Protein AF-A0A9D1L326-F1 (afdb_monomer)

Sequence (430 aa):
MIEMMYLLCLGILPLIYMLSCWIPKGKNWILFLGSILCWFILSPVVSLVMIGMFLTSWGGSRWLYQIRVDRRKKELIFLSEMLLYFVLWNILWGSGAFQEFFLGSISLLLVFLHAMKYSIDVFQGRITPVKEIDLYGFYLIGFPRIWISRYMEYSKFKRLYHKDVTWEQFKNGGKRFFFGICRAILLGMVGIKIVRYLISHMMEQSVFTLWVFLPLLVLSCYHIWIGLRQLSDGLWMMAGLELKKEKSPVGFLQPLHKFVIAFYPSLLSHIPIQYENGWSRKYALSIACLTALFAFCLYPSFAFLWGGMILGILVSCDAIPWVQKRPGWVRYTIYFIIVSIVTLFLLGADGMTYLKAMIGLEHLPFIGNMTLYQILQYGLFYLVTILCAIPWKKKKIENKWVARLMTILMILISILLFALLCVYFWQVSV

Foldseek 3Di:
DVVLVCCCLVPQLVVLLVVLQVCLVCNLVSQLVSLLVSQCSLPVLLSVLLVVLLCLLQVLLQVLLVDDPDLVVSVVSLVVSVVSLVVSLVSCVVVCVLVVPLQSLQQSLLLSLLSNVSSVCSSVVVDHRDPPSSNSSCVRRGPPPDDQAQQDRPVRQVVQADSNADPVLLVQLVVLLLQLCLQQVQLAVVLVVLLVVCLVVVQVDALVLLVLSLVSNVLNVVSNRSSVNSNVSSSSSSRRGDDDDDPDDPFPPDQLLVVLVSRCCSNCVPPPLVPVVFQDPVNLQSQLQSQLVSQCSSPVDPLSNNLRNVLSNLSSVSRHPVNVPDDVVSSVVSVVVSSLSVQCVVVPPCSVVSVCNNVCVSVGHNDDPVNVVCCVVCVVSVVVSVVVRGPPDPPPPVPPVVVVVVVVVVVVVSVVSVVVVVVVVVVVVD

Structure (mmCIF, N/CA/C/O backbone):
data_AF-A0A9D1L326-F1
#
_entry.id   AF-A0A9D1L326-F1
#
loop_
_atom_site.group_PDB
_atom_site.id
_atom_site.type_symbol
_atom_site.label_atom_id
_atom_site.label_alt_id
_atom_site.label_comp_id
_atom_site.label_asym_id
_atom_site.label_entity_id
_atom_site.label_seq_id
_atom_site.pdbx_PDB_ins_code
_atom_site.Cartn_x
_atom_site.Cartn_y
_atom_site.Cartn_z
_atom_site.occupancy
_atom_site.B_iso_or_equiv
_atom_site.auth_seq_id
_atom_site.auth_comp_id
_atom_site.auth_asym_id
_atom_site.auth_atom_id
_atom_site.pdbx_PDB_model_num
ATOM 1 N N . MET A 1 1 ? 12.679 -13.126 3.498 1.00 51.75 1 MET A N 1
ATOM 2 C CA . MET A 1 1 ? 11.550 -12.167 3.654 1.00 51.75 1 MET A CA 1
ATOM 3 C C . MET A 1 1 ? 10.428 -12.374 2.638 1.00 51.75 1 MET A C 1
ATOM 5 O O . MET A 1 1 ? 9.281 -12.504 3.044 1.00 51.75 1 MET A O 1
ATOM 9 N N . ILE A 1 2 ? 10.729 -12.423 1.335 1.00 54.16 2 ILE A N 1
ATOM 10 C CA . ILE A 1 2 ? 9.727 -12.713 0.296 1.00 54.16 2 ILE A CA 1
ATOM 11 C C . ILE A 1 2 ? 9.045 -14.081 0.560 1.00 54.16 2 ILE A C 1
ATOM 13 O O . ILE A 1 2 ? 7.821 -14.149 0.568 1.00 54.16 2 ILE A O 1
ATOM 17 N N . GLU A 1 3 ? 9.817 -15.102 0.957 1.00 56.97 3 GLU A N 1
ATOM 18 C CA . GLU A 1 3 ? 9.334 -16.399 1.482 1.00 56.97 3 GLU A CA 1
ATOM 19 C C . GLU A 1 3 ? 8.356 -16.304 2.660 1.00 56.97 3 GLU A C 1
ATOM 21 O O . GLU A 1 3 ? 7.299 -16.930 2.644 1.00 56.97 3 GLU A O 1
ATOM 26 N N . MET A 1 4 ? 8.655 -15.464 3.653 1.00 64.25 4 MET A N 1
ATOM 27 C CA . MET A 1 4 ? 7.788 -15.266 4.822 1.00 64.25 4 MET A CA 1
ATOM 28 C C . MET A 1 4 ? 6.462 -14.610 4.431 1.00 64.25 4 MET A C 1
ATOM 30 O O . MET A 1 4 ? 5.403 -14.997 4.921 1.00 64.25 4 MET A O 1
ATOM 34 N N . MET A 1 5 ? 6.494 -13.659 3.491 1.00 64.31 5 MET A N 1
ATOM 35 C CA . MET A 1 5 ? 5.277 -13.058 2.945 1.00 64.31 5 MET A CA 1
ATOM 36 C C . MET A 1 5 ? 4.411 -14.099 2.215 1.00 64.31 5 MET A C 1
ATOM 38 O O . MET A 1 5 ? 3.186 -14.013 2.264 1.00 64.31 5 MET A O 1
ATOM 42 N N . TYR A 1 6 ? 5.018 -15.114 1.591 1.00 62.59 6 TYR A N 1
ATOM 43 C CA . TYR A 1 6 ? 4.287 -16.214 0.957 1.00 62.59 6 TYR A CA 1
ATOM 44 C C . TYR A 1 6 ? 3.662 -17.175 1.957 1.00 62.59 6 TYR A C 1
ATOM 46 O O . TYR A 1 6 ? 2.482 -17.490 1.808 1.00 62.59 6 TYR A O 1
ATOM 54 N N . LEU A 1 7 ? 4.407 -17.593 2.985 1.00 67.06 7 LEU A N 1
ATOM 55 C CA . LEU A 1 7 ? 3.877 -18.430 4.065 1.00 67.06 7 LEU A CA 1
ATOM 56 C C . LEU A 1 7 ? 2.647 -17.774 4.706 1.00 67.06 7 LEU A C 1
ATOM 58 O O . LEU A 1 7 ? 1.621 -18.416 4.943 1.00 67.06 7 LEU A O 1
ATOM 62 N N . LEU A 1 8 ? 2.735 -16.461 4.917 1.00 74.06 8 LEU A N 1
ATOM 63 C CA . LEU A 1 8 ? 1.630 -15.662 5.414 1.00 74.06 8 LEU A CA 1
ATOM 64 C C . LEU A 1 8 ? 0.465 -15.654 4.422 1.00 74.06 8 LEU A C 1
ATOM 66 O O . LEU A 1 8 ? -0.632 -16.072 4.783 1.00 74.06 8 LEU A O 1
ATOM 70 N N . CYS A 1 9 ? 0.675 -15.206 3.180 1.00 68.50 9 CYS A N 1
ATOM 71 C CA . CYS A 1 9 ? -0.406 -14.998 2.213 1.00 68.50 9 CYS A CA 1
ATOM 72 C C . CYS A 1 9 ? -1.067 -16.289 1.700 1.00 68.50 9 CYS A C 1
ATOM 74 O O . CYS A 1 9 ? -2.260 -16.268 1.415 1.00 68.50 9 CYS A O 1
ATOM 76 N N . LEU A 1 10 ? -0.339 -17.397 1.561 1.00 67.31 10 LEU A N 1
ATOM 77 C CA . LEU A 1 10 ? -0.879 -18.648 1.010 1.00 67.31 10 LEU A CA 1
ATOM 78 C C . LEU A 1 10 ? -1.235 -19.683 2.083 1.00 67.31 10 LEU A C 1
ATOM 80 O O . LEU A 1 10 ? -2.052 -20.558 1.812 1.00 67.31 10 LEU A O 1
ATOM 84 N N . GLY A 1 11 ? -0.673 -19.570 3.289 1.00 72.88 11 GLY A N 1
ATOM 85 C CA . GLY A 1 11 ? -0.959 -20.474 4.404 1.00 72.88 11 GLY A CA 1
ATOM 86 C C . GLY A 1 11 ? -1.786 -19.812 5.503 1.00 72.88 11 GLY A C 1
ATOM 87 O O . GLY A 1 11 ? -2.979 -20.073 5.653 1.00 72.88 11 GLY A O 1
ATOM 88 N N . ILE A 1 12 ? -1.144 -18.942 6.282 1.00 80.00 12 ILE A N 1
ATOM 89 C CA . ILE A 1 12 ? -1.669 -18.463 7.572 1.00 80.00 12 ILE A CA 1
ATOM 90 C C . ILE A 1 12 ? -2.900 -17.552 7.406 1.00 80.00 12 ILE A C 1
ATOM 92 O O . ILE A 1 12 ? -3.884 -17.701 8.131 1.00 80.00 12 ILE A O 1
ATOM 96 N N . LEU A 1 13 ? -2.894 -16.636 6.434 1.00 82.56 13 LEU A N 1
ATOM 97 C CA . LEU A 1 13 ? -3.996 -15.695 6.195 1.00 82.56 13 LEU A CA 1
ATOM 98 C C . LEU A 1 13 ? -5.305 -16.373 5.784 1.00 82.56 13 LEU A C 1
ATOM 100 O O . LEU A 1 13 ? -6.322 -16.100 6.425 1.00 82.56 13 LEU A O 1
ATOM 104 N N . PRO A 1 14 ? -5.329 -17.257 4.769 1.00 81.44 14 PRO A N 1
ATOM 105 C CA . PRO A 1 14 ? -6.535 -18.005 4.436 1.00 81.44 14 PRO A CA 1
ATOM 106 C C . PRO A 1 14 ? -7.125 -18.728 5.650 1.00 81.44 14 PRO A C 1
ATOM 108 O O . PRO A 1 14 ? -8.333 -18.656 5.868 1.00 81.44 14 PRO A O 1
ATOM 111 N N . LEU A 1 15 ? -6.281 -19.351 6.482 1.00 84.38 15 LEU A N 1
ATOM 112 C CA . LEU A 1 15 ? -6.712 -20.038 7.701 1.00 84.38 15 LEU A CA 1
ATOM 113 C C . LEU A 1 15 ? -7.348 -19.076 8.711 1.00 84.38 15 LEU A C 1
ATOM 115 O O . LEU A 1 15 ? -8.458 -19.339 9.168 1.00 84.38 15 LEU A O 1
ATOM 119 N N . ILE A 1 16 ? -6.711 -17.938 9.013 1.00 88.81 16 ILE A N 1
ATOM 120 C CA . ILE A 1 16 ? -7.261 -16.914 9.923 1.00 88.81 16 ILE A CA 1
ATOM 121 C C . ILE A 1 16 ? -8.639 -16.447 9.444 1.00 88.81 16 ILE A C 1
ATOM 123 O O . ILE A 1 16 ? -9.586 -16.369 10.230 1.00 88.81 16 ILE A O 1
ATOM 127 N N . TYR A 1 17 ? -8.773 -16.153 8.151 1.00 87.56 17 TYR A N 1
ATOM 128 C CA . TYR A 1 17 ? -10.019 -15.637 7.592 1.00 87.56 17 TYR A CA 1
ATOM 129 C C . TYR A 1 17 ? -11.117 -16.710 7.542 1.00 87.56 17 TYR A C 1
ATOM 131 O O . TYR A 1 17 ? -12.272 -16.394 7.833 1.00 87.56 17 TYR A O 1
ATOM 139 N N . MET A 1 18 ? -10.782 -17.977 7.274 1.00 84.81 18 MET A N 1
ATOM 140 C CA . MET A 1 18 ? -11.726 -19.098 7.389 1.00 84.81 18 MET A CA 1
ATOM 141 C C . MET A 1 18 ? -12.182 -19.315 8.838 1.00 84.81 18 MET A C 1
ATOM 143 O O . MET A 1 18 ? -13.384 -19.367 9.095 1.00 84.81 18 MET A O 1
ATOM 147 N N . LEU A 1 19 ? -11.251 -19.343 9.797 1.00 87.94 19 LEU A N 1
ATOM 148 C CA . LEU A 1 19 ? -11.559 -19.467 11.228 1.00 87.94 19 LEU A CA 1
ATOM 149 C C . LEU A 1 19 ? -12.462 -18.329 11.715 1.00 87.94 19 LEU A C 1
ATOM 151 O O . LEU A 1 19 ? -13.398 -18.556 12.481 1.00 87.94 19 LEU A O 1
ATOM 155 N N . SER A 1 20 ? -12.230 -17.108 11.225 1.00 87.81 20 SER A N 1
ATOM 156 C CA . SER A 1 20 ? -13.062 -15.948 11.553 1.00 87.81 20 SER A CA 1
ATOM 157 C C . SER A 1 20 ? -14.518 -16.098 11.086 1.00 87.81 20 SER A C 1
ATOM 159 O O . SER A 1 20 ? -15.420 -15.549 11.718 1.00 87.81 20 SER A O 1
ATOM 161 N N . CYS A 1 21 ? -14.760 -16.869 10.017 1.00 83.50 21 CYS A N 1
ATOM 162 C CA . CYS A 1 21 ? -16.105 -17.185 9.536 1.00 83.50 21 CYS A CA 1
ATOM 163 C C . CYS A 1 21 ? -16.764 -18.292 10.371 1.00 83.50 21 CYS A C 1
ATOM 165 O O . CYS A 1 21 ? -17.975 -18.263 10.571 1.00 83.50 21 CYS A O 1
ATOM 167 N N . TRP A 1 22 ? -15.983 -19.253 10.873 1.00 84.94 22 TRP A N 1
ATOM 168 C CA . TRP A 1 22 ? -16.491 -20.356 11.696 1.00 84.94 22 TRP A CA 1
ATOM 169 C C . TRP A 1 22 ? -16.830 -19.941 13.128 1.00 84.94 22 TRP A C 1
ATOM 171 O O . TRP A 1 22 ? -17.718 -20.527 13.741 1.00 84.94 22 TRP A O 1
ATOM 181 N N . ILE A 1 23 ? -16.161 -18.915 13.662 1.00 87.81 23 ILE A N 1
ATOM 182 C CA . ILE A 1 23 ? -16.363 -18.432 15.034 1.00 87.81 23 ILE A CA 1
ATOM 183 C C . ILE A 1 23 ? -16.897 -16.984 14.998 1.00 87.81 23 ILE A C 1
ATOM 185 O O . ILE A 1 23 ? -16.176 -16.038 15.331 1.00 87.81 23 ILE A O 1
ATOM 189 N N . PRO A 1 24 ? -18.177 -16.762 14.634 1.00 81.56 24 PRO A N 1
ATOM 190 C CA . PRO A 1 24 ? -18.719 -15.419 14.394 1.00 81.56 24 PRO A CA 1
ATOM 191 C C . PRO A 1 24 ? -18.698 -14.516 15.637 1.00 81.56 24 PRO A C 1
ATOM 193 O O . PRO A 1 24 ? -18.465 -13.311 15.530 1.00 81.56 24 PRO A O 1
ATOM 196 N N . LYS A 1 25 ? -18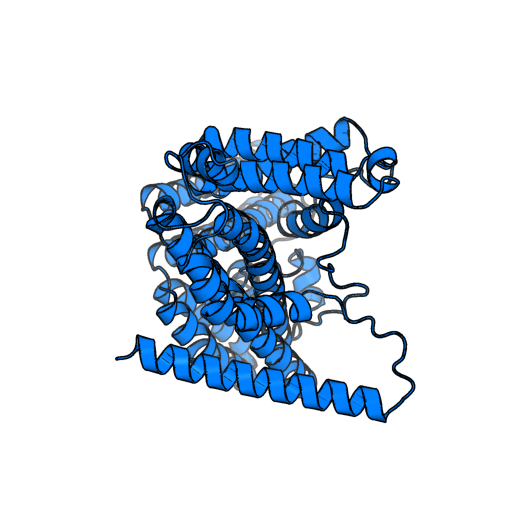.864 -15.086 16.842 1.00 84.25 25 LYS A N 1
ATOM 197 C CA . LYS A 1 25 ? -18.783 -14.333 18.109 1.00 84.25 25 LYS A CA 1
ATOM 198 C C . LYS A 1 25 ? -17.370 -13.800 18.394 1.00 84.25 25 LYS A C 1
ATOM 200 O O . LYS A 1 25 ? -17.241 -12.722 18.965 1.00 84.25 25 LYS A O 1
ATOM 205 N N . GLY A 1 26 ? -16.333 -14.528 17.970 1.00 87.12 26 GLY A N 1
ATOM 206 C CA . GLY A 1 26 ? -14.916 -14.194 18.165 1.00 87.12 26 GLY A CA 1
ATOM 207 C C . GLY A 1 26 ? -14.229 -13.599 16.932 1.00 87.12 26 GLY A C 1
ATOM 208 O O . GLY A 1 26 ? -13.039 -13.304 16.987 1.00 87.12 26 GLY A O 1
ATOM 209 N N . LYS A 1 27 ? -14.959 -13.403 15.829 1.00 90.62 27 LYS A N 1
ATOM 210 C CA . LYS A 1 27 ? -14.434 -13.003 14.514 1.00 90.62 27 LYS A CA 1
ATOM 211 C C . LYS A 1 27 ? -13.432 -11.851 14.573 1.00 90.62 27 LYS A C 1
ATOM 213 O O . LYS A 1 27 ? -12.327 -11.970 14.057 1.00 90.62 27 LYS A O 1
ATOM 218 N N . ASN A 1 28 ? -13.806 -10.745 15.213 1.00 92.00 28 ASN A N 1
ATOM 219 C CA . ASN A 1 28 ? -12.959 -9.555 15.299 1.00 92.00 28 ASN A CA 1
ATOM 220 C C . ASN A 1 28 ? -11.649 -9.836 16.047 1.00 92.00 28 ASN A C 1
ATOM 222 O O . ASN A 1 28 ? -10.599 -9.377 15.614 1.00 92.00 28 ASN A O 1
ATOM 226 N N . TRP A 1 29 ? -11.705 -10.612 17.133 1.00 93.38 29 TRP A N 1
ATOM 227 C CA . TRP A 1 29 ? -10.521 -11.017 17.890 1.00 93.38 29 TRP A CA 1
ATOM 228 C C . TRP A 1 29 ? -9.615 -11.932 17.076 1.00 93.38 29 TRP A C 1
ATOM 230 O O . TRP A 1 29 ? -8.408 -11.727 17.071 1.00 93.38 29 TRP A O 1
ATOM 240 N N . ILE A 1 30 ? -10.186 -12.889 16.342 1.00 93.31 30 ILE A N 1
ATOM 241 C CA . ILE A 1 30 ? -9.430 -13.785 15.457 1.00 93.31 30 ILE A CA 1
ATOM 242 C C . ILE A 1 30 ? -8.719 -12.980 14.373 1.00 93.31 30 ILE A C 1
ATOM 244 O O . ILE A 1 30 ? -7.525 -13.159 14.152 1.00 93.31 30 ILE A O 1
ATOM 248 N N . LEU A 1 31 ? -9.432 -12.055 13.730 1.00 91.25 31 LEU A N 1
ATOM 249 C CA . LEU A 1 31 ? -8.859 -11.195 12.702 1.00 91.25 31 LEU A CA 1
ATOM 250 C C . LEU A 1 31 ? -7.798 -10.254 13.284 1.00 91.25 31 LEU A C 1
ATOM 252 O O . LEU A 1 31 ? -6.734 -10.103 12.694 1.00 91.25 31 LEU A O 1
ATOM 256 N N . PHE A 1 32 ? -8.041 -9.653 14.449 1.00 92.75 32 PHE A N 1
ATOM 257 C CA . PHE A 1 32 ? -7.103 -8.749 15.113 1.00 92.75 32 PHE A CA 1
ATOM 258 C C . PHE A 1 32 ? -5.825 -9.463 15.577 1.00 92.75 32 PHE A C 1
ATOM 260 O O . PHE A 1 32 ? -4.729 -9.077 15.175 1.00 92.75 32 PHE A O 1
ATOM 267 N N . LEU A 1 33 ? -5.952 -10.532 16.367 1.00 92.69 33 LEU A N 1
ATOM 268 C CA . LEU A 1 33 ? -4.815 -11.301 16.880 1.00 92.69 33 LEU A CA 1
ATOM 269 C C . LEU A 1 33 ? -4.084 -12.039 15.759 1.00 92.69 33 LEU A C 1
ATOM 271 O O . LEU A 1 33 ? -2.857 -12.045 15.729 1.00 92.69 33 LEU A O 1
ATOM 275 N N . GLY A 1 34 ? -4.822 -12.592 14.794 1.00 91.00 34 GLY A N 1
ATOM 276 C CA . GLY A 1 34 ? -4.239 -13.195 13.600 1.00 91.00 34 GLY A CA 1
ATOM 277 C C . GLY A 1 34 ? -3.428 -12.185 12.787 1.00 91.00 34 GLY A C 1
ATOM 278 O O . GLY A 1 34 ? -2.354 -12.515 12.291 1.00 91.00 34 GLY A O 1
ATOM 279 N N . SER A 1 35 ? -3.885 -10.931 12.714 1.00 89.38 35 SER A N 1
ATOM 280 C CA . SER A 1 35 ? -3.133 -9.853 12.065 1.00 89.38 35 SER A CA 1
ATOM 281 C C . SER A 1 35 ? -1.847 -9.519 12.813 1.00 89.38 35 SER A C 1
ATOM 283 O O . SER A 1 35 ? -0.804 -9.408 12.178 1.00 89.38 35 SER A O 1
ATOM 285 N N . ILE A 1 36 ? -1.898 -9.408 14.146 1.00 89.81 36 ILE A N 1
ATOM 286 C CA . ILE A 1 36 ? -0.703 -9.212 14.984 1.00 89.81 36 ILE A CA 1
ATOM 287 C C . ILE A 1 36 ? 0.295 -10.350 14.768 1.00 89.81 36 ILE A C 1
ATOM 289 O O . ILE A 1 36 ? 1.473 -10.093 14.554 1.00 89.81 36 ILE A O 1
ATOM 293 N N . LEU A 1 37 ? -0.171 -11.599 14.761 1.00 90.00 37 LEU A N 1
ATOM 294 C CA . LEU A 1 37 ? 0.679 -12.761 14.514 1.00 90.00 37 LEU A CA 1
ATOM 295 C C . LEU A 1 37 ? 1.334 -12.696 13.128 1.00 90.00 37 LEU A C 1
ATOM 297 O O . LEU A 1 37 ? 2.533 -12.932 13.009 1.00 90.00 37 LEU A O 1
ATOM 301 N N . CYS A 1 38 ? 0.587 -12.299 12.093 1.00 86.62 38 CYS A N 1
ATOM 302 C CA . CYS A 1 38 ? 1.147 -12.103 10.755 1.00 86.62 38 CYS A CA 1
ATOM 303 C C . CYS A 1 38 ? 2.236 -11.021 10.736 1.00 86.62 38 CYS A C 1
ATOM 305 O O . CYS A 1 38 ? 3.290 -11.213 10.132 1.00 86.62 38 CYS A O 1
ATOM 307 N N . TRP A 1 39 ? 1.998 -9.899 11.418 1.00 84.44 39 TRP A N 1
ATOM 308 C CA . TRP A 1 39 ? 2.984 -8.830 11.563 1.00 84.44 39 TRP A CA 1
ATOM 309 C C . TRP A 1 39 ? 4.225 -9.279 12.318 1.00 84.44 39 TRP A C 1
ATOM 311 O O . TRP A 1 39 ? 5.333 -8.959 11.902 1.00 84.44 39 TRP A O 1
ATOM 321 N N . PHE A 1 40 ? 4.046 -10.042 13.390 1.00 86.44 40 PHE A N 1
ATOM 322 C CA . PHE A 1 40 ? 5.129 -10.530 14.229 1.00 86.44 40 PHE A CA 1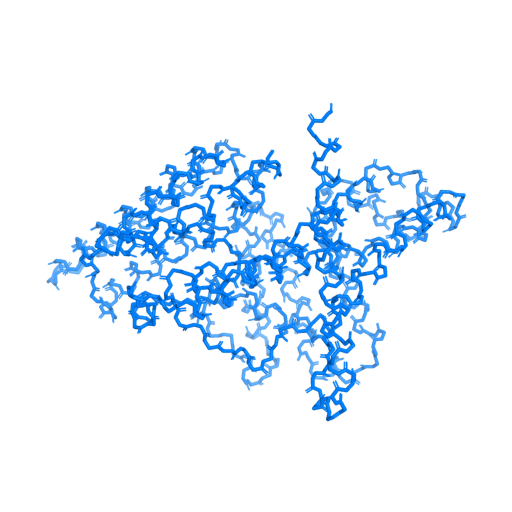
ATOM 323 C C . PHE A 1 40 ? 6.037 -11.513 13.485 1.00 86.44 40 PHE A C 1
ATOM 325 O O . PHE A 1 40 ? 7.255 -11.391 13.560 1.00 86.44 40 PHE A O 1
ATOM 332 N N . ILE A 1 41 ? 5.450 -12.433 12.709 1.00 83.94 41 ILE A N 1
ATOM 333 C CA . ILE A 1 41 ? 6.183 -13.360 11.830 1.00 83.94 41 ILE A CA 1
ATOM 334 C C . ILE A 1 41 ? 7.027 -12.592 10.806 1.00 83.94 41 ILE A C 1
ATOM 336 O O . ILE A 1 41 ? 8.125 -13.016 10.456 1.00 83.94 41 ILE A O 1
ATOM 340 N N . LEU A 1 42 ? 6.514 -11.466 10.313 1.00 78.38 42 LEU A N 1
ATOM 341 C CA . LEU A 1 42 ? 7.179 -10.662 9.296 1.00 78.38 42 LEU A CA 1
ATOM 342 C C . LEU A 1 42 ? 8.301 -9.793 9.879 1.00 78.38 42 LEU A C 1
ATOM 344 O O . LEU A 1 42 ? 9.388 -9.733 9.314 1.00 78.38 42 LEU A O 1
ATOM 348 N N . SER A 1 43 ? 8.024 -9.108 10.989 1.00 80.69 43 SER A N 1
ATOM 349 C CA . SER A 1 43 ? 9.007 -8.372 11.777 1.00 80.69 43 SER A CA 1
ATOM 350 C C . SER A 1 43 ? 8.464 -8.108 13.193 1.00 80.69 43 SER A C 1
ATOM 352 O O . SER A 1 43 ? 7.506 -7.341 13.363 1.00 80.69 43 SER A O 1
ATOM 354 N N . PRO A 1 44 ? 9.094 -8.680 14.236 1.00 85.69 44 PRO A N 1
ATOM 355 C CA . PRO A 1 44 ? 8.679 -8.476 15.624 1.00 85.69 44 PRO A CA 1
ATOM 356 C C . PRO A 1 44 ? 8.673 -7.003 16.044 1.00 85.69 44 PRO A C 1
ATOM 358 O O . PRO A 1 44 ? 7.721 -6.540 16.672 1.00 85.69 44 PRO A O 1
ATOM 361 N N . VAL A 1 45 ? 9.700 -6.244 15.648 1.00 84.44 45 VAL A N 1
ATOM 362 C CA . VAL A 1 45 ? 9.840 -4.818 15.988 1.00 84.44 45 VAL A CA 1
ATOM 363 C C . VAL A 1 45 ? 8.702 -4.000 15.376 1.00 84.44 45 VAL A C 1
ATOM 365 O O . VAL A 1 45 ? 8.063 -3.205 16.065 1.00 84.44 45 VAL A O 1
ATOM 368 N N . VAL A 1 46 ? 8.388 -4.250 14.101 1.00 82.19 46 VAL A N 1
ATOM 369 C CA . VAL A 1 46 ? 7.270 -3.613 13.389 1.00 82.19 46 VAL A CA 1
ATOM 370 C C . VAL A 1 46 ? 5.946 -3.897 14.096 1.00 82.19 46 VAL A C 1
ATOM 372 O O . VAL A 1 46 ? 5.172 -2.973 14.349 1.00 82.19 46 VAL A O 1
ATOM 375 N N . SER A 1 47 ? 5.707 -5.155 14.475 1.00 86.69 47 SER A N 1
ATOM 376 C CA . SER A 1 47 ? 4.497 -5.554 15.195 1.00 86.69 47 SER A CA 1
ATOM 377 C C . SER A 1 47 ? 4.359 -4.841 16.542 1.00 86.69 47 SER A C 1
ATOM 379 O O . SER A 1 47 ? 3.289 -4.315 16.850 1.00 86.69 47 SER A O 1
ATOM 381 N N . LEU A 1 48 ? 5.430 -4.785 17.341 1.00 88.81 48 LEU A N 1
ATOM 382 C CA . LEU A 1 48 ? 5.420 -4.119 18.648 1.00 88.81 48 LEU A CA 1
ATOM 383 C C . LEU A 1 48 ? 5.118 -2.627 18.524 1.00 88.81 48 LEU A C 1
ATOM 385 O O . LEU A 1 48 ? 4.312 -2.092 19.286 1.00 88.81 48 LEU A O 1
ATOM 389 N N . VAL A 1 49 ? 5.701 -1.958 17.531 1.00 88.12 49 VAL A N 1
ATOM 390 C CA . VAL A 1 49 ? 5.432 -0.537 17.307 1.00 88.12 49 VAL A CA 1
ATOM 391 C C . VAL A 1 49 ? 4.007 -0.305 16.808 1.00 88.12 49 VAL A C 1
ATOM 393 O O . VAL A 1 49 ? 3.359 0.633 17.267 1.00 88.12 49 VAL A O 1
ATOM 396 N N . MET A 1 50 ? 3.470 -1.163 15.935 1.00 87.69 50 MET A N 1
ATOM 397 C CA . MET A 1 50 ? 2.066 -1.077 15.511 1.00 87.69 50 MET A CA 1
ATOM 398 C C . MET A 1 50 ? 1.099 -1.259 16.682 1.00 87.69 50 MET A C 1
ATOM 400 O O . MET A 1 50 ? 0.109 -0.531 16.767 1.00 87.69 50 MET A O 1
ATOM 404 N N . ILE A 1 51 ? 1.396 -2.179 17.604 1.00 91.38 51 ILE A N 1
ATOM 405 C CA . ILE A 1 51 ? 0.640 -2.342 18.853 1.00 91.38 51 ILE A CA 1
ATOM 406 C C . ILE A 1 51 ? 0.755 -1.077 19.708 1.00 91.38 51 ILE A C 1
ATOM 408 O O . ILE A 1 51 ? -0.260 -0.591 20.200 1.00 91.38 51 ILE A O 1
ATOM 412 N N . GLY A 1 52 ? 1.957 -0.506 19.833 1.00 91.69 52 GLY A N 1
ATOM 413 C CA . GLY A 1 52 ? 2.181 0.771 20.506 1.00 91.69 52 GLY A CA 1
ATOM 414 C C . GLY A 1 52 ? 1.298 1.877 19.930 1.00 91.69 52 GLY A C 1
ATOM 415 O O . GLY A 1 52 ? 0.487 2.442 20.655 1.00 91.69 52 GLY A O 1
ATOM 416 N N . MET A 1 53 ? 1.365 2.113 18.616 1.00 90.62 53 MET A N 1
ATOM 417 C CA . MET A 1 53 ? 0.544 3.114 17.918 1.00 90.62 53 MET A CA 1
ATOM 418 C C . MET A 1 53 ? -0.957 2.861 18.082 1.00 90.62 53 MET A C 1
ATOM 420 O O . MET A 1 53 ? -1.751 3.794 18.179 1.00 90.62 53 MET A O 1
ATOM 424 N N . PHE A 1 54 ? -1.366 1.596 18.111 1.00 92.75 54 PHE A N 1
ATOM 425 C CA . PHE A 1 54 ? -2.748 1.218 18.357 1.00 92.75 54 PHE A CA 1
ATOM 426 C C . PHE A 1 54 ? -3.209 1.569 19.771 1.00 92.75 54 PHE A C 1
ATOM 428 O O . PHE A 1 54 ? -4.265 2.186 19.930 1.00 92.75 54 PHE A O 1
ATOM 435 N N . LEU A 1 55 ? -2.429 1.203 20.788 1.00 93.44 55 LEU A N 1
ATOM 436 C CA . LEU A 1 55 ? -2.760 1.463 22.185 1.00 93.44 55 LEU A CA 1
ATOM 437 C C . LEU A 1 55 ? -2.763 2.960 22.487 1.00 93.44 55 LEU A C 1
ATOM 439 O O . LEU A 1 55 ? -3.667 3.433 23.178 1.00 93.44 55 LEU A O 1
ATOM 443 N N . THR A 1 56 ? -1.808 3.711 21.936 1.00 92.00 56 THR A N 1
ATOM 444 C CA . THR A 1 56 ? -1.755 5.170 22.086 1.00 92.00 56 THR A CA 1
ATOM 445 C C . THR A 1 56 ? -2.950 5.825 21.420 1.00 92.00 56 THR A C 1
ATOM 447 O O . THR A 1 56 ? -3.624 6.630 22.052 1.00 92.00 56 THR A O 1
ATOM 450 N N . SER A 1 57 ? -3.292 5.402 20.204 1.00 91.94 57 SER A N 1
ATOM 451 C CA . SER A 1 57 ? -4.453 5.919 19.485 1.00 91.94 57 SER A CA 1
ATOM 452 C C . SER A 1 57 ? -5.759 5.623 20.198 1.00 91.94 57 SER A C 1
ATOM 454 O O . SER A 1 57 ? -6.574 6.519 20.413 1.00 91.94 57 SER A O 1
ATOM 456 N N . TRP A 1 58 ? -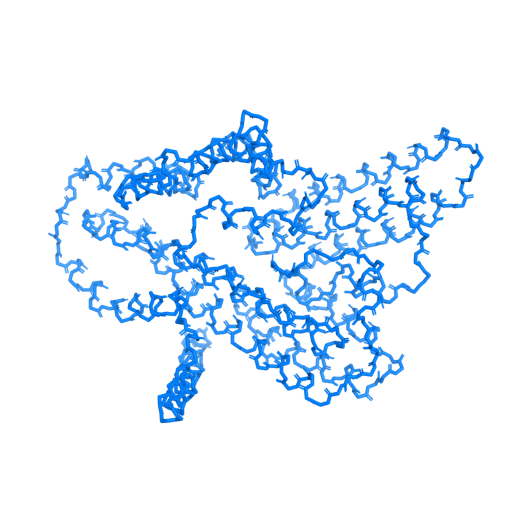5.969 4.371 20.603 1.00 93.00 58 TRP A N 1
ATOM 457 C CA . TRP A 1 58 ? -7.200 3.961 21.259 1.00 93.00 58 TRP A CA 1
ATOM 458 C C . TRP A 1 58 ? -7.322 4.570 22.660 1.00 93.00 58 TRP A C 1
ATOM 460 O O . TRP A 1 58 ? -8.327 5.210 22.968 1.00 93.00 58 TRP A O 1
ATOM 470 N N . GLY A 1 59 ? -6.300 4.408 23.504 1.00 91.75 59 GLY A N 1
ATOM 471 C CA . GLY A 1 59 ? -6.291 4.885 24.886 1.00 91.75 59 GLY A CA 1
ATOM 472 C C . GLY A 1 59 ? -6.204 6.406 24.992 1.00 91.75 59 GLY A C 1
ATOM 473 O O . GLY A 1 59 ? -7.029 7.017 25.675 1.00 91.75 59 GLY A O 1
ATOM 474 N N . GLY A 1 60 ? -5.264 7.018 24.267 1.00 89.94 60 GLY A N 1
ATOM 475 C CA . GLY A 1 60 ? -5.037 8.465 24.237 1.00 89.94 60 GLY A CA 1
ATOM 476 C C . GLY A 1 60 ? -6.269 9.226 23.765 1.00 89.94 60 GLY A C 1
ATOM 477 O O . GLY A 1 60 ? -6.736 10.124 24.460 1.00 89.94 60 GLY A O 1
ATOM 478 N N . SER A 1 61 ? -6.910 8.775 22.683 1.00 90.38 61 SER A N 1
ATOM 479 C CA . SER A 1 61 ? -8.167 9.373 22.216 1.00 90.38 61 SER A CA 1
ATOM 480 C C . SER A 1 61 ? -9.303 9.274 23.241 1.00 90.38 61 SER A C 1
ATOM 482 O O . SER A 1 61 ? -10.088 10.210 23.399 1.00 90.38 61 SER A O 1
ATOM 484 N N . ARG A 1 62 ? -9.426 8.156 23.972 1.00 90.31 62 ARG A N 1
ATOM 485 C CA . ARG A 1 62 ? -10.446 8.044 25.031 1.00 90.31 62 ARG A CA 1
ATOM 486 C C . ARG A 1 62 ? -10.168 8.999 26.181 1.00 90.31 62 ARG A C 1
ATOM 488 O O . ARG A 1 62 ? -11.104 9.624 26.676 1.00 90.31 62 ARG A O 1
ATOM 495 N N . TRP A 1 63 ? -8.906 9.134 26.567 1.00 89.69 63 TRP A N 1
ATOM 496 C CA . TRP A 1 63 ? -8.503 10.058 27.615 1.00 89.69 63 TRP A CA 1
ATOM 497 C C . TRP A 1 63 ? -8.728 11.518 27.199 1.00 89.69 63 TRP A C 1
ATOM 499 O O . TRP A 1 63 ? -9.353 12.280 27.936 1.00 89.69 63 TRP A O 1
ATOM 509 N N . LEU A 1 64 ? -8.353 11.874 25.966 1.00 88.31 64 LEU A N 1
ATOM 510 C CA . LEU A 1 64 ? -8.625 13.177 25.352 1.00 88.31 64 LEU A CA 1
ATOM 511 C C . LEU A 1 64 ? -10.110 13.539 25.373 1.00 88.31 64 LEU A C 1
ATOM 513 O O . LEU A 1 64 ? -10.468 14.684 25.638 1.00 88.31 64 LEU A O 1
ATOM 517 N N . TYR A 1 65 ? -10.983 12.572 25.097 1.00 87.69 65 TYR A N 1
ATOM 518 C CA . TYR A 1 65 ? -12.425 12.800 25.060 1.00 87.69 65 TYR A CA 1
ATOM 519 C C . TYR A 1 65 ? -13.055 13.013 26.443 1.00 87.69 65 TYR A C 1
ATOM 521 O O . TYR A 1 65 ? -14.077 13.695 26.555 1.00 87.69 65 TYR A O 1
ATOM 529 N N . GLN A 1 66 ? -12.469 12.445 27.502 1.00 87.00 66 GLN A N 1
ATOM 530 C CA . GLN A 1 66 ? -12.942 12.651 28.876 1.00 87.00 66 GLN A CA 1
ATOM 531 C C . GLN A 1 66 ? -12.707 14.094 29.351 1.00 87.00 66 GLN A C 1
ATOM 533 O O . GLN A 1 66 ? -13.469 14.609 30.168 1.00 87.00 66 GLN A O 1
ATOM 538 N N . ILE A 1 67 ? -11.701 14.781 28.802 1.00 84.56 67 ILE A N 1
ATOM 539 C CA . ILE A 1 67 ? -11.370 16.163 29.155 1.00 84.56 67 ILE A CA 1
ATOM 540 C C . ILE A 1 67 ? -12.185 17.129 28.291 1.00 84.56 67 ILE A C 1
ATOM 542 O O . ILE A 1 67 ? -11.818 17.462 27.165 1.00 84.56 67 ILE A O 1
ATOM 546 N N . ARG A 1 68 ? -13.318 17.592 28.832 1.00 70.69 68 ARG A N 1
ATOM 547 C CA . ARG A 1 68 ? -14.226 18.520 28.131 1.00 70.69 68 ARG A CA 1
ATOM 548 C C . ARG A 1 68 ? -13.983 19.998 28.436 1.00 70.69 68 ARG A C 1
ATOM 550 O O . ARG A 1 68 ? -14.214 20.826 27.565 1.00 70.69 68 ARG A O 1
ATOM 557 N N . VAL A 1 69 ? -13.545 20.317 29.654 1.00 72.00 69 VAL A N 1
ATOM 558 C CA . VAL A 1 69 ? -13.547 21.698 30.176 1.00 72.00 69 VAL A CA 1
ATOM 559 C C . VAL A 1 69 ? -12.169 22.360 30.081 1.00 72.00 69 VAL A C 1
ATOM 561 O O . VAL A 1 69 ? -12.066 23.536 29.748 1.00 72.00 69 VAL A O 1
ATOM 564 N N . ASP A 1 70 ? -11.094 21.609 30.328 1.00 85.50 70 ASP A N 1
ATOM 565 C CA . ASP A 1 70 ? -9.739 22.161 30.411 1.00 85.50 70 ASP A CA 1
ATOM 566 C C . ASP A 1 70 ? -9.005 22.059 29.066 1.00 85.50 70 ASP A C 1
ATOM 568 O O . ASP A 1 70 ? -8.406 21.034 28.720 1.00 85.50 70 ASP A O 1
ATOM 572 N N . ARG A 1 71 ? -9.066 23.148 28.291 1.00 85.44 71 ARG A N 1
ATOM 573 C CA . ARG A 1 71 ? -8.449 23.232 26.961 1.00 85.44 71 ARG A CA 1
ATOM 574 C C . ARG A 1 71 ? -6.935 23.011 26.998 1.00 85.44 71 ARG A C 1
ATOM 576 O O . ARG A 1 71 ? -6.422 22.310 26.132 1.00 85.44 71 ARG A O 1
ATOM 583 N N . ARG A 1 72 ? -6.235 23.544 28.008 1.00 87.19 72 ARG A N 1
ATOM 584 C CA . ARG A 1 72 ? -4.773 23.406 28.124 1.00 87.19 72 ARG A CA 1
ATOM 585 C C . ARG A 1 72 ? -4.379 21.956 28.370 1.00 87.19 72 ARG A C 1
ATOM 587 O O . ARG A 1 72 ? -3.488 21.446 27.700 1.00 87.19 72 ARG A O 1
ATOM 594 N N . LYS A 1 73 ? -5.077 21.259 29.272 1.00 87.12 73 LYS A N 1
ATOM 595 C CA . LYS A 1 73 ? -4.838 19.822 29.497 1.00 87.12 73 LYS A CA 1
ATOM 596 C C . LYS A 1 73 ? -5.122 18.994 28.249 1.00 87.12 73 LYS A C 1
ATOM 598 O O . LYS A 1 73 ? -4.349 18.098 27.927 1.00 87.12 73 LYS A O 1
ATOM 603 N N . LYS A 1 74 ? -6.196 19.309 27.522 1.00 87.06 74 LYS A N 1
ATOM 604 C CA . LYS A 1 74 ? -6.533 18.622 26.270 1.00 87.06 74 LYS A CA 1
ATOM 605 C C . LYS A 1 74 ? -5.452 18.815 25.198 1.00 87.06 74 LYS A C 1
ATOM 607 O O . LYS A 1 74 ? -5.077 17.852 24.538 1.00 87.06 74 LYS A O 1
ATOM 612 N N . GLU A 1 75 ? -4.933 20.033 25.043 1.00 88.62 75 GLU A N 1
ATOM 613 C CA . GLU A 1 75 ? -3.826 20.344 24.126 1.00 88.62 75 GLU A CA 1
ATOM 614 C C . GLU A 1 75 ? -2.527 19.631 24.534 1.00 88.62 75 GLU A C 1
ATOM 616 O O . GLU A 1 75 ? -1.862 19.055 23.677 1.00 88.62 75 GLU A O 1
ATOM 621 N N . LEU A 1 76 ? -2.204 19.584 25.831 1.00 89.00 76 LEU A N 1
ATOM 622 C CA . LEU A 1 76 ? -1.022 18.883 26.348 1.00 89.00 76 LEU A CA 1
ATOM 623 C C . LEU A 1 76 ? -1.070 17.372 26.104 1.00 89.00 76 LEU A C 1
ATOM 625 O O . LEU A 1 76 ? -0.067 16.802 25.687 1.00 89.00 76 LEU A O 1
ATOM 629 N N . ILE A 1 77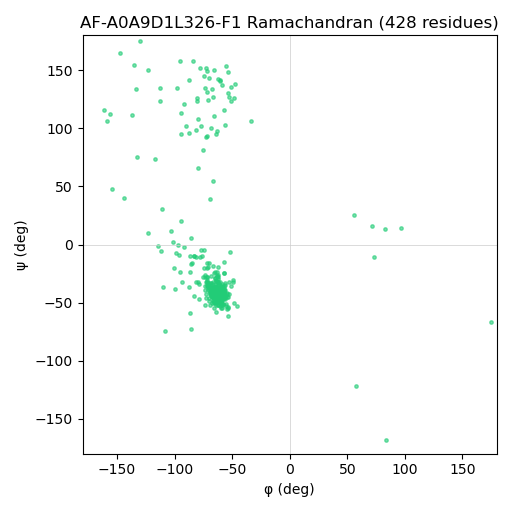 ? -2.216 16.722 26.332 1.00 88.06 77 ILE A N 1
ATOM 630 C CA . ILE A 1 77 ? -2.363 15.281 26.060 1.00 88.06 77 ILE A CA 1
ATOM 631 C C . ILE A 1 77 ? -2.293 15.003 24.562 1.00 88.06 77 ILE A C 1
ATOM 633 O O . ILE A 1 77 ? -1.692 14.024 24.137 1.00 88.06 77 ILE A O 1
ATOM 637 N N . PHE A 1 78 ? -2.884 15.869 23.741 1.00 89.88 78 PHE A N 1
ATOM 638 C CA . PHE A 1 78 ? -2.800 15.704 22.297 1.00 89.88 78 PHE A CA 1
ATOM 639 C C . PHE A 1 78 ? -1.347 15.837 21.829 1.00 89.88 78 PHE A C 1
ATOM 641 O O . PHE A 1 78 ? -0.868 15.012 21.055 1.00 89.88 78 PHE A O 1
ATOM 648 N N . LEU A 1 79 ? -0.618 16.828 22.349 1.00 90.25 79 LEU A N 1
ATOM 649 C CA . LEU A 1 79 ? 0.795 17.017 22.043 1.00 90.25 79 LEU A CA 1
ATOM 650 C C . LEU A 1 79 ? 1.649 15.844 22.541 1.00 90.25 79 LEU A C 1
ATOM 652 O O . LEU A 1 79 ? 2.529 15.395 21.811 1.00 90.25 79 LEU A O 1
ATOM 656 N N . SER A 1 80 ? 1.379 15.310 23.737 1.00 88.44 80 SER A N 1
ATOM 657 C CA . SER A 1 80 ? 2.093 14.138 24.253 1.00 88.44 80 SER A CA 1
ATOM 658 C C . SER A 1 80 ? 1.817 12.886 23.420 1.00 88.44 80 SER A C 1
ATOM 660 O O . SER A 1 80 ? 2.740 12.117 23.156 1.00 88.44 80 SER A O 1
ATOM 662 N N . GLU A 1 81 ? 0.592 12.713 22.919 1.00 89.44 81 GLU A N 1
ATOM 663 C CA . GLU A 1 81 ? 0.253 11.637 21.989 1.00 89.44 81 GLU A CA 1
ATOM 664 C C . GLU A 1 81 ? 1.002 11.788 20.653 1.00 89.44 81 GLU A C 1
ATOM 666 O O . GLU A 1 81 ? 1.582 10.821 20.160 1.00 89.44 81 GLU A O 1
ATOM 671 N N . MET A 1 82 ? 1.063 13.005 20.094 1.00 89.25 82 MET A N 1
ATOM 672 C CA . MET A 1 82 ? 1.834 13.294 18.875 1.00 89.25 82 MET A CA 1
ATOM 673 C C . MET A 1 82 ? 3.334 13.039 19.062 1.00 89.25 82 MET A C 1
ATOM 675 O O . MET A 1 82 ? 3.973 12.446 18.191 1.00 89.25 82 MET A O 1
ATOM 679 N N . LEU A 1 83 ? 3.892 13.439 20.206 1.00 89.50 83 LEU A N 1
ATOM 680 C CA . LEU A 1 83 ? 5.283 13.159 20.562 1.00 89.50 83 LEU A CA 1
ATOM 681 C C . LEU A 1 83 ? 5.536 11.654 20.660 1.00 89.50 83 LEU A C 1
ATOM 683 O O . LEU A 1 83 ? 6.545 11.171 20.153 1.00 89.50 83 LEU A O 1
ATOM 687 N N . LEU A 1 84 ? 4.613 10.894 21.245 1.00 90.44 84 LEU A N 1
ATOM 688 C CA . LEU A 1 84 ? 4.756 9.448 21.361 1.00 90.44 84 LEU A CA 1
ATOM 689 C C . LEU A 1 84 ? 4.691 8.750 19.998 1.00 90.44 84 LEU A C 1
ATOM 691 O O . LEU A 1 84 ? 5.494 7.856 19.739 1.00 90.44 84 LEU A O 1
ATOM 695 N N . TYR A 1 85 ? 3.813 9.190 19.090 1.00 87.75 85 TYR A N 1
ATOM 696 C CA . TYR A 1 85 ? 3.831 8.716 17.704 1.00 87.75 85 TYR A CA 1
ATOM 697 C C . TYR A 1 85 ? 5.174 8.989 17.026 1.00 87.75 85 TYR A C 1
ATOM 699 O O . TYR A 1 85 ? 5.710 8.107 16.355 1.00 87.75 85 TYR A O 1
ATOM 707 N N . PHE A 1 86 ? 5.734 10.185 17.221 1.00 85.00 86 PHE A N 1
ATOM 708 C CA . PHE A 1 86 ? 7.045 10.540 16.688 1.00 85.00 86 PHE A CA 1
ATOM 709 C C . PHE A 1 86 ? 8.160 9.663 17.278 1.00 85.00 86 PHE A C 1
ATOM 711 O O . PHE A 1 86 ? 9.002 9.166 16.534 1.00 85.00 86 PHE A O 1
ATOM 718 N N . VAL A 1 87 ? 8.155 9.399 18.587 1.00 88.56 87 VAL A N 1
ATOM 719 C CA . VAL A 1 87 ? 9.125 8.497 19.234 1.00 88.56 87 VAL A CA 1
ATOM 720 C C . VAL A 1 87 ? 9.012 7.076 18.679 1.00 88.56 87 VAL A C 1
ATOM 722 O O . VAL A 1 87 ? 10.015 6.506 18.259 1.00 88.56 87 VAL A O 1
ATOM 725 N N . LEU A 1 88 ? 7.798 6.523 18.600 1.00 87.25 88 LEU A N 1
ATOM 726 C CA . LEU A 1 88 ? 7.544 5.191 18.037 1.00 87.25 88 LEU A CA 1
ATOM 727 C C . LEU A 1 88 ? 8.016 5.080 16.581 1.00 87.25 88 LEU A C 1
ATOM 729 O O . LEU A 1 88 ? 8.604 4.073 16.189 1.00 87.25 88 LEU A O 1
ATOM 733 N N . TRP A 1 89 ? 7.803 6.132 15.792 1.00 81.50 89 TRP A N 1
ATOM 734 C CA . TRP A 1 89 ? 8.303 6.221 14.425 1.00 81.50 89 TRP A CA 1
ATOM 735 C C . TRP A 1 89 ? 9.836 6.206 14.363 1.00 81.50 89 TRP A C 1
ATOM 737 O O . TRP A 1 89 ? 10.411 5.476 13.560 1.00 81.50 89 TRP A O 1
ATOM 747 N N . ASN A 1 90 ? 10.513 6.956 15.236 1.00 81.81 90 ASN A N 1
ATOM 748 C CA . ASN A 1 90 ? 11.977 6.983 15.286 1.00 81.81 90 ASN A CA 1
ATOM 749 C C . ASN A 1 90 ? 12.584 5.665 15.781 1.00 81.81 90 ASN A C 1
ATOM 751 O O . ASN A 1 90 ? 13.629 5.268 15.278 1.00 81.81 90 ASN A O 1
ATOM 755 N N . ILE A 1 91 ? 11.931 4.958 16.709 1.00 82.88 91 ILE A N 1
ATOM 756 C CA . ILE A 1 91 ? 12.370 3.622 17.150 1.00 82.88 91 ILE A CA 1
ATOM 757 C C . ILE A 1 91 ? 12.406 2.651 15.962 1.00 82.88 91 ILE A C 1
ATOM 759 O O . ILE A 1 91 ? 13.381 1.921 15.798 1.00 82.88 91 ILE A O 1
ATOM 763 N N . LEU A 1 92 ? 11.389 2.677 15.090 1.00 78.12 92 LEU A N 1
ATOM 764 C CA . LEU A 1 92 ? 11.389 1.863 13.867 1.00 78.12 92 LEU A CA 1
ATOM 765 C C . LEU A 1 92 ? 12.569 2.194 12.961 1.00 78.12 92 LEU A C 1
ATOM 767 O O . LEU A 1 92 ? 13.242 1.288 12.472 1.00 78.12 92 LEU A O 1
ATOM 771 N N . TRP A 1 93 ? 12.830 3.483 12.762 1.00 75.56 93 TRP A N 1
ATOM 772 C CA . TRP A 1 93 ? 13.952 3.947 11.955 1.00 75.56 93 TRP A CA 1
ATOM 773 C C . TRP A 1 93 ? 15.303 3.527 12.534 1.00 75.56 93 TRP A C 1
ATOM 775 O O . TRP A 1 93 ? 16.112 2.940 11.819 1.00 75.56 93 TRP A O 1
ATOM 785 N N . GLY A 1 94 ? 15.521 3.756 13.830 1.00 78.12 94 GLY A N 1
ATOM 786 C CA . GLY A 1 94 ? 16.757 3.395 14.526 1.00 78.12 94 GLY A CA 1
ATOM 787 C C . GLY A 1 94 ? 17.001 1.887 14.613 1.00 78.12 94 GLY A C 1
ATOM 788 O O . GLY A 1 94 ? 18.146 1.462 14.691 1.00 78.12 94 GLY A O 1
ATOM 789 N N . SER A 1 95 ? 15.944 1.071 14.547 1.00 76.81 95 SER A N 1
ATOM 790 C CA . SER A 1 95 ? 16.061 -0.392 14.557 1.00 76.81 95 SER A CA 1
ATOM 791 C C . SER A 1 95 ? 16.533 -1.007 13.233 1.00 76.81 95 SER A C 1
ATOM 793 O O . SER A 1 95 ? 16.755 -2.211 13.180 1.00 76.81 95 SER A O 1
ATOM 795 N N . GLY A 1 96 ? 16.610 -0.234 12.142 1.00 71.19 96 GLY A N 1
ATOM 796 C CA . GLY A 1 96 ? 16.921 -0.759 10.803 1.00 71.19 96 GLY A CA 1
ATOM 797 C C . GLY A 1 96 ? 15.786 -1.562 10.146 1.00 71.19 96 GLY A C 1
ATOM 798 O O . GLY A 1 96 ? 15.811 -1.770 8.934 1.00 71.19 96 GLY A O 1
ATOM 799 N N . ALA A 1 97 ? 14.724 -1.916 10.884 1.00 67.69 97 ALA A N 1
ATOM 800 C CA . ALA A 1 97 ? 13.586 -2.696 10.380 1.00 67.69 97 ALA A CA 1
ATOM 801 C C . ALA A 1 97 ? 12.888 -2.055 9.161 1.00 67.69 97 ALA A C 1
ATOM 803 O O . ALA A 1 97 ? 12.262 -2.742 8.353 1.00 67.69 97 ALA A O 1
ATOM 804 N N . PHE A 1 98 ? 13.009 -0.733 9.011 1.00 63.88 98 PHE A N 1
ATOM 805 C CA . PHE A 1 98 ? 12.466 0.014 7.878 1.00 63.88 98 PHE A CA 1
ATOM 806 C C . PHE A 1 98 ? 13.229 -0.235 6.563 1.00 63.88 98 PHE A C 1
ATOM 808 O O . PHE A 1 98 ? 12.635 -0.173 5.488 1.00 63.88 98 PHE A O 1
ATOM 815 N N . GLN A 1 99 ? 14.532 -0.521 6.632 1.00 61.22 99 GLN A N 1
ATOM 816 C CA . GLN A 1 99 ? 15.397 -0.713 5.461 1.00 61.22 99 GLN A CA 1
ATOM 817 C C . GLN A 1 99 ? 15.260 -2.122 4.879 1.00 61.22 99 GLN A C 1
ATOM 819 O O . GLN A 1 99 ? 15.327 -2.307 3.664 1.00 61.22 99 GLN A O 1
ATOM 824 N N . GLU A 1 100 ? 14.998 -3.112 5.732 1.00 59.16 100 GLU A N 1
ATOM 825 C CA . GLU A 1 100 ? 14.851 -4.502 5.306 1.00 59.16 100 GLU A CA 1
ATOM 826 C C . GLU A 1 100 ? 13.520 -4.752 4.580 1.00 59.16 100 GLU A C 1
ATOM 828 O O . GLU A 1 100 ? 13.443 -5.613 3.703 1.00 59.16 100 GLU A O 1
ATOM 833 N N . PHE A 1 101 ? 12.473 -3.979 4.897 1.00 63.62 101 PHE A N 1
ATOM 834 C CA . PHE A 1 101 ? 11.119 -4.218 4.404 1.00 63.62 101 PHE A CA 1
ATOM 835 C C . PHE A 1 101 ? 10.455 -2.941 3.860 1.00 63.62 101 PHE A C 1
ATOM 837 O O . PHE A 1 101 ? 9.522 -2.421 4.466 1.00 63.62 101 PHE A O 1
ATOM 844 N N . PHE A 1 102 ? 10.852 -2.498 2.652 1.00 58.56 102 PHE A N 1
ATOM 845 C CA . PHE A 1 102 ? 10.207 -1.379 1.919 1.00 58.56 102 PHE A CA 1
ATOM 846 C C . PHE A 1 102 ? 8.686 -1.527 1.846 1.00 58.56 102 PHE A C 1
ATOM 848 O O . PHE A 1 102 ? 7.926 -0.556 1.829 1.00 58.56 102 PHE A O 1
ATOM 855 N N . LEU A 1 103 ? 8.236 -2.781 1.789 1.00 58.81 103 LEU A N 1
ATOM 856 C CA . LEU A 1 103 ? 6.828 -3.056 1.792 1.00 58.81 103 LEU A CA 1
ATOM 857 C C . LEU A 1 103 ? 6.216 -2.729 3.209 1.00 58.81 103 LEU A C 1
ATOM 859 O O . LEU A 1 103 ? 5.246 -1.988 3.381 1.00 58.81 103 LEU A O 1
ATOM 863 N N . GLY A 1 104 ? 6.841 -3.158 4.295 1.00 64.81 104 GLY A N 1
ATOM 864 C CA . GLY A 1 104 ? 6.401 -2.816 5.658 1.00 64.81 104 GLY A CA 1
ATOM 865 C C . GLY A 1 104 ? 6.325 -1.329 5.918 1.00 64.81 104 GLY A C 1
ATOM 866 O O . GLY A 1 104 ? 5.344 -0.863 6.497 1.00 64.81 104 GLY A O 1
ATOM 867 N N . SER A 1 105 ? 7.306 -0.592 5.412 1.00 67.88 105 SER A N 1
ATOM 868 C CA . SER A 1 105 ? 7.420 0.858 5.497 1.00 67.88 105 SER A CA 1
ATOM 869 C C . SER A 1 105 ? 6.148 1.609 5.108 1.00 67.88 105 SER A C 1
ATOM 871 O O . SER A 1 105 ? 5.664 2.453 5.861 1.00 67.88 105 SER A O 1
ATOM 873 N N . ILE A 1 106 ? 5.562 1.284 3.949 1.00 71.44 106 ILE A N 1
ATOM 874 C CA . ILE A 1 106 ? 4.357 1.971 3.453 1.00 71.44 106 ILE A CA 1
ATOM 875 C C . ILE A 1 106 ? 3.148 1.646 4.337 1.00 71.44 106 ILE A C 1
ATOM 877 O O . ILE A 1 106 ? 2.341 2.523 4.631 1.00 71.44 106 ILE A O 1
ATOM 881 N N . SER A 1 107 ? 3.029 0.413 4.824 1.00 72.69 107 SER A N 1
ATOM 882 C CA . SER A 1 107 ? 1.988 0.047 5.799 1.00 72.69 107 SER A CA 1
ATOM 883 C C . SER A 1 107 ? 2.109 0.761 7.116 1.00 72.69 107 SER A C 1
ATOM 885 O O . SER A 1 107 ? 1.099 1.190 7.659 1.00 72.69 107 SER A O 1
ATOM 887 N N . LEU A 1 108 ? 3.322 0.831 7.651 1.00 74.81 108 LEU A N 1
ATOM 888 C CA . LEU A 1 108 ? 3.583 1.491 8.916 1.00 74.81 108 LEU A CA 1
ATOM 889 C C . LEU A 1 108 ? 3.222 2.959 8.813 1.00 74.81 108 LEU A C 1
ATOM 891 O O . LEU A 1 108 ? 2.529 3.480 9.680 1.00 74.81 108 LEU A O 1
ATOM 895 N N . LEU A 1 109 ? 3.610 3.591 7.704 1.00 76.38 109 LEU A N 1
ATOM 896 C CA . LEU A 1 109 ? 3.199 4.948 7.391 1.00 76.38 109 LEU A CA 1
ATOM 897 C C . LEU A 1 109 ? 1.673 5.079 7.364 1.00 76.38 109 LEU A C 1
ATOM 899 O O . LEU A 1 109 ? 1.120 6.002 7.955 1.00 76.38 109 LEU A O 1
ATOM 903 N N . LEU A 1 110 ? 0.965 4.142 6.731 1.00 76.62 110 LEU A N 1
ATOM 904 C CA . LEU A 1 110 ? -0.497 4.150 6.722 1.00 76.62 110 LEU A CA 1
ATOM 905 C C . LEU A 1 110 ? -1.079 3.984 8.131 1.00 76.62 110 LEU A C 1
ATOM 907 O O . LEU A 1 110 ? -1.987 4.729 8.490 1.00 76.62 110 LEU A O 1
ATOM 911 N N . VAL A 1 111 ? -0.574 3.052 8.939 1.00 80.94 111 VAL A N 1
ATOM 912 C CA . VAL A 1 111 ? -1.022 2.832 10.325 1.00 80.94 111 VAL A CA 1
ATOM 913 C C . VAL A 1 111 ? -0.820 4.096 11.153 1.00 80.94 111 VAL A C 1
ATOM 915 O O . VAL A 1 111 ? -1.768 4.556 11.786 1.00 80.94 111 VAL A O 1
ATOM 918 N N . PHE A 1 112 ? 0.368 4.695 11.068 1.00 82.56 112 PHE A N 1
ATOM 919 C CA . PHE A 1 112 ? 0.716 5.960 11.708 1.00 82.56 112 PHE A CA 1
ATOM 920 C C . PHE A 1 112 ? -0.261 7.074 11.317 1.00 82.56 112 PHE A C 1
ATOM 922 O O . PHE A 1 112 ? -0.856 7.713 12.183 1.00 82.56 112 PHE A O 1
ATOM 929 N N . LEU A 1 113 ? -0.503 7.264 10.015 1.00 79.31 113 LEU A N 1
ATOM 930 C CA . LEU A 1 113 ? -1.405 8.305 9.519 1.00 79.31 113 LEU A CA 1
ATOM 931 C C . LEU A 1 113 ? -2.852 8.081 9.970 1.00 79.31 113 LEU A C 1
ATOM 933 O O . LEU A 1 113 ? -3.523 9.038 10.350 1.00 79.31 113 LEU A O 1
ATOM 937 N N . HIS A 1 114 ? -3.340 6.836 9.974 1.00 81.50 114 HIS A N 1
ATOM 938 C CA . HIS A 1 114 ? -4.695 6.525 10.442 1.00 81.50 114 HIS A CA 1
ATOM 939 C C . HIS A 1 114 ? -4.836 6.721 11.956 1.00 81.50 114 HIS A C 1
ATOM 941 O O . HIS A 1 114 ? -5.859 7.249 12.392 1.00 81.50 114 HIS A O 1
ATOM 947 N N . ALA A 1 115 ? -3.828 6.322 12.735 1.00 86.62 115 ALA A N 1
ATOM 948 C CA . ALA A 1 115 ? -3.795 6.497 14.183 1.00 86.62 115 ALA A CA 1
ATOM 949 C C . ALA A 1 115 ? -3.811 7.986 14.551 1.00 86.62 115 ALA A C 1
ATOM 951 O O . ALA A 1 115 ? -4.700 8.438 15.270 1.00 86.62 115 ALA A O 1
ATOM 952 N N . MET A 1 116 ? -2.901 8.764 13.955 1.00 84.56 116 MET A N 1
ATOM 953 C CA . MET A 1 116 ? -2.800 10.211 14.142 1.00 84.56 116 MET A CA 1
ATOM 954 C C . MET A 1 116 ? -4.100 10.921 13.760 1.00 84.56 116 MET A C 1
ATOM 956 O O . MET A 1 116 ? -4.611 11.760 14.500 1.00 84.56 116 MET A O 1
ATOM 960 N N . LYS A 1 117 ? -4.666 10.579 12.601 1.00 82.44 117 LYS A N 1
ATOM 961 C CA . LYS A 1 117 ? -5.896 11.190 12.101 1.00 82.44 117 LYS A CA 1
ATOM 962 C C . LYS A 1 117 ? -7.103 10.877 12.982 1.00 82.44 117 LYS A C 1
ATOM 964 O O . LYS A 1 117 ? -7.894 11.778 13.249 1.00 82.44 117 LYS A O 1
ATOM 969 N N . TYR A 1 118 ? -7.226 9.648 13.474 1.00 85.88 118 TYR A N 1
ATOM 970 C CA . TYR A 1 118 ? -8.262 9.300 14.443 1.00 85.88 118 TYR A CA 1
ATOM 971 C C . TYR A 1 118 ? -8.162 10.170 15.708 1.00 85.88 118 TYR A C 1
ATOM 973 O O . TYR A 1 118 ? -9.162 10.757 16.126 1.00 85.88 118 TYR A O 1
ATOM 981 N N . SER A 1 119 ? -6.954 10.362 16.241 1.00 88.50 119 SER A N 1
ATOM 982 C CA . SER A 1 119 ? -6.723 11.218 17.410 1.00 88.50 119 SER A CA 1
ATOM 983 C C . SER A 1 119 ? -7.003 12.696 17.133 1.00 88.50 119 SER A C 1
ATOM 985 O O . SER A 1 119 ? -7.610 13.373 17.962 1.00 88.50 119 SER A O 1
ATOM 987 N N . ILE A 1 120 ? -6.662 13.199 15.939 1.00 86.81 120 ILE A N 1
ATOM 988 C CA . ILE A 1 120 ? -7.034 14.552 15.487 1.00 86.81 120 ILE A CA 1
ATOM 989 C C . ILE A 1 120 ? -8.556 14.708 15.426 1.00 86.81 120 ILE A C 1
ATOM 991 O O . ILE A 1 120 ? -9.089 15.731 15.855 1.00 86.81 120 ILE A O 1
ATOM 995 N N . ASP A 1 121 ? -9.275 13.721 14.890 1.00 84.94 121 ASP A N 1
ATOM 996 C CA . ASP A 1 121 ? -10.733 13.781 14.769 1.00 84.94 121 ASP A CA 1
ATOM 997 C C . ASP A 1 121 ? -11.425 13.794 16.127 1.00 84.94 121 ASP A C 1
ATOM 999 O O . ASP A 1 121 ? -12.390 14.536 16.317 1.00 84.94 121 ASP A O 1
ATOM 1003 N N . VAL A 1 122 ? -10.907 13.028 17.084 1.00 87.69 122 VAL A N 1
ATOM 1004 C CA . VAL A 1 122 ? -11.381 13.042 18.470 1.00 87.69 122 VAL A CA 1
ATOM 1005 C C . VAL A 1 122 ? -11.036 14.364 19.153 1.00 87.69 122 VAL A C 1
ATOM 1007 O O . VAL A 1 122 ? -11.895 14.967 19.799 1.00 87.69 122 VAL A O 1
ATOM 1010 N N . PHE A 1 123 ? -9.809 14.861 18.978 1.00 87.44 123 PHE A N 1
ATOM 1011 C CA . PHE A 1 123 ? -9.378 16.142 19.533 1.00 87.44 123 PHE A CA 1
ATOM 1012 C C . PHE A 1 123 ? -10.269 17.294 19.045 1.00 87.44 123 PHE A C 1
ATOM 1014 O O . PHE A 1 123 ? -10.752 18.087 19.856 1.00 87.44 123 PHE A O 1
ATOM 1021 N N . GLN A 1 124 ? -10.573 17.332 17.746 1.00 85.56 124 GLN A N 1
ATOM 1022 C CA . GLN A 1 124 ? -11.465 18.325 17.138 1.00 85.56 124 GLN A CA 1
ATOM 1023 C C . GLN A 1 124 ? -12.953 18.093 17.451 1.00 85.56 124 GLN A C 1
ATOM 1025 O O . GLN A 1 124 ? -13.787 18.906 17.064 1.00 85.56 124 GLN A O 1
ATOM 1030 N N . GLY A 1 125 ? -13.307 17.003 18.140 1.00 84.69 125 GLY A N 1
ATOM 1031 C CA . GLY A 1 125 ? -14.694 16.669 18.469 1.00 84.69 125 GLY A CA 1
ATOM 1032 C C . GLY A 1 125 ? -15.530 16.216 17.267 1.00 84.69 125 GLY A C 1
ATOM 1033 O O . GLY A 1 125 ? -16.753 16.191 17.361 1.00 84.69 125 GLY A O 1
ATOM 1034 N N . ARG A 1 126 ? -14.894 15.846 16.145 1.00 84.38 126 ARG A N 1
ATOM 1035 C CA . ARG A 1 126 ? -15.574 15.358 14.932 1.00 84.38 126 ARG A CA 1
ATOM 1036 C C . ARG A 1 126 ? -16.154 13.959 15.116 1.00 84.38 126 ARG A C 1
ATOM 1038 O O . ARG A 1 126 ? -17.169 13.636 14.508 1.00 84.38 126 ARG A O 1
ATOM 1045 N N . ILE A 1 127 ? -15.503 13.129 15.932 1.00 85.62 127 ILE A N 1
ATOM 1046 C CA . ILE A 1 127 ? -15.931 11.756 16.219 1.00 85.62 127 ILE A CA 1
ATOM 1047 C C . ILE A 1 127 ? -15.847 11.454 17.716 1.00 85.62 127 ILE A C 1
ATOM 1049 O O . ILE A 1 127 ? -15.040 12.027 18.447 1.00 85.62 127 ILE A O 1
ATOM 1053 N N . THR A 1 128 ? -16.663 10.505 18.168 1.00 87.19 128 THR A N 1
ATOM 1054 C CA . THR A 1 128 ? -16.557 9.932 19.513 1.00 87.19 128 THR A CA 1
ATOM 1055 C C . THR A 1 128 ? -15.585 8.752 19.515 1.00 87.19 128 THR A C 1
ATOM 1057 O O . THR A 1 128 ? -15.647 7.936 18.589 1.00 87.19 128 THR A O 1
ATOM 1060 N N . PRO A 1 129 ? -14.759 8.584 20.560 1.00 87.62 129 PRO A N 1
ATOM 1061 C CA . PRO A 1 129 ? -13.871 7.439 20.649 1.00 87.62 129 PRO A CA 1
ATOM 1062 C C . PRO A 1 129 ? -14.606 6.100 20.666 1.00 87.62 129 PRO A C 1
ATOM 1064 O O . PRO A 1 129 ? -15.645 5.923 21.308 1.00 87.62 129 PRO A O 1
ATOM 1067 N N . VAL A 1 130 ? -14.010 5.130 19.990 1.00 87.75 130 VAL A N 1
ATOM 1068 C CA . VAL A 1 130 ? -14.494 3.765 19.839 1.00 87.75 130 VAL A CA 1
ATOM 1069 C C . VAL A 1 130 ? -14.317 2.975 21.133 1.00 87.75 130 VAL A C 1
ATOM 1071 O O . VAL A 1 130 ? -13.251 2.988 21.746 1.00 87.75 130 VAL A O 1
ATOM 1074 N N . LYS A 1 131 ? -15.359 2.237 21.532 1.00 86.94 131 LYS A N 1
ATOM 1075 C CA . LYS A 1 131 ? -15.321 1.329 22.693 1.00 86.94 131 LYS A CA 1
ATOM 1076 C C . LYS A 1 131 ? -14.813 -0.075 22.342 1.00 86.94 131 LYS A C 1
ATOM 1078 O O . LYS A 1 131 ? -14.110 -0.679 23.140 1.00 86.94 131 LYS A O 1
ATOM 1083 N N . GLU A 1 132 ? -15.167 -0.569 21.158 1.00 89.56 132 GLU A N 1
ATOM 1084 C CA . GLU A 1 132 ? -14.816 -1.902 20.642 1.00 89.56 132 GLU A CA 1
ATOM 1085 C C . GLU A 1 132 ? -13.328 -1.963 20.261 1.00 89.56 132 GLU A C 1
ATOM 1087 O O . GLU A 1 132 ? -12.937 -1.580 19.155 1.00 89.56 132 GLU A O 1
ATOM 1092 N N . ILE A 1 133 ? -12.494 -2.391 21.212 1.00 92.62 133 ILE A N 1
ATOM 1093 C CA . ILE A 1 133 ? -11.032 -2.456 21.069 1.00 92.62 133 ILE A CA 1
ATOM 1094 C C . ILE A 1 133 ? -10.593 -3.448 19.985 1.00 92.62 133 ILE A C 1
ATOM 1096 O O . ILE A 1 133 ? -9.666 -3.173 19.232 1.00 92.62 133 ILE A O 1
ATOM 1100 N N . ASP A 1 134 ? -11.304 -4.563 19.863 1.00 91.56 134 ASP A N 1
ATOM 1101 C CA . ASP A 1 134 ? -11.103 -5.630 18.886 1.00 91.56 134 ASP A CA 1
ATOM 1102 C C . ASP A 1 134 ? -11.362 -5.142 17.457 1.00 91.56 134 ASP A C 1
ATOM 1104 O O . ASP A 1 134 ? -10.515 -5.288 16.577 1.00 91.56 134 ASP A O 1
ATOM 1108 N N . LEU A 1 135 ? -12.510 -4.497 17.226 1.00 90.06 135 LEU A N 1
ATOM 1109 C CA . LEU A 1 135 ? -12.864 -3.968 15.913 1.00 90.06 135 LEU A CA 1
ATOM 1110 C C . LEU A 1 135 ? -11.982 -2.778 15.539 1.00 90.06 135 LEU A C 1
ATOM 1112 O O . LEU A 1 135 ? -11.619 -2.639 14.374 1.00 90.06 135 LEU A O 1
ATOM 1116 N N . TYR A 1 136 ? -11.636 -1.917 16.503 1.00 90.88 136 TYR A N 1
ATOM 1117 C CA . TYR A 1 136 ? -10.692 -0.829 16.260 1.00 90.88 136 TYR A CA 1
ATOM 1118 C C . TYR A 1 136 ? -9.284 -1.351 15.975 1.00 90.88 136 TYR A C 1
ATOM 1120 O O . TYR A 1 136 ? -8.609 -0.819 15.103 1.00 90.88 136 TYR A O 1
ATOM 1128 N N . GLY A 1 137 ? -8.859 -2.412 16.658 1.00 91.06 137 GLY A N 1
ATOM 1129 C CA . GLY A 1 137 ? -7.577 -3.062 16.435 1.00 91.06 137 GLY A CA 1
ATOM 1130 C C . GLY A 1 137 ? -7.504 -3.716 15.063 1.00 91.06 137 GLY A C 1
ATOM 1131 O O . GLY A 1 137 ? -6.588 -3.431 14.295 1.00 91.06 137 GLY A O 1
ATOM 1132 N N . PHE A 1 138 ? -8.503 -4.523 14.698 1.00 89.62 138 PHE A N 1
ATOM 1133 C CA . PHE A 1 138 ? -8.581 -5.090 13.353 1.00 89.62 138 PHE A CA 1
ATOM 1134 C C . PHE A 1 138 ? -8.706 -4.002 12.288 1.00 89.62 138 PHE A C 1
ATOM 1136 O O . PHE A 1 138 ? -8.047 -4.091 11.253 1.00 89.62 138 PHE A O 1
ATOM 1143 N N . TYR A 1 139 ? -9.485 -2.947 12.559 1.00 87.69 139 TYR A N 1
ATOM 1144 C CA . TYR A 1 139 ? -9.473 -1.763 11.720 1.00 87.69 139 TYR A CA 1
ATOM 1145 C C . TYR A 1 139 ? -8.049 -1.272 11.597 1.00 87.69 139 TYR A C 1
ATOM 1147 O O . TYR A 1 139 ? -7.602 -1.299 10.480 1.00 87.69 139 TYR A O 1
ATOM 1155 N N . LEU A 1 140 ? -7.341 -0.884 12.663 1.00 86.94 140 LEU A N 1
ATOM 1156 C CA . LEU A 1 140 ? -6.103 -0.107 12.600 1.00 86.94 140 LEU A CA 1
ATOM 1157 C C . LEU A 1 140 ? -4.872 -0.898 12.127 1.00 86.94 140 LEU A C 1
ATOM 1159 O O . LEU A 1 140 ? -4.059 -0.367 11.369 1.00 86.94 140 LEU A O 1
ATOM 1163 N N . ILE A 1 141 ? -4.737 -2.153 12.549 1.00 87.62 141 ILE A N 1
ATOM 1164 C CA . ILE A 1 141 ? -3.547 -2.977 12.294 1.00 87.62 141 ILE A CA 1
ATOM 1165 C C . ILE A 1 141 ? -3.855 -4.295 11.575 1.00 87.62 141 ILE A C 1
ATOM 1167 O O . ILE A 1 141 ? -2.964 -5.134 11.441 1.00 87.62 141 ILE A O 1
ATOM 1171 N N . GLY A 1 142 ? -5.088 -4.476 11.083 1.00 84.69 142 GLY A N 1
ATOM 1172 C CA . GLY A 1 142 ? -5.493 -5.654 10.315 1.00 84.69 142 GLY A CA 1
ATOM 1173 C C . GLY A 1 142 ? -4.492 -5.996 9.210 1.00 84.69 142 GLY A C 1
ATOM 1174 O O . GLY A 1 142 ? -3.970 -5.098 8.556 1.00 84.69 142 GLY A O 1
ATOM 1175 N N . PHE A 1 143 ? -4.176 -7.270 9.003 1.00 76.12 143 PHE A N 1
ATOM 1176 C CA . PHE A 1 143 ? -3.200 -7.709 8.015 1.00 76.12 143 PHE A CA 1
ATOM 1177 C C . PHE A 1 143 ? -3.905 -8.159 6.734 1.00 76.12 143 PHE A C 1
ATOM 1179 O O . PHE A 1 143 ? -4.848 -8.944 6.805 1.00 76.12 143 PHE A O 1
ATOM 1186 N N . PRO A 1 144 ? -3.427 -7.747 5.550 1.00 58.84 144 PRO A N 1
ATOM 1187 C CA . PRO A 1 144 ? -2.557 -6.641 5.237 1.00 58.84 144 PRO A CA 1
ATOM 1188 C C . PRO A 1 144 ? -3.443 -5.425 4.966 1.00 58.84 144 PRO A C 1
ATOM 1190 O O . PRO A 1 144 ? -3.978 -5.211 3.875 1.00 58.84 144 PRO A O 1
ATOM 1193 N N . ARG A 1 145 ? -3.535 -4.546 5.958 1.00 59.28 145 ARG A N 1
ATOM 1194 C CA . ARG A 1 145 ? -3.845 -3.133 5.732 1.00 59.28 145 ARG A CA 1
ATOM 1195 C C . ARG A 1 145 ? -2.865 -2.471 4.787 1.00 59.28 145 ARG A C 1
ATOM 1197 O O . ARG A 1 145 ? -3.115 -1.384 4.273 1.00 59.28 145 ARG A O 1
ATOM 1204 N N . ILE A 1 146 ? -1.742 -3.130 4.567 1.00 51.62 146 ILE A N 1
ATOM 1205 C CA . ILE A 1 146 ? -0.781 -2.742 3.584 1.00 51.62 146 ILE A CA 1
ATOM 1206 C C . ILE A 1 146 ? -1.404 -2.890 2.205 1.00 51.62 146 ILE A C 1
ATOM 1208 O O . ILE A 1 146 ? -1.727 -3.985 1.762 1.00 51.62 146 ILE A O 1
ATOM 1212 N N . TRP A 1 147 ? -1.661 -1.767 1.557 1.00 49.44 147 TRP A N 1
ATOM 1213 C CA . TRP A 1 147 ? -0.840 -1.334 0.438 1.00 49.44 147 TRP A CA 1
ATOM 1214 C C . TRP A 1 147 ? -1.499 -0.103 -0.126 1.00 49.44 147 TRP A C 1
ATOM 1216 O O . TRP A 1 147 ? -0.976 0.980 0.076 1.00 49.44 147 TRP A O 1
ATOM 1226 N N . ILE A 1 148 ? -2.695 -0.243 -0.697 1.00 51.12 148 ILE A N 1
ATOM 1227 C CA . ILE A 1 148 ? -3.507 0.871 -1.183 1.00 51.12 148 ILE A CA 1
ATOM 1228 C C . ILE A 1 148 ? -5.001 0.500 -1.179 1.00 51.12 148 ILE A C 1
ATOM 1230 O O . ILE A 1 148 ? -5.698 0.693 -2.176 1.00 51.12 148 ILE A O 1
ATOM 1234 N N . SER A 1 149 ? -5.533 -0.076 -0.092 1.00 50.12 149 SER A N 1
ATOM 1235 C CA . SER A 1 149 ? -6.997 -0.086 0.053 1.00 50.12 149 SER A CA 1
ATOM 1236 C C . SER A 1 149 ? -7.475 1.356 0.221 1.00 50.12 149 SER A C 1
ATOM 1238 O O . SER A 1 149 ? -6.740 2.204 0.731 1.00 50.12 149 SER A O 1
ATOM 1240 N N . ARG A 1 150 ? -8.697 1.662 -0.229 1.00 58.22 150 ARG A N 1
ATOM 1241 C CA . ARG A 1 150 ? -9.268 3.015 -0.107 1.00 58.22 150 ARG A CA 1
ATOM 1242 C C . ARG A 1 150 ? -9.086 3.507 1.326 1.00 58.22 150 ARG A C 1
ATOM 1244 O O . ARG A 1 150 ? -9.543 2.822 2.239 1.00 58.22 150 ARG A O 1
ATOM 1251 N N . TYR A 1 151 ? -8.475 4.680 1.508 1.00 63.41 151 TYR A N 1
ATOM 1252 C CA . TYR A 1 151 ? -8.546 5.353 2.801 1.00 63.41 151 TYR A CA 1
ATOM 1253 C C . TYR A 1 151 ? -10.010 5.426 3.206 1.00 63.41 151 TYR A C 1
ATOM 1255 O O . TYR A 1 151 ? -10.878 5.879 2.446 1.00 63.41 151 TYR A O 1
ATOM 1263 N N . MET A 1 152 ? -10.288 4.883 4.378 1.00 71.56 152 MET A N 1
ATOM 1264 C CA . MET A 1 152 ? -11.630 4.770 4.893 1.00 71.56 152 MET A CA 1
ATOM 1265 C C . MET A 1 152 ? -11.571 5.155 6.353 1.00 71.56 152 MET A C 1
ATOM 1267 O O . MET A 1 152 ? -10.991 4.436 7.156 1.00 71.56 152 MET A O 1
ATOM 1271 N N . GLU A 1 153 ? -12.178 6.293 6.676 1.00 75.75 153 GLU A N 1
ATOM 1272 C CA . GLU A 1 153 ? -12.372 6.709 8.059 1.00 75.75 153 GLU A CA 1
ATOM 1273 C C . GLU A 1 153 ? -13.079 5.606 8.853 1.00 75.75 153 GLU A C 1
ATOM 1275 O O . GLU A 1 153 ? -13.935 4.889 8.322 1.00 75.75 153 GLU A O 1
ATOM 1280 N N . TYR A 1 154 ? -12.766 5.506 10.145 1.00 79.94 154 TYR A N 1
ATOM 1281 C CA . TYR A 1 154 ? -13.319 4.459 11.001 1.00 79.94 154 TYR A CA 1
ATOM 1282 C C . TYR A 1 154 ? -14.856 4.463 11.021 1.00 79.94 154 TYR A C 1
ATOM 1284 O O . TYR A 1 154 ? -15.484 3.408 10.980 1.00 79.94 154 TYR A O 1
ATOM 1292 N N . SER A 1 155 ? -15.478 5.645 11.025 1.00 80.19 155 SER A N 1
ATOM 1293 C CA . SER A 1 155 ? -16.937 5.814 10.969 1.00 80.19 155 SER A CA 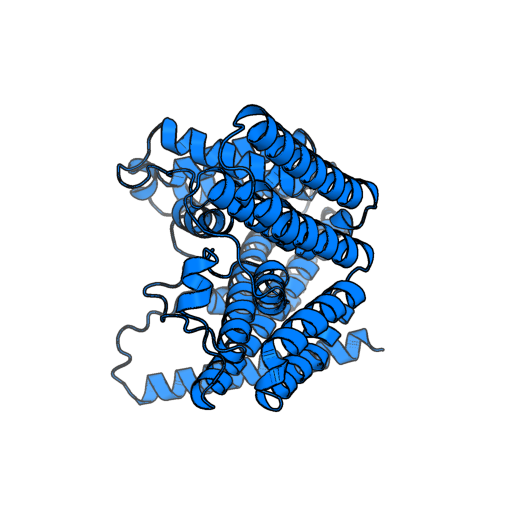1
ATOM 1294 C C . SER A 1 155 ? -17.547 5.132 9.737 1.00 80.19 155 SER A C 1
ATOM 1296 O O . SER A 1 155 ? -18.533 4.398 9.830 1.00 80.19 155 SER A O 1
ATOM 1298 N N . LYS A 1 156 ? -16.917 5.324 8.575 1.00 82.31 156 LYS A N 1
ATOM 1299 C CA . LYS A 1 156 ? -17.312 4.718 7.305 1.00 82.31 156 LYS A CA 1
ATOM 1300 C C . LYS A 1 156 ? -17.016 3.223 7.274 1.00 82.31 156 LYS A C 1
ATOM 1302 O O . LYS A 1 156 ? -17.843 2.470 6.768 1.00 82.31 156 LYS A O 1
ATOM 1307 N N . PHE A 1 157 ? -15.885 2.800 7.835 1.00 85.31 157 PHE A N 1
ATOM 1308 C CA . PHE A 1 157 ? -15.550 1.388 7.995 1.00 85.31 157 PHE A CA 1
ATOM 1309 C C . PHE A 1 157 ? -16.610 0.662 8.821 1.00 85.31 157 PHE A C 1
ATOM 1311 O O . PHE A 1 157 ? -17.194 -0.304 8.340 1.00 85.31 157 PHE A O 1
ATOM 1318 N N . LYS A 1 158 ? -16.943 1.181 10.007 1.00 85.75 158 LYS A N 1
ATOM 1319 C CA . LYS A 1 158 ? -17.948 0.587 10.895 1.00 85.75 158 LYS A CA 1
ATOM 1320 C C . LYS A 1 158 ? -19.319 0.476 10.226 1.00 85.75 158 LYS A C 1
ATOM 1322 O O . LYS A 1 158 ? -20.017 -0.506 10.437 1.00 85.75 158 LYS A O 1
ATOM 1327 N N . ARG A 1 159 ? -19.692 1.454 9.395 1.00 86.06 159 ARG A N 1
ATOM 1328 C CA . ARG A 1 159 ? -20.952 1.434 8.638 1.00 86.06 159 ARG A CA 1
ATOM 1329 C C . ARG A 1 159 ? -20.992 0.356 7.546 1.00 86.06 159 ARG A C 1
ATOM 1331 O O . ARG A 1 159 ? -22.075 -0.123 7.240 1.00 86.06 159 ARG A O 1
ATOM 1338 N N . LEU A 1 160 ? -19.859 0.044 6.917 1.00 86.56 160 LEU A N 1
ATOM 1339 C CA . LEU A 1 160 ? -19.770 -0.913 5.804 1.00 86.56 160 LEU A CA 1
ATOM 1340 C C . LEU A 1 160 ? -19.365 -2.325 6.249 1.00 86.56 160 LEU A C 1
ATOM 1342 O O . LEU A 1 160 ? -19.321 -3.234 5.422 1.00 86.56 160 LEU A O 1
ATOM 1346 N N . TYR A 1 161 ? -18.973 -2.491 7.512 1.00 89.19 161 TYR A N 1
ATOM 1347 C CA . TYR A 1 161 ? -18.489 -3.749 8.058 1.00 89.19 161 TYR A CA 1
ATOM 1348 C C . TYR A 1 161 ? -19.640 -4.545 8.667 1.00 89.19 161 TYR A C 1
ATOM 1350 O O . TYR A 1 161 ? -20.273 -4.107 9.629 1.00 89.19 161 TYR A O 1
ATOM 1358 N N . HIS A 1 162 ? -19.852 -5.750 8.148 1.00 87.06 162 HIS A N 1
ATOM 1359 C CA . HIS A 1 162 ? -20.839 -6.692 8.651 1.00 87.06 162 HIS A CA 1
ATOM 1360 C C . HIS A 1 162 ? -20.141 -7.913 9.261 1.00 87.06 162 HIS A C 1
ATOM 1362 O O . HIS A 1 162 ? -19.180 -8.466 8.714 1.00 87.06 162 HIS A O 1
ATOM 1368 N N . LYS A 1 163 ? -20.603 -8.337 10.445 1.00 81.75 163 LYS A N 1
ATOM 1369 C CA . LYS A 1 163 ? -20.085 -9.553 11.090 1.00 81.75 163 LYS A CA 1
ATOM 1370 C C . LYS A 1 163 ? -20.469 -10.798 10.293 1.00 81.75 163 LYS A C 1
ATOM 1372 O O . LYS A 1 163 ? -19.619 -11.669 10.113 1.00 81.75 163 LYS A O 1
ATOM 1377 N N . ASP A 1 164 ? -21.675 -10.818 9.745 1.00 84.31 164 ASP A N 1
ATOM 1378 C CA . ASP A 1 164 ? -22.150 -11.900 8.893 1.00 84.31 164 ASP A CA 1
ATOM 1379 C C . ASP A 1 164 ? -21.615 -11.720 7.471 1.00 84.31 164 ASP A C 1
ATOM 1381 O O . ASP A 1 164 ? -21.793 -10.672 6.850 1.00 84.31 164 ASP A O 1
ATOM 1385 N N . VAL A 1 165 ? -20.918 -12.740 6.969 1.00 85.25 165 VAL A N 1
ATOM 1386 C CA . VAL A 1 165 ? -20.335 -12.744 5.623 1.00 85.25 165 VAL A CA 1
ATOM 1387 C C . VAL A 1 165 ? -21.061 -13.787 4.798 1.00 85.25 165 VAL A C 1
ATOM 1389 O O . VAL A 1 165 ? -21.091 -14.964 5.152 1.00 85.25 165 VAL A O 1
ATOM 1392 N N . THR A 1 166 ? -21.635 -13.369 3.674 1.00 87.69 166 THR A N 1
ATOM 1393 C CA . THR A 1 166 ? -22.254 -14.318 2.745 1.00 87.69 166 THR A CA 1
ATOM 1394 C C . THR A 1 166 ? -21.180 -15.133 2.025 1.00 87.69 166 THR A C 1
ATOM 1396 O O . THR A 1 166 ? -20.089 -14.637 1.728 1.00 87.69 166 THR A O 1
ATOM 1399 N N . TRP A 1 167 ? -21.497 -16.380 1.666 1.00 87.69 167 TRP A N 1
ATOM 1400 C CA . TRP A 1 167 ? -20.577 -17.221 0.893 1.00 87.69 167 TRP A CA 1
ATOM 1401 C C . TRP A 1 167 ? -20.164 -16.572 -0.435 1.00 87.69 167 TRP A C 1
ATOM 1403 O O . TRP A 1 167 ? -19.014 -16.673 -0.861 1.00 87.69 167 TRP A O 1
ATOM 1413 N N . GLU A 1 168 ? -21.079 -15.848 -1.082 1.00 87.31 168 GLU A N 1
ATOM 1414 C CA . GLU A 1 168 ? -20.781 -15.133 -2.319 1.00 87.31 168 GLU A CA 1
ATOM 1415 C C . GLU A 1 168 ? -19.784 -13.984 -2.103 1.00 87.31 168 GLU A C 1
ATOM 1417 O O . GLU A 1 168 ? -18.849 -13.823 -2.896 1.00 87.31 168 GLU A O 1
ATOM 1422 N N . GLN A 1 169 ? -19.931 -13.212 -1.022 1.00 86.94 169 GLN A N 1
ATOM 1423 C CA . GLN A 1 169 ? -18.980 -12.161 -0.661 1.00 86.94 169 GLN A CA 1
ATOM 1424 C C . GLN A 1 169 ? -17.602 -12.747 -0.345 1.00 86.94 169 GLN A C 1
ATOM 1426 O O . GLN A 1 169 ? -16.605 -12.254 -0.879 1.00 86.94 169 GLN A O 1
ATOM 1431 N N . PHE A 1 170 ? -17.551 -13.833 0.432 1.00 87.31 170 PHE A N 1
ATOM 1432 C CA . PHE A 1 170 ? -16.309 -14.534 0.754 1.00 87.31 170 PHE A CA 1
ATOM 1433 C C . PHE A 1 170 ? -15.619 -15.059 -0.512 1.00 87.31 170 PHE A C 1
ATOM 1435 O O . PHE A 1 170 ? -14.460 -14.743 -0.770 1.00 87.31 170 PHE A O 1
ATOM 1442 N N . LYS A 1 171 ? -16.352 -15.765 -1.382 1.00 86.25 171 LYS A N 1
ATOM 1443 C CA . LYS A 1 171 ? -15.848 -16.280 -2.667 1.00 86.25 171 LYS A CA 1
ATOM 1444 C C . LYS A 1 171 ? -15.328 -15.167 -3.575 1.00 86.25 171 LYS A C 1
ATOM 1446 O O . LYS A 1 171 ? -14.277 -15.309 -4.203 1.00 86.25 171 LYS A O 1
ATOM 1451 N N . ASN A 1 172 ? -16.056 -14.056 -3.679 1.00 85.75 172 ASN A N 1
ATOM 1452 C CA . ASN A 1 172 ? -15.632 -12.911 -4.482 1.00 85.75 172 ASN A CA 1
ATOM 1453 C C . ASN A 1 172 ? -14.389 -12.230 -3.892 1.00 85.75 172 ASN A C 1
ATOM 1455 O O . ASN A 1 172 ? -13.513 -11.813 -4.655 1.00 85.75 172 ASN A O 1
ATOM 1459 N N . GLY A 1 173 ? -14.295 -12.155 -2.563 1.00 87.00 173 GLY A N 1
ATOM 1460 C CA . GLY A 1 173 ? -13.112 -11.689 -1.849 1.00 87.00 173 GLY A CA 1
ATOM 1461 C C . GLY A 1 173 ? -11.898 -12.584 -2.100 1.00 87.00 173 GLY A C 1
ATOM 1462 O O . GLY A 1 173 ? -10.870 -12.089 -2.552 1.00 87.00 173 GLY A O 1
ATOM 1463 N N . GLY A 1 174 ? -12.049 -13.903 -1.953 1.00 85.50 174 GLY A N 1
ATOM 1464 C CA . GLY A 1 174 ? -10.997 -14.891 -2.211 1.00 85.50 174 GLY A CA 1
ATOM 1465 C C . GLY A 1 174 ? -10.468 -14.849 -3.646 1.00 85.50 174 GLY A C 1
ATOM 1466 O O . GLY A 1 174 ? -9.259 -14.867 -3.866 1.00 85.50 174 GLY A O 1
ATOM 1467 N N . LYS A 1 175 ? -11.350 -14.672 -4.642 1.00 83.19 175 LYS A N 1
ATOM 1468 C CA . LYS A 1 175 ? -10.925 -14.452 -6.036 1.00 83.19 175 LYS A CA 1
ATOM 1469 C C . LYS A 1 175 ? -10.055 -13.203 -6.178 1.00 83.19 175 LYS A C 1
ATOM 1471 O O . LYS A 1 175 ? -8.999 -13.266 -6.800 1.00 83.19 175 LYS A O 1
ATOM 1476 N N . ARG A 1 176 ? -10.488 -12.060 -5.628 1.00 83.62 176 ARG A N 1
ATOM 1477 C CA . ARG A 1 176 ? -9.713 -10.805 -5.694 1.00 83.62 176 ARG A CA 1
ATOM 1478 C C . ARG A 1 176 ? -8.379 -10.924 -4.971 1.00 83.62 176 ARG A C 1
ATOM 1480 O O . ARG A 1 176 ? -7.374 -10.467 -5.506 1.00 83.62 176 ARG A O 1
ATOM 1487 N N . PHE A 1 177 ? -8.389 -11.577 -3.812 1.00 84.38 177 PHE A N 1
ATOM 1488 C CA . PHE A 1 177 ? -7.205 -11.868 -3.021 1.00 84.38 177 PHE A CA 1
ATOM 1489 C C . PHE A 1 177 ? -6.160 -12.625 -3.844 1.00 84.38 177 PHE A C 1
ATOM 1491 O O . PHE A 1 177 ? -5.035 -12.157 -4.011 1.00 84.38 177 PHE A O 1
ATOM 1498 N N . PHE A 1 178 ? -6.577 -13.733 -4.456 1.00 81.06 178 PHE A N 1
ATOM 1499 C CA . PHE A 1 178 ? -5.715 -14.573 -5.277 1.00 81.06 178 PHE A CA 1
ATOM 1500 C C . PHE A 1 178 ? -5.165 -13.846 -6.516 1.00 81.06 178 PHE A C 1
ATOM 1502 O O . PHE A 1 178 ? -3.964 -13.892 -6.788 1.00 81.06 178 PHE A O 1
ATOM 1509 N N . PHE A 1 179 ? -6.014 -13.115 -7.248 1.00 80.00 179 PHE A N 1
ATOM 1510 C CA . PHE A 1 179 ? -5.562 -12.295 -8.380 1.00 80.00 179 PHE A CA 1
ATOM 1511 C C . PHE A 1 179 ? -4.556 -11.222 -7.956 1.00 80.00 179 PHE A C 1
ATOM 1513 O O . PHE A 1 179 ? -3.592 -10.955 -8.678 1.00 80.00 179 PHE A O 1
ATOM 1520 N N . GLY A 1 180 ? -4.776 -10.622 -6.785 1.00 80.56 180 GLY A N 1
ATOM 1521 C CA . GLY A 1 180 ? -3.883 -9.632 -6.206 1.00 80.56 180 GLY A CA 1
ATOM 1522 C C . GLY A 1 180 ? -2.495 -10.193 -5.907 1.00 80.56 180 GLY A C 1
ATOM 1523 O O . GLY A 1 180 ? -1.503 -9.604 -6.335 1.00 80.56 180 GLY A O 1
ATOM 1524 N N . ILE A 1 181 ? -2.433 -11.367 -5.266 1.00 77.94 181 ILE A N 1
ATOM 1525 C CA . ILE A 1 181 ? -1.192 -12.126 -5.026 1.00 77.94 181 ILE A CA 1
ATOM 1526 C C . ILE A 1 181 ? -0.452 -12.359 -6.341 1.00 77.94 181 ILE A C 1
ATOM 1528 O O . ILE A 1 181 ? 0.704 -11.961 -6.469 1.00 77.94 181 ILE A O 1
ATOM 1532 N N . CYS A 1 182 ? -1.122 -12.945 -7.337 1.00 77.88 182 CYS A N 1
ATOM 1533 C CA . CYS A 1 182 ? -0.487 -13.289 -8.608 1.00 77.88 182 CYS A CA 1
ATOM 1534 C C . CYS A 1 182 ? 0.123 -12.057 -9.289 1.00 77.88 182 CYS A C 1
ATOM 1536 O O . CYS A 1 182 ? 1.258 -12.103 -9.752 1.00 77.88 182 CYS A O 1
ATOM 1538 N N . ARG A 1 183 ? -0.593 -10.927 -9.311 1.00 82.12 183 ARG A N 1
ATOM 1539 C CA . ARG A 1 183 ? -0.076 -9.682 -9.896 1.00 82.12 183 ARG A CA 1
ATOM 1540 C C . ARG A 1 183 ? 1.081 -9.092 -9.104 1.00 82.12 183 ARG A C 1
ATOM 1542 O O . ARG A 1 183 ? 2.110 -8.775 -9.694 1.00 82.12 183 ARG A O 1
ATOM 1549 N N . ALA A 1 184 ? 0.919 -8.948 -7.792 1.00 80.25 184 ALA A N 1
ATOM 1550 C CA . ALA A 1 184 ? 1.926 -8.308 -6.958 1.00 80.25 184 ALA A CA 1
ATOM 1551 C C . ALA A 1 184 ? 3.243 -9.086 -6.972 1.00 80.25 184 ALA A C 1
ATOM 1553 O O . ALA A 1 184 ? 4.314 -8.494 -7.051 1.00 80.25 184 ALA A O 1
ATOM 1554 N N . ILE A 1 185 ? 3.154 -10.412 -6.926 1.00 76.94 185 ILE A N 1
ATOM 1555 C CA . ILE A 1 185 ? 4.314 -11.281 -6.789 1.00 76.94 185 ILE A CA 1
ATOM 1556 C C . ILE A 1 185 ? 4.923 -11.596 -8.148 1.00 76.94 185 ILE A C 1
ATOM 1558 O O . ILE A 1 185 ? 6.087 -11.279 -8.374 1.00 76.94 185 ILE A O 1
ATOM 1562 N N . LEU A 1 186 ? 4.153 -12.188 -9.062 1.00 77.00 186 LEU A N 1
ATOM 1563 C CA . LEU A 1 186 ? 4.720 -12.671 -10.319 1.00 77.00 186 LEU A CA 1
ATOM 1564 C C . LEU A 1 186 ? 5.054 -11.518 -11.243 1.00 77.00 186 LEU A C 1
ATOM 1566 O O . LEU A 1 186 ? 6.172 -11.421 -11.708 1.00 77.00 186 LEU A O 1
ATOM 1570 N N . LEU A 1 187 ? 4.107 -10.620 -11.502 1.00 83.44 187 LEU A N 1
ATOM 1571 C CA . LEU A 1 187 ? 4.346 -9.527 -12.448 1.00 83.44 187 LEU A CA 1
ATOM 1572 C C . LEU A 1 187 ? 5.147 -8.392 -11.807 1.00 83.44 187 LEU A C 1
ATOM 1574 O O . LEU A 1 187 ? 5.924 -7.719 -12.474 1.00 83.44 187 LEU A O 1
ATOM 1578 N N . GLY A 1 188 ? 4.940 -8.184 -10.510 1.00 83.19 188 GLY A N 1
ATOM 1579 C CA . GLY A 1 188 ? 5.570 -7.130 -9.739 1.00 83.19 188 GLY A CA 1
ATOM 1580 C C . GLY A 1 188 ? 6.946 -7.498 -9.188 1.00 83.19 188 GLY A C 1
ATOM 1581 O O . GLY A 1 188 ? 7.965 -6.989 -9.646 1.00 83.19 188 GLY A O 1
ATOM 1582 N N . MET A 1 189 ? 6.990 -8.364 -8.174 1.00 80.06 189 MET A N 1
ATOM 1583 C CA . MET A 1 189 ? 8.231 -8.672 -7.451 1.00 80.06 189 MET A CA 1
ATOM 1584 C C . MET A 1 189 ? 9.283 -9.367 -8.316 1.00 80.06 189 MET A C 1
ATOM 1586 O O . MET A 1 189 ? 10.456 -9.015 -8.211 1.00 80.06 189 MET A O 1
ATOM 1590 N N . VAL A 1 190 ? 8.896 -10.313 -9.180 1.00 81.19 190 VAL A N 1
ATOM 1591 C CA . VAL A 1 190 ? 9.851 -10.937 -10.117 1.00 81.19 190 VAL A CA 1
ATOM 1592 C C . VAL A 1 190 ? 10.393 -9.893 -11.093 1.00 81.19 190 VAL A C 1
ATOM 1594 O O . VAL A 1 190 ? 11.595 -9.856 -11.332 1.00 81.19 190 VAL A O 1
ATOM 1597 N N . GLY A 1 191 ? 9.545 -8.983 -11.579 1.00 83.88 191 GLY A N 1
ATOM 1598 C CA . GLY A 1 191 ? 9.978 -7.878 -12.434 1.00 83.88 191 GLY A CA 1
ATOM 1599 C C . GLY A 1 191 ? 10.988 -6.956 -11.746 1.00 83.88 191 GLY A C 1
ATOM 1600 O O . GLY A 1 191 ? 12.025 -6.645 -12.328 1.00 83.88 191 GLY A O 1
ATOM 1601 N N . ILE A 1 192 ? 10.771 -6.614 -10.468 1.00 80.94 192 ILE A N 1
ATOM 1602 C CA . ILE A 1 192 ? 11.770 -5.887 -9.664 1.00 80.94 192 ILE A CA 1
ATOM 1603 C C . ILE A 1 192 ? 13.069 -6.687 -9.518 1.00 80.94 192 ILE A C 1
ATOM 1605 O O . ILE A 1 192 ? 14.142 -6.095 -9.612 1.00 80.94 192 ILE A O 1
ATOM 1609 N N . LYS A 1 193 ? 13.009 -8.007 -9.289 1.00 81.38 193 LYS A N 1
ATOM 1610 C CA . LYS A 1 193 ? 14.216 -8.848 -9.195 1.00 81.38 193 LYS A CA 1
ATOM 1611 C C . LYS A 1 193 ? 15.023 -8.831 -10.492 1.00 81.38 193 LYS A C 1
ATOM 1613 O O . LYS A 1 193 ? 16.234 -8.651 -10.428 1.00 81.38 193 LYS A O 1
ATOM 1618 N N . ILE A 1 194 ? 14.356 -8.956 -11.640 1.00 82.62 194 ILE A N 1
ATOM 1619 C CA . ILE A 1 194 ? 14.993 -8.877 -12.963 1.00 82.62 194 ILE A CA 1
ATOM 1620 C C . ILE A 1 194 ? 15.673 -7.516 -13.131 1.00 82.62 194 ILE A C 1
ATOM 1622 O O . ILE A 1 194 ? 16.856 -7.454 -13.446 1.00 82.62 194 ILE A O 1
ATOM 1626 N N . VAL A 1 195 ? 14.959 -6.422 -12.849 1.00 81.50 195 VAL A N 1
ATOM 1627 C CA . VAL A 1 195 ? 15.524 -5.067 -12.945 1.00 81.50 195 VAL A CA 1
ATOM 1628 C C . VAL A 1 195 ? 16.732 -4.897 -12.019 1.00 81.50 195 VAL A C 1
ATOM 1630 O O . VAL A 1 195 ? 17.756 -4.382 -12.451 1.00 81.50 195 VAL A O 1
ATOM 1633 N N . ARG A 1 196 ? 16.654 -5.363 -10.766 1.00 79.69 196 ARG A N 1
ATOM 1634 C CA . ARG A 1 196 ? 17.776 -5.291 -9.815 1.00 79.69 196 ARG A CA 1
ATOM 1635 C C . ARG A 1 196 ? 19.001 -6.058 -10.302 1.00 79.69 196 ARG A C 1
ATOM 1637 O O . ARG A 1 196 ? 20.096 -5.520 -10.220 1.00 79.69 196 ARG A O 1
ATOM 1644 N N . TYR A 1 197 ? 18.810 -7.272 -10.815 1.00 82.12 197 TYR A N 1
ATOM 1645 C CA . TYR A 1 197 ? 19.897 -8.085 -11.364 1.00 82.12 197 TYR A CA 1
ATOM 1646 C C . TYR A 1 197 ? 20.602 -7.385 -12.535 1.00 82.12 197 TYR A C 1
ATOM 1648 O O . TYR A 1 197 ? 21.827 -7.387 -12.623 1.00 82.12 197 TYR A O 1
ATOM 1656 N N . LEU A 1 198 ? 19.836 -6.746 -13.417 1.00 79.56 198 LEU A N 1
ATOM 1657 C CA . LEU A 1 198 ? 20.390 -6.039 -14.571 1.00 79.56 198 LEU A CA 1
ATOM 1658 C C . LEU A 1 198 ? 21.122 -4.758 -14.179 1.00 79.56 198 LEU A C 1
ATOM 1660 O O . LEU A 1 198 ? 22.125 -4.415 -14.796 1.00 79.56 198 LEU A O 1
ATOM 1664 N N . ILE A 1 199 ? 20.641 -4.067 -13.146 1.00 77.25 199 ILE A N 1
ATOM 1665 C CA . ILE A 1 199 ? 21.326 -2.893 -12.605 1.00 77.25 199 ILE A CA 1
ATOM 1666 C C . ILE A 1 199 ? 22.632 -3.303 -11.918 1.00 77.25 199 ILE A C 1
ATOM 1668 O O . ILE A 1 199 ? 23.652 -2.660 -12.136 1.00 77.25 199 ILE A O 1
ATOM 1672 N N . SER A 1 200 ? 22.639 -4.388 -11.135 1.00 80.00 200 SER A N 1
ATOM 1673 C CA . SER A 1 200 ? 23.860 -4.839 -10.454 1.00 80.00 200 SER A CA 1
ATOM 1674 C C . SER A 1 200 ? 24.955 -5.295 -11.423 1.00 80.00 200 SER A C 1
ATOM 1676 O O . SER A 1 200 ? 26.126 -5.251 -11.072 1.00 80.00 200 SER A O 1
ATOM 1678 N N . HIS A 1 201 ? 24.585 -5.693 -12.643 1.00 82.12 201 HIS A N 1
ATOM 1679 C CA . HIS A 1 201 ? 25.513 -6.063 -13.714 1.00 82.12 201 HIS A CA 1
ATOM 1680 C C . HIS A 1 201 ? 25.495 -5.034 -14.851 1.00 82.12 201 HIS A C 1
ATOM 1682 O O . HIS A 1 201 ? 25.679 -5.406 -16.008 1.00 82.12 201 HIS A O 1
ATOM 1688 N N . MET A 1 202 ? 25.232 -3.749 -14.558 1.00 79.94 202 MET A N 1
ATOM 1689 C CA . MET A 1 202 ? 25.007 -2.713 -15.582 1.00 79.94 202 MET A CA 1
ATOM 1690 C C . MET A 1 202 ? 26.159 -2.568 -16.587 1.00 79.94 202 MET A C 1
ATOM 1692 O O . MET A 1 202 ? 25.906 -2.298 -17.757 1.00 79.94 202 MET A O 1
ATOM 1696 N N . MET A 1 203 ? 27.403 -2.798 -16.153 1.00 82.81 203 MET A N 1
ATOM 1697 C CA . MET A 1 203 ? 28.592 -2.685 -17.009 1.00 82.81 203 MET A CA 1
ATOM 1698 C C . MET A 1 203 ? 28.709 -3.818 -18.037 1.00 82.81 203 MET A C 1
ATOM 1700 O O . MET A 1 203 ? 29.436 -3.694 -19.015 1.00 82.81 203 MET A O 1
ATOM 1704 N N . GLU A 1 204 ? 27.970 -4.910 -17.844 1.00 83.38 204 GLU A N 1
ATOM 1705 C CA . GLU A 1 204 ? 27.881 -6.030 -18.788 1.00 83.38 204 GLU A CA 1
ATOM 1706 C C . GLU A 1 204 ? 26.707 -5.856 -19.769 1.00 83.38 204 GLU A C 1
ATOM 1708 O O . GLU A 1 204 ? 26.480 -6.697 -20.644 1.00 83.38 204 GLU A O 1
ATOM 1713 N N . GLN A 1 205 ? 25.929 -4.777 -19.617 1.00 83.69 205 GLN A N 1
ATOM 1714 C CA . GLN A 1 205 ? 24.723 -4.523 -20.398 1.00 83.69 205 GLN A CA 1
ATOM 1715 C C . GLN A 1 205 ? 24.986 -3.633 -21.606 1.00 83.69 205 GLN A C 1
ATOM 1717 O O . GLN A 1 205 ? 25.919 -2.838 -21.654 1.00 83.69 205 GLN A O 1
ATOM 1722 N N . SER A 1 206 ? 24.092 -3.731 -22.588 1.00 86.00 206 SER A N 1
ATOM 1723 C CA . SER A 1 206 ? 24.035 -2.769 -23.689 1.00 86.00 206 SER A CA 1
ATOM 1724 C C . SER A 1 206 ? 23.224 -1.531 -23.315 1.00 86.00 206 SER A C 1
ATOM 1726 O O . SER A 1 206 ? 22.319 -1.601 -22.480 1.00 86.00 206 SER A O 1
ATOM 1728 N N . VAL A 1 207 ? 23.456 -0.421 -24.015 1.00 85.94 207 VAL A N 1
ATOM 1729 C CA . VAL A 1 207 ? 22.627 0.788 -23.882 1.00 85.94 207 VAL A CA 1
ATOM 1730 C C . VAL A 1 207 ? 21.147 0.457 -24.109 1.00 85.94 207 VAL A C 1
ATOM 1732 O O . VAL A 1 207 ? 20.292 0.840 -23.308 1.00 85.94 207 VAL A O 1
ATOM 1735 N N . PHE A 1 208 ? 20.831 -0.321 -25.151 1.00 83.56 208 PHE A N 1
ATOM 1736 C CA . PHE A 1 208 ? 19.461 -0.737 -25.458 1.00 83.56 208 PHE A CA 1
ATOM 1737 C C . PHE A 1 208 ? 18.809 -1.518 -24.311 1.00 83.56 208 PHE A C 1
ATOM 1739 O O . PHE A 1 208 ? 17.658 -1.255 -23.959 1.00 83.56 208 PHE A O 1
ATOM 1746 N N . THR A 1 209 ? 19.551 -2.441 -23.693 1.00 80.75 209 THR A N 1
ATOM 1747 C CA . THR A 1 209 ? 19.102 -3.200 -22.519 1.00 80.75 209 THR A CA 1
ATOM 1748 C C . THR A 1 209 ? 18.627 -2.240 -21.427 1.00 80.75 209 THR A C 1
ATOM 1750 O O . THR A 1 209 ? 17.482 -2.322 -20.984 1.00 80.75 209 THR A O 1
ATOM 1753 N N . LEU A 1 210 ? 19.460 -1.276 -21.033 1.00 79.31 210 LEU A N 1
ATOM 1754 C CA . LEU A 1 210 ? 19.134 -0.348 -19.947 1.00 79.31 210 LEU A CA 1
ATOM 1755 C C . LEU A 1 210 ? 17.843 0.443 -20.228 1.00 79.31 210 LEU A C 1
ATOM 1757 O O . LEU A 1 210 ? 17.004 0.604 -19.341 1.00 79.31 210 LEU A O 1
ATOM 1761 N N . TRP A 1 211 ? 17.622 0.846 -21.482 1.00 79.94 211 TRP A N 1
ATOM 1762 C CA . TRP A 1 211 ? 16.387 1.511 -21.909 1.00 79.94 211 TRP A CA 1
ATOM 1763 C C . TRP A 1 211 ? 15.146 0.620 -21.871 1.00 79.94 211 TRP A C 1
ATOM 1765 O O . TRP A 1 211 ? 14.079 1.085 -21.472 1.00 79.94 211 TRP A O 1
ATOM 1775 N N . VAL A 1 212 ? 15.255 -0.649 -22.269 1.00 75.00 212 VAL A N 1
ATOM 1776 C CA . VAL A 1 212 ? 14.116 -1.585 -22.301 1.00 75.00 212 VAL A CA 1
ATOM 1777 C C . VAL A 1 212 ? 13.660 -1.982 -20.896 1.00 75.00 212 VAL A C 1
ATOM 1779 O O . VAL A 1 212 ? 12.459 -2.167 -20.655 1.00 75.00 212 VAL A O 1
ATOM 1782 N N . PHE A 1 213 ? 14.591 -2.070 -19.947 1.00 73.38 213 PHE A N 1
ATOM 1783 C CA . PHE A 1 213 ? 14.294 -2.503 -18.582 1.00 73.38 213 PHE A CA 1
ATOM 1784 C C . PHE A 1 213 ? 13.801 -1.378 -17.663 1.00 73.38 213 PHE A C 1
ATOM 1786 O O . PHE A 1 213 ? 13.141 -1.654 -16.659 1.00 73.38 213 PHE A O 1
ATOM 1793 N N . LEU A 1 214 ? 13.980 -0.110 -18.042 1.00 75.00 214 LEU A N 1
ATOM 1794 C CA . LEU A 1 214 ? 13.426 1.019 -17.296 1.00 75.00 214 LEU A CA 1
ATOM 1795 C C . LEU A 1 214 ? 11.876 1.028 -17.276 1.00 75.00 214 LEU A C 1
ATOM 1797 O O . LEU A 1 214 ? 11.292 1.113 -16.191 1.00 75.00 214 LEU A O 1
ATOM 1801 N N . PRO A 1 215 ? 11.152 0.846 -18.402 1.00 77.25 215 PRO A N 1
ATOM 1802 C CA . PRO A 1 215 ? 9.708 0.632 -18.353 1.00 77.25 215 PRO A CA 1
ATOM 1803 C C . PRO A 1 215 ? 9.301 -0.646 -17.608 1.00 77.25 215 PRO A C 1
ATOM 1805 O O . PRO A 1 215 ? 8.202 -0.669 -17.048 1.00 77.25 215 PRO A O 1
ATOM 1808 N N . LEU A 1 216 ? 10.158 -1.683 -17.542 1.00 80.12 216 LEU A N 1
ATOM 1809 C CA . LEU A 1 216 ? 9.866 -2.872 -16.726 1.00 80.12 216 LEU A CA 1
ATOM 1810 C C . LEU A 1 216 ? 9.747 -2.495 -15.255 1.00 80.12 216 LEU A C 1
ATOM 1812 O O . LEU A 1 216 ? 8.841 -2.982 -14.586 1.00 80.12 216 LEU A O 1
ATOM 1816 N N . LEU A 1 217 ? 10.617 -1.614 -14.753 1.00 78.75 217 LEU A N 1
ATOM 1817 C CA . LEU A 1 217 ? 10.545 -1.126 -13.376 1.00 78.75 217 LEU A CA 1
ATOM 1818 C C . LEU A 1 217 ? 9.198 -0.447 -13.104 1.00 78.75 217 LEU A C 1
ATOM 1820 O O . LEU A 1 217 ? 8.525 -0.770 -12.127 1.00 78.75 217 LEU A O 1
ATOM 1824 N N . VAL A 1 218 ? 8.767 0.446 -13.999 1.00 78.62 218 VAL A N 1
ATOM 1825 C CA . VAL A 1 218 ? 7.491 1.169 -13.868 1.00 78.62 218 VAL A CA 1
ATOM 1826 C C . VAL A 1 218 ? 6.299 0.208 -13.920 1.00 78.62 218 VAL A C 1
ATOM 1828 O O . VAL A 1 218 ? 5.397 0.294 -13.083 1.00 78.62 218 VAL A O 1
ATOM 1831 N N . LEU A 1 219 ? 6.303 -0.740 -14.862 1.00 80.00 219 LEU A N 1
ATOM 1832 C CA . LEU A 1 219 ? 5.278 -1.782 -14.977 1.00 80.00 219 LEU A CA 1
ATOM 1833 C C . LEU A 1 219 ? 5.242 -2.684 -13.740 1.00 80.00 219 LEU A C 1
ATOM 1835 O O . LEU A 1 219 ? 4.164 -3.002 -13.240 1.00 80.00 219 LEU A O 1
ATOM 1839 N N . SER A 1 220 ? 6.407 -3.055 -13.217 1.00 83.94 220 SER A N 1
ATOM 1840 C CA . SER A 1 220 ? 6.536 -3.880 -12.015 1.00 83.94 220 SER A CA 1
ATOM 1841 C C . SER A 1 220 ? 5.953 -3.154 -10.806 1.00 83.94 220 SER A C 1
ATOM 1843 O O . SER A 1 220 ? 5.082 -3.693 -10.126 1.00 83.94 220 SER A O 1
ATOM 1845 N N . CYS A 1 221 ? 6.333 -1.892 -10.585 1.00 79.00 221 CYS A N 1
ATOM 1846 C CA . CYS A 1 221 ? 5.769 -1.047 -9.530 1.00 79.00 221 CYS A CA 1
ATOM 1847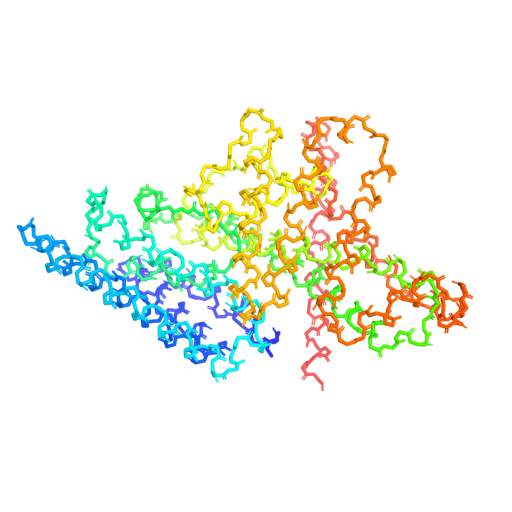 C C . CYS A 1 221 ? 4.245 -0.894 -9.664 1.00 79.00 221 CYS A C 1
ATOM 1849 O O . CYS A 1 221 ? 3.525 -0.974 -8.667 1.00 79.00 221 CYS A O 1
ATOM 1851 N N . TYR A 1 222 ? 3.731 -0.736 -10.887 1.00 80.44 222 TYR A N 1
ATOM 1852 C CA . TYR A 1 222 ? 2.291 -0.695 -11.152 1.00 80.44 222 TYR A CA 1
ATOM 1853 C C . TYR A 1 222 ? 1.583 -2.005 -10.772 1.00 80.44 222 TYR A C 1
ATOM 1855 O O . TYR A 1 222 ? 0.530 -1.975 -10.128 1.00 80.44 222 TYR A O 1
ATOM 1863 N N . HIS A 1 223 ? 2.153 -3.158 -11.132 1.00 82.94 223 HIS A N 1
ATOM 1864 C CA . HIS A 1 223 ? 1.583 -4.469 -10.799 1.00 82.94 223 HIS A CA 1
ATOM 1865 C C . HIS A 1 223 ? 1.637 -4.777 -9.305 1.00 82.94 223 HIS A C 1
ATOM 1867 O O . HIS A 1 223 ? 0.672 -5.326 -8.778 1.00 82.94 223 HIS A O 1
ATOM 1873 N N . ILE A 1 224 ? 2.701 -4.366 -8.611 1.00 79.81 224 ILE A N 1
ATOM 1874 C CA . ILE A 1 224 ? 2.786 -4.389 -7.142 1.00 79.81 224 ILE A CA 1
ATOM 1875 C C . ILE A 1 224 ? 1.646 -3.561 -6.553 1.00 79.81 224 ILE A C 1
ATOM 1877 O O . ILE A 1 224 ? 0.869 -4.061 -5.745 1.00 79.81 224 ILE A O 1
ATOM 1881 N N . TRP A 1 225 ? 1.481 -2.323 -7.014 1.00 78.06 225 TRP A N 1
ATOM 1882 C CA . TRP A 1 225 ? 0.450 -1.413 -6.521 1.00 78.06 225 TRP A CA 1
ATOM 1883 C C . TRP A 1 225 ? -0.970 -1.969 -6.705 1.00 78.06 225 TRP A C 1
ATOM 1885 O O . TRP A 1 225 ? -1.731 -2.098 -5.742 1.00 78.06 225 TRP A O 1
ATOM 1895 N N . ILE A 1 226 ? -1.335 -2.352 -7.933 1.00 79.38 226 ILE A N 1
ATOM 1896 C CA . ILE A 1 226 ? -2.659 -2.922 -8.214 1.00 79.38 226 ILE A CA 1
ATOM 1897 C C . ILE A 1 226 ? -2.849 -4.256 -7.513 1.00 79.38 226 ILE A C 1
ATOM 1899 O O . ILE A 1 226 ? -3.917 -4.497 -6.947 1.00 79.38 226 ILE A O 1
ATOM 1903 N N . GLY A 1 227 ? -1.847 -5.130 -7.584 1.00 81.19 227 GLY A N 1
ATOM 1904 C CA . GLY A 1 227 ? -1.922 -6.464 -7.015 1.00 81.19 227 GLY A CA 1
ATOM 1905 C C . GLY A 1 227 ? -2.188 -6.393 -5.520 1.00 81.19 227 GLY A C 1
ATOM 1906 O O . GLY A 1 227 ? -3.128 -7.009 -5.027 1.00 81.19 227 GLY A O 1
ATOM 1907 N N . LEU A 1 228 ? -1.459 -5.542 -4.806 1.00 78.06 228 LEU A N 1
ATOM 1908 C CA . LEU A 1 228 ? -1.623 -5.428 -3.368 1.00 78.06 228 LEU A CA 1
ATOM 1909 C C . LEU A 1 228 ? -2.924 -4.724 -2.957 1.00 78.06 228 LEU A C 1
ATOM 1911 O O . LEU A 1 228 ? -3.540 -5.104 -1.963 1.00 78.06 228 LEU A O 1
ATOM 1915 N N . ARG A 1 229 ? -3.421 -3.769 -3.755 1.00 79.62 229 ARG A N 1
ATOM 1916 C CA . ARG A 1 229 ? -4.779 -3.222 -3.583 1.00 79.62 229 ARG A CA 1
ATOM 1917 C C . ARG A 1 229 ? -5.848 -4.308 -3.742 1.00 79.62 229 ARG A C 1
ATOM 1919 O O . ARG A 1 229 ? -6.735 -4.412 -2.903 1.00 79.62 229 ARG A O 1
ATOM 1926 N N . GLN A 1 230 ? -5.774 -5.117 -4.802 1.00 82.00 230 GLN A N 1
ATOM 1927 C CA . GLN A 1 230 ? -6.723 -6.213 -5.051 1.00 82.00 230 GLN A CA 1
ATOM 1928 C C . GLN A 1 230 ? -6.667 -7.278 -3.953 1.00 82.00 230 GLN A C 1
ATOM 1930 O O . GLN A 1 230 ? -7.709 -7.788 -3.539 1.00 82.00 230 GLN A O 1
ATOM 1935 N N . LEU A 1 231 ? -5.457 -7.562 -3.470 1.00 82.38 231 LEU A N 1
ATOM 1936 C CA . LEU A 1 231 ? -5.193 -8.451 -2.351 1.00 82.38 231 LEU A CA 1
ATOM 1937 C C . LEU A 1 231 ? -5.908 -7.954 -1.087 1.00 82.38 231 LEU A C 1
ATOM 1939 O O . LEU A 1 231 ? -6.711 -8.685 -0.507 1.00 82.38 231 LEU A O 1
ATOM 1943 N N . SER A 1 232 ? -5.670 -6.695 -0.710 1.00 80.94 232 SER A N 1
ATOM 1944 C CA . SER A 1 232 ? -6.264 -6.073 0.478 1.00 80.94 232 SER A CA 1
ATOM 1945 C C . SER A 1 232 ? -7.792 -5.976 0.375 1.00 80.94 232 SER A C 1
ATOM 1947 O O . SER A 1 232 ? -8.500 -6.408 1.282 1.00 80.94 232 SER A O 1
ATOM 1949 N N . ASP A 1 233 ? -8.329 -5.512 -0.762 1.00 82.69 233 ASP A N 1
ATOM 1950 C CA . ASP A 1 233 ? -9.777 -5.466 -1.013 1.00 82.69 233 ASP A CA 1
ATOM 1951 C C . ASP A 1 233 ? -10.423 -6.857 -0.887 1.00 82.69 233 ASP A C 1
ATOM 1953 O O . ASP A 1 233 ? -11.533 -6.988 -0.369 1.00 82.69 233 ASP A O 1
ATOM 1957 N N . GLY A 1 234 ? -9.742 -7.902 -1.370 1.00 86.31 234 GLY A N 1
ATOM 1958 C CA . GLY A 1 234 ? -10.210 -9.281 -1.275 1.00 86.31 234 GLY A CA 1
ATOM 1959 C C . GLY A 1 234 ? -10.351 -9.757 0.168 1.00 86.31 234 GLY A C 1
ATOM 1960 O O . GLY A 1 234 ? -11.384 -10.321 0.532 1.00 86.31 234 GLY A O 1
ATOM 1961 N N . LEU A 1 235 ? -9.356 -9.469 1.005 1.00 86.56 235 LEU A N 1
ATOM 1962 C CA . LEU A 1 235 ? -9.394 -9.800 2.428 1.00 86.56 235 LEU A CA 1
ATOM 1963 C C . LEU A 1 235 ? -10.451 -8.996 3.169 1.00 86.56 235 LEU A C 1
ATOM 1965 O O . LEU A 1 235 ? -11.233 -9.573 3.915 1.00 86.56 235 LEU A O 1
ATOM 1969 N N . TRP A 1 236 ? -10.563 -7.694 2.913 1.00 86.31 236 TRP A N 1
ATOM 1970 C CA . TRP A 1 236 ? -11.628 -6.885 3.500 1.00 86.31 236 TRP A CA 1
ATOM 1971 C C . TRP A 1 236 ? -13.019 -7.428 3.172 1.00 86.31 236 TRP A C 1
ATOM 1973 O O . TRP A 1 236 ? -13.868 -7.507 4.057 1.00 86.31 236 TRP A O 1
ATOM 1983 N N . MET A 1 237 ? -13.243 -7.871 1.932 1.00 87.31 237 MET A N 1
ATOM 1984 C CA . MET A 1 237 ? -14.493 -8.530 1.555 1.00 87.31 237 MET A CA 1
ATOM 1985 C C . MET A 1 237 ? -14.704 -9.847 2.309 1.00 87.31 237 MET A C 1
ATOM 1987 O O . MET A 1 237 ? -15.801 -10.068 2.813 1.00 87.31 237 MET A O 1
ATOM 1991 N N . MET A 1 238 ? -13.675 -10.693 2.434 1.00 88.06 238 MET A N 1
ATOM 1992 C CA . MET A 1 238 ? -13.759 -11.935 3.221 1.00 88.06 238 MET A CA 1
ATOM 1993 C C . MET A 1 238 ? -13.999 -11.670 4.714 1.00 88.06 238 MET A C 1
ATOM 1995 O O . MET A 1 238 ? -14.680 -12.453 5.366 1.00 88.06 238 MET A O 1
ATOM 1999 N N . ALA A 1 239 ? -13.517 -10.545 5.246 1.00 88.19 239 ALA A N 1
ATOM 2000 C CA . ALA A 1 239 ? -13.822 -10.086 6.597 1.00 88.19 239 ALA A CA 1
ATOM 2001 C C . ALA A 1 239 ? -15.217 -9.455 6.733 1.00 88.19 239 ALA A C 1
ATOM 2003 O O . ALA A 1 239 ? -15.610 -9.147 7.849 1.00 88.19 239 ALA A O 1
ATOM 2004 N N . GLY A 1 240 ? -15.996 -9.279 5.662 1.00 88.38 240 GLY A N 1
ATOM 2005 C CA . GLY A 1 240 ? -17.357 -8.728 5.728 1.00 88.38 240 GLY A CA 1
ATOM 2006 C C . GLY A 1 240 ? -17.479 -7.231 5.447 1.00 88.38 240 GLY A C 1
ATOM 2007 O O . GLY A 1 240 ? -18.524 -6.646 5.714 1.00 88.38 240 GLY A O 1
ATOM 2008 N N . LEU A 1 241 ? -16.445 -6.589 4.894 1.00 88.19 241 LEU A N 1
ATOM 2009 C CA . LEU A 1 241 ? -16.533 -5.205 4.431 1.00 88.19 241 LEU A CA 1
ATOM 2010 C C . LEU A 1 241 ? -17.200 -5.131 3.050 1.00 88.19 241 LEU A C 1
ATOM 2012 O O . LEU A 1 241 ? -16.746 -5.747 2.078 1.00 88.19 241 LEU A O 1
ATOM 2016 N N . GLU A 1 242 ? -18.248 -4.321 2.934 1.00 85.62 242 GLU A N 1
ATOM 2017 C CA . GLU A 1 242 ? -18.924 -4.073 1.663 1.00 85.62 242 GLU A CA 1
ATOM 2018 C C . GLU A 1 242 ? -18.188 -3.031 0.809 1.00 85.62 242 GLU A C 1
ATOM 2020 O O . GLU A 1 242 ? -18.341 -1.812 0.944 1.00 85.62 242 GLU A O 1
ATOM 2025 N N . LEU A 1 243 ? -17.390 -3.517 -0.144 1.00 77.69 243 LEU A N 1
ATOM 2026 C CA . LEU A 1 243 ? -16.672 -2.673 -1.095 1.00 77.69 243 LEU A CA 1
ATOM 2027 C C . LEU A 1 243 ? -17.450 -2.509 -2.408 1.00 77.69 243 LEU A C 1
ATOM 2029 O O . LEU A 1 243 ? -17.569 -3.438 -3.212 1.00 77.69 243 LEU A O 1
ATOM 2033 N N . LYS A 1 244 ? -17.910 -1.282 -2.693 1.00 69.00 244 LYS A N 1
ATOM 2034 C CA . LYS A 1 244 ? -18.526 -0.943 -3.991 1.00 69.00 244 LYS A CA 1
ATOM 2035 C C . LYS A 1 244 ? -17.561 -1.208 -5.153 1.00 69.00 244 LYS A C 1
ATOM 2037 O O . LYS A 1 244 ? -16.391 -0.815 -5.091 1.00 69.00 244 LYS A O 1
ATOM 2042 N N . LYS A 1 245 ? -18.074 -1.789 -6.246 1.00 59.19 245 LYS A N 1
ATOM 2043 C CA . LYS A 1 245 ? -17.354 -1.940 -7.526 1.00 59.19 245 LYS A CA 1
ATOM 2044 C C . LYS A 1 245 ? -16.839 -0.576 -7.996 1.00 59.19 245 LYS A C 1
ATOM 2046 O O . LYS A 1 245 ? -17.580 0.405 -8.003 1.00 59.19 245 LYS A O 1
ATOM 2051 N N . GLU A 1 246 ? -15.564 -0.509 -8.348 1.00 54.34 246 GLU A N 1
ATOM 2052 C CA . GLU A 1 246 ? -14.923 0.732 -8.778 1.00 54.34 246 GLU A CA 1
ATOM 2053 C C . GLU A 1 246 ? -15.428 1.132 -10.173 1.00 54.34 246 GLU A C 1
ATOM 2055 O O . GLU A 1 246 ? -15.487 0.293 -11.074 1.00 54.34 246 GLU A O 1
ATOM 2060 N N . LYS A 1 247 ? -15.826 2.400 -10.355 1.00 38.88 247 LYS A N 1
ATOM 2061 C CA . LYS A 1 247 ? -16.340 2.899 -11.646 1.00 38.88 247 LYS A CA 1
ATOM 2062 C C . LYS A 1 247 ? -15.238 3.050 -12.706 1.00 38.88 247 LYS A C 1
ATOM 2064 O O . LYS A 1 247 ? -15.544 3.033 -13.893 1.00 38.88 247 LYS A O 1
ATOM 2069 N N . SER A 1 248 ? -13.969 3.129 -12.303 1.00 43.09 248 SER A N 1
ATOM 2070 C CA . SER A 1 248 ? -12.821 3.126 -13.214 1.00 43.09 248 SER A CA 1
ATOM 2071 C C . SER A 1 248 ? -11.563 2.646 -12.479 1.00 43.09 248 SER A C 1
ATOM 2073 O O . SER A 1 248 ? -11.093 3.376 -11.604 1.00 43.09 248 SER A O 1
ATOM 2075 N N . PRO A 1 249 ? -10.997 1.466 -12.795 1.00 54.53 249 PRO A N 1
ATOM 2076 C CA . PRO A 1 249 ? -9.673 1.112 -12.293 1.00 54.53 249 PRO A CA 1
ATOM 2077 C C . PRO A 1 249 ? -8.671 2.154 -12.801 1.00 54.53 249 PRO A C 1
ATOM 2079 O O . PRO A 1 249 ? -8.783 2.605 -13.946 1.00 54.53 249 PRO A O 1
ATOM 2082 N N . VAL A 1 250 ? -7.714 2.553 -11.963 1.00 60.34 250 VAL A N 1
ATOM 2083 C CA . VAL A 1 250 ? -6.610 3.426 -12.385 1.00 60.34 250 VAL A CA 1
ATOM 2084 C C . VAL A 1 250 ? -5.806 2.669 -13.443 1.00 60.34 250 VAL A C 1
ATOM 2086 O O . VAL A 1 250 ? -5.034 1.754 -13.151 1.00 60.34 250 VAL A O 1
ATOM 2089 N N . GLY A 1 251 ? -6.088 2.966 -14.707 1.00 64.81 251 GLY A N 1
ATOM 2090 C CA . GLY A 1 251 ? -5.419 2.334 -15.834 1.00 64.81 251 GLY A CA 1
ATOM 2091 C C . GLY A 1 251 ? -3.978 2.815 -15.914 1.00 64.81 251 GLY A C 1
ATOM 2092 O O . GLY A 1 251 ? -3.724 3.995 -15.692 1.00 64.81 251 GLY A O 1
ATOM 2093 N N . PHE A 1 252 ? -3.059 1.928 -16.291 1.00 65.62 252 PHE A N 1
ATOM 2094 C CA . PHE A 1 252 ? -1.652 2.275 -16.514 1.00 65.62 252 PHE A CA 1
ATOM 2095 C C . PHE A 1 252 ? -1.476 3.461 -17.481 1.00 65.62 252 PHE A C 1
ATOM 2097 O O . PHE A 1 252 ? -0.580 4.276 -17.326 1.00 65.62 252 PHE A O 1
ATOM 2104 N N . LEU A 1 253 ? -2.384 3.585 -18.455 1.00 65.50 253 LEU A N 1
ATOM 2105 C CA . LEU A 1 253 ? -2.378 4.631 -19.483 1.00 65.50 253 LEU A CA 1
ATOM 2106 C C . LEU A 1 253 ? -3.072 5.940 -19.058 1.00 65.50 253 LEU A C 1
ATOM 2108 O O . LEU A 1 253 ? -3.292 6.819 -19.894 1.00 65.50 253 LEU A O 1
ATOM 2112 N N . GLN A 1 254 ? -3.498 6.066 -17.799 1.00 71.94 254 GLN A N 1
ATOM 2113 C CA . GLN A 1 254 ? -4.039 7.330 -17.304 1.00 71.94 254 GLN A CA 1
ATOM 2114 C C . GLN A 1 254 ? -2.911 8.354 -17.116 1.00 71.94 254 GLN A C 1
ATOM 2116 O O . GLN A 1 254 ? -1.780 7.964 -16.839 1.00 71.94 254 GLN A O 1
ATOM 2121 N N . PRO A 1 255 ? -3.204 9.662 -17.240 1.00 72.44 255 PRO A N 1
ATOM 2122 C CA . PRO A 1 255 ? -2.230 10.703 -16.927 1.00 72.44 255 PRO A CA 1
ATOM 2123 C C . PRO A 1 255 ? -1.609 10.497 -15.538 1.00 72.44 255 PRO A C 1
ATOM 2125 O O . PRO A 1 255 ? -2.332 10.228 -14.572 1.00 72.44 255 PRO A O 1
ATOM 2128 N N . LEU A 1 256 ? -0.289 10.640 -15.435 1.00 73.25 256 LEU A N 1
ATOM 2129 C CA . LEU A 1 256 ? 0.484 10.367 -14.224 1.00 73.25 256 LEU A CA 1
ATOM 2130 C C . LEU A 1 256 ? -0.012 11.159 -13.015 1.00 73.25 256 LEU A C 1
ATOM 2132 O O . LEU A 1 256 ? -0.105 10.605 -11.924 1.00 73.25 256 LEU A O 1
ATOM 2136 N N . HIS A 1 257 ? -0.406 12.421 -13.192 1.00 72.38 257 HIS A N 1
ATOM 2137 C CA . HIS A 1 257 ? -0.964 13.194 -12.081 1.00 72.38 257 HIS A CA 1
ATOM 2138 C C . HIS A 1 257 ? -2.248 12.561 -11.522 1.00 72.38 257 HIS A C 1
ATOM 2140 O O . HIS A 1 257 ? -2.446 12.573 -10.314 1.00 72.38 257 HIS A O 1
ATOM 2146 N N . LYS A 1 258 ? -3.092 11.931 -12.353 1.00 73.56 258 LYS A N 1
ATOM 2147 C CA . LYS A 1 258 ? -4.283 11.199 -11.881 1.00 73.56 258 LYS A CA 1
ATOM 2148 C C . LYS A 1 258 ? -3.907 9.905 -11.171 1.00 73.56 258 LYS A C 1
ATOM 2150 O O . LYS A 1 258 ? -4.557 9.552 -10.194 1.00 73.56 258 LYS A O 1
ATOM 2155 N N . PHE A 1 259 ? -2.858 9.223 -11.631 1.00 71.56 259 PHE A N 1
ATOM 2156 C CA . PHE A 1 259 ? -2.312 8.048 -10.949 1.00 71.56 259 PHE A CA 1
ATOM 2157 C C . PHE A 1 259 ? -1.792 8.414 -9.552 1.00 71.56 259 PHE A C 1
ATOM 2159 O O . PHE A 1 259 ? -2.170 7.799 -8.558 1.00 71.56 259 PHE A O 1
ATOM 2166 N N . VAL A 1 260 ? -0.996 9.477 -9.460 1.00 70.00 260 VAL A N 1
ATOM 2167 C CA . VAL A 1 260 ? -0.402 9.963 -8.212 1.00 70.00 260 VAL A CA 1
ATOM 2168 C C . VAL A 1 260 ? -1.468 10.540 -7.265 1.00 70.00 260 VAL A C 1
ATOM 2170 O O . VAL A 1 260 ? -1.484 10.225 -6.076 1.00 70.00 260 VAL A O 1
ATOM 2173 N N . ILE A 1 261 ? -2.454 11.279 -7.785 1.00 67.25 261 ILE A N 1
ATOM 2174 C CA . ILE A 1 261 ? -3.644 11.692 -7.021 1.00 67.25 261 ILE A CA 1
ATOM 2175 C C . ILE A 1 261 ? -4.525 10.500 -6.648 1.00 67.25 261 ILE A C 1
ATOM 2177 O O . ILE A 1 261 ? -5.324 10.641 -5.748 1.00 67.25 261 ILE A O 1
ATOM 2181 N N . ALA A 1 262 ? -4.438 9.329 -7.277 1.00 65.62 262 ALA A N 1
ATOM 2182 C CA . ALA A 1 262 ? -5.124 8.130 -6.783 1.00 65.62 262 ALA A CA 1
ATOM 2183 C C . ALA A 1 262 ? -4.299 7.375 -5.723 1.00 65.62 262 ALA A C 1
ATOM 2185 O O . ALA A 1 262 ? -4.842 6.550 -4.983 1.00 65.62 262 ALA A O 1
ATOM 2186 N N . PHE A 1 263 ? -3.000 7.669 -5.643 1.00 63.66 263 PHE A N 1
ATOM 2187 C CA . PHE A 1 263 ? -2.053 7.119 -4.680 1.00 63.66 263 PHE A CA 1
ATOM 2188 C C . PHE A 1 263 ? -2.107 7.865 -3.330 1.00 63.66 263 PHE A C 1
ATOM 2190 O O . PHE A 1 263 ? -2.192 7.230 -2.278 1.00 63.66 263 PHE A O 1
ATOM 2197 N N . TYR A 1 264 ? -2.149 9.204 -3.343 1.00 61.12 264 TYR A N 1
ATOM 2198 C CA . TYR A 1 264 ? -2.184 10.045 -2.132 1.00 61.12 264 TYR A CA 1
ATOM 2199 C C . TYR A 1 264 ? -3.475 10.078 -1.291 1.00 61.12 264 TYR A C 1
ATOM 2201 O O . TYR A 1 264 ? -3.345 10.282 -0.087 1.00 61.12 264 TYR A O 1
ATOM 2209 N N . PRO A 1 265 ? -4.703 9.862 -1.804 1.00 52.50 265 PRO A N 1
ATOM 2210 C CA . PRO A 1 265 ? -5.930 9.901 -1.009 1.00 52.50 265 PRO A CA 1
ATOM 2211 C C . PRO A 1 265 ? -5.936 8.821 0.062 1.00 52.50 265 PRO A C 1
ATOM 2213 O O . PRO A 1 265 ? -6.606 8.982 1.070 1.00 52.50 265 PRO A O 1
ATOM 2216 N N . SER A 1 266 ? -5.169 7.745 -0.144 1.00 51.00 266 SER A N 1
ATOM 2217 C CA . SER A 1 266 ? -4.902 6.702 0.850 1.00 51.00 266 SER A CA 1
ATOM 2218 C C . SER A 1 266 ? -4.157 7.229 2.088 1.00 51.00 266 SER A C 1
ATOM 2220 O O . SER A 1 266 ? -4.295 6.673 3.172 1.00 51.00 266 SER A O 1
ATOM 2222 N N . LEU A 1 267 ? -3.342 8.274 1.909 1.00 51.41 267 LEU A N 1
ATOM 2223 C CA . LEU A 1 267 ? -2.414 8.805 2.905 1.00 51.41 267 LEU A CA 1
ATOM 2224 C C . LEU A 1 267 ? -2.831 10.178 3.456 1.00 51.41 267 LEU A C 1
ATOM 2226 O O . LEU A 1 267 ? -2.607 10.446 4.631 1.00 51.41 267 LEU A O 1
ATOM 2230 N N . LEU A 1 268 ? -3.401 11.067 2.633 1.00 53.19 268 LEU A N 1
ATOM 2231 C CA . LEU A 1 268 ? -3.535 12.501 2.941 1.00 53.19 268 LEU A CA 1
ATOM 2232 C C . LEU A 1 268 ? -4.852 13.105 2.407 1.00 53.19 268 LEU A C 1
ATOM 2234 O O . LEU A 1 268 ? -4.885 14.239 1.935 1.00 53.19 268 LEU A O 1
ATOM 2238 N N . SER A 1 269 ? -5.959 12.361 2.516 1.00 47.25 269 SER A N 1
ATOM 2239 C CA . SER A 1 269 ? -7.328 12.701 2.060 1.00 47.25 269 SER A CA 1
ATOM 2240 C C . SER A 1 269 ? -7.910 14.050 2.521 1.00 47.25 269 SER A C 1
ATOM 2242 O O . SER A 1 269 ? -8.996 14.418 2.079 1.00 47.25 269 SER A O 1
ATOM 2244 N N . HIS A 1 270 ? -7.230 14.783 3.405 1.00 49.22 270 HIS A N 1
ATOM 2245 C CA . HIS A 1 270 ? -7.684 16.065 3.955 1.00 49.22 270 HIS A CA 1
ATOM 2246 C C . HIS A 1 270 ? -6.824 17.257 3.554 1.00 49.22 270 HIS A C 1
ATOM 2248 O O . HIS A 1 270 ? -7.152 18.375 3.941 1.00 49.22 270 HIS A O 1
ATOM 2254 N N . ILE A 1 271 ? -5.752 17.051 2.786 1.00 54.97 271 ILE A N 1
ATOM 2255 C CA . ILE A 1 271 ? -5.137 18.159 2.064 1.00 54.97 271 ILE A CA 1
ATOM 2256 C C . ILE A 1 271 ? -6.033 18.354 0.842 1.00 54.97 271 ILE A C 1
ATOM 2258 O O . ILE A 1 271 ? -6.051 17.465 -0.013 1.00 54.97 271 ILE A O 1
ATOM 2262 N N . PRO A 1 272 ? -6.839 19.431 0.764 1.00 51.72 272 PRO A N 1
ATOM 2263 C CA . PRO A 1 272 ? -7.678 19.674 -0.395 1.00 51.72 272 PRO A CA 1
ATOM 2264 C C . PRO A 1 272 ? -6.752 19.891 -1.588 1.00 51.72 272 PRO A C 1
ATOM 2266 O O . PRO A 1 272 ? -6.243 20.987 -1.815 1.00 51.72 272 PRO A O 1
ATOM 2269 N N . ILE A 1 273 ? -6.488 18.828 -2.345 1.00 58.47 273 ILE A N 1
ATOM 2270 C CA . ILE A 1 273 ? -5.823 18.949 -3.631 1.00 58.47 273 ILE A CA 1
ATOM 2271 C C . ILE A 1 273 ? -6.855 19.648 -4.513 1.00 58.47 273 ILE A C 1
ATOM 2273 O O . ILE A 1 273 ? -7.809 19.023 -4.968 1.00 58.47 273 ILE A O 1
ATOM 2277 N N . GLN A 1 274 ? -6.692 20.960 -4.703 1.00 55.22 274 GLN A N 1
ATOM 2278 C CA . GLN A 1 274 ? -7.595 21.841 -5.459 1.00 55.22 274 GLN A CA 1
ATOM 2279 C C . GLN A 1 274 ? -7.574 21.556 -6.975 1.00 55.22 274 GLN A C 1
ATOM 2281 O O . GLN A 1 274 ? -7.590 22.473 -7.791 1.00 55.22 274 GLN A O 1
ATOM 2286 N N . TYR A 1 275 ? -7.502 20.287 -7.380 1.00 56.16 275 TYR A N 1
ATOM 2287 C CA . TYR A 1 275 ? -7.464 19.888 -8.784 1.00 56.16 275 TYR A CA 1
ATOM 2288 C C . TYR A 1 275 ? -8.797 20.124 -9.508 1.00 56.16 275 TYR A C 1
ATOM 2290 O O . TYR A 1 275 ? -8.818 20.160 -10.735 1.00 56.16 275 TYR A O 1
ATOM 2298 N N . GLU A 1 276 ? -9.901 20.333 -8.781 1.00 56.56 276 GLU A N 1
ATOM 2299 C CA . GLU A 1 276 ? -11.219 20.608 -9.376 1.00 56.56 276 GLU A CA 1
ATOM 2300 C C . GLU A 1 276 ? -11.211 21.837 -10.304 1.00 56.56 276 GLU A C 1
ATOM 2302 O O . GLU A 1 276 ? -11.973 21.872 -11.265 1.00 56.56 276 GLU A O 1
ATOM 2307 N N . ASN A 1 277 ? -10.273 22.773 -10.104 1.00 56.19 277 ASN A N 1
ATOM 2308 C CA . ASN A 1 277 ? -10.113 23.980 -10.921 1.00 56.19 277 ASN A CA 1
ATOM 2309 C C . ASN A 1 277 ? -8.946 23.903 -11.928 1.00 56.19 277 ASN A C 1
ATOM 2311 O O . ASN A 1 277 ? -8.561 24.915 -12.514 1.00 56.19 277 ASN A O 1
ATOM 2315 N N . GLY A 1 278 ? -8.361 22.719 -12.136 1.00 69.94 278 GLY A N 1
ATOM 2316 C CA . GLY A 1 278 ? -7.214 22.516 -13.025 1.00 69.94 278 GLY A CA 1
ATOM 2317 C C . GLY A 1 278 ? -5.853 22.828 -12.389 1.00 69.94 278 GLY A C 1
ATOM 2318 O O . GLY A 1 278 ? -5.711 22.953 -11.171 1.00 69.94 278 GLY A O 1
ATOM 2319 N N . TRP A 1 279 ? -4.808 22.895 -13.223 1.00 80.88 279 TRP A N 1
ATOM 2320 C CA . TRP A 1 279 ? -3.447 23.166 -12.751 1.00 80.88 279 TRP A CA 1
ATOM 2321 C C . TRP A 1 279 ? -3.318 24.594 -12.205 1.00 80.88 279 TRP A C 1
ATOM 2323 O O . TRP A 1 279 ? -3.730 25.559 -12.844 1.00 80.88 279 TRP A O 1
ATOM 2333 N N . SER A 1 280 ? -2.684 24.732 -11.042 1.00 83.94 280 SER A N 1
ATOM 2334 C CA . SER A 1 280 ? -2.336 26.017 -10.430 1.00 83.94 280 SER A CA 1
ATOM 2335 C C . SER A 1 280 ? -1.026 25.903 -9.646 1.00 83.94 280 SER A C 1
ATOM 2337 O O . SER A 1 280 ? -0.597 24.804 -9.292 1.00 83.94 280 SER A O 1
ATOM 2339 N N . ARG A 1 281 ? -0.407 27.041 -9.297 1.00 84.12 281 ARG A N 1
ATOM 2340 C CA . ARG A 1 281 ? 0.781 27.055 -8.417 1.00 84.12 281 ARG A CA 1
ATOM 2341 C C . ARG A 1 281 ? 0.499 26.408 -7.059 1.00 84.12 281 ARG A C 1
ATOM 2343 O O . ARG A 1 281 ? 1.337 25.674 -6.549 1.00 84.12 281 ARG A O 1
ATOM 2350 N N . LYS A 1 282 ? -0.696 26.636 -6.499 1.00 83.12 282 LYS A N 1
ATOM 2351 C CA . LYS A 1 282 ? -1.130 26.017 -5.237 1.00 83.12 282 LYS A CA 1
ATOM 2352 C C . LYS A 1 282 ? -1.218 24.499 -5.373 1.00 83.12 282 LYS A C 1
ATOM 2354 O O . LYS A 1 282 ? -0.681 23.794 -4.531 1.00 83.12 282 LYS A O 1
ATOM 2359 N N . TYR A 1 283 ? -1.808 24.009 -6.463 1.00 82.88 283 TYR A N 1
ATOM 2360 C CA . TYR A 1 283 ? -1.865 22.580 -6.773 1.00 82.88 283 TYR A CA 1
ATOM 2361 C C . TYR A 1 283 ? -0.467 21.958 -6.910 1.00 82.88 283 TYR A C 1
ATOM 2363 O O . TYR A 1 283 ? -0.199 20.923 -6.302 1.00 82.88 283 TYR A O 1
ATOM 2371 N N . ALA A 1 284 ? 0.434 22.605 -7.656 1.00 85.06 284 ALA A N 1
ATOM 2372 C CA . ALA A 1 284 ? 1.804 22.133 -7.835 1.00 85.06 284 ALA A CA 1
ATOM 2373 C C . ALA A 1 284 ? 2.559 22.046 -6.500 1.00 85.06 284 ALA A C 1
ATOM 2375 O O . ALA A 1 284 ? 3.157 21.015 -6.205 1.00 85.06 284 ALA A O 1
ATOM 2376 N N . LEU A 1 285 ? 2.459 23.083 -5.661 1.00 85.19 285 LEU A N 1
ATOM 2377 C CA . LEU A 1 285 ? 3.040 23.089 -4.316 1.00 85.19 285 LEU A CA 1
ATOM 2378 C C . LEU A 1 285 ? 2.420 22.017 -3.417 1.00 85.19 285 LEU A C 1
ATOM 2380 O O . LEU A 1 285 ? 3.146 21.333 -2.709 1.00 85.19 285 LEU A O 1
ATOM 2384 N N . SER A 1 286 ? 1.099 21.819 -3.469 1.00 83.56 286 SER A N 1
ATOM 2385 C CA . SER A 1 286 ? 0.446 20.756 -2.702 1.00 83.56 286 SER A CA 1
ATOM 2386 C C . SER A 1 286 ? 0.977 19.381 -3.094 1.00 83.56 286 SER A C 1
ATOM 2388 O O . SER A 1 286 ? 1.383 18.631 -2.214 1.00 83.56 286 SER A O 1
ATOM 2390 N N . ILE A 1 287 ? 1.048 19.049 -4.389 1.00 81.69 287 ILE A N 1
ATOM 2391 C CA . ILE A 1 287 ? 1.612 17.761 -4.824 1.00 81.69 287 ILE A CA 1
ATOM 2392 C C . ILE A 1 287 ? 3.092 17.647 -4.456 1.00 81.69 287 ILE A C 1
ATOM 2394 O O . ILE A 1 287 ? 3.508 16.589 -3.989 1.00 81.69 287 ILE A O 1
ATOM 2398 N N . ALA A 1 288 ? 3.877 18.713 -4.606 1.00 85.62 288 ALA A N 1
ATOM 2399 C CA . ALA A 1 288 ? 5.281 18.740 -4.207 1.00 85.62 288 ALA A CA 1
ATOM 2400 C C . ALA A 1 288 ? 5.457 18.423 -2.716 1.00 85.62 288 ALA A C 1
ATOM 2402 O O . ALA A 1 288 ? 6.187 17.497 -2.374 1.00 85.62 288 ALA A O 1
ATOM 2403 N N . CYS A 1 289 ? 4.731 19.113 -1.834 1.00 84.94 289 CYS A N 1
ATOM 2404 C CA . CYS A 1 289 ? 4.772 18.868 -0.394 1.00 84.94 289 CYS A CA 1
ATOM 2405 C C . CYS A 1 289 ? 4.275 17.461 -0.035 1.00 84.94 289 CYS A C 1
ATOM 2407 O O . CYS A 1 289 ? 4.899 16.791 0.778 1.00 84.94 289 CYS A O 1
ATOM 2409 N N . LEU A 1 290 ? 3.187 16.987 -0.653 1.00 80.62 290 LEU A N 1
ATOM 2410 C CA . LEU A 1 290 ? 2.657 15.634 -0.435 1.00 80.62 290 LEU A CA 1
ATOM 2411 C C . LEU A 1 290 ? 3.683 14.560 -0.813 1.00 80.62 290 LEU A C 1
ATOM 2413 O O . LEU A 1 290 ? 3.895 13.607 -0.066 1.00 80.62 290 LEU A O 1
ATOM 2417 N N . THR A 1 291 ? 4.331 14.730 -1.965 1.00 81.88 291 THR A N 1
ATOM 2418 C CA . THR A 1 291 ? 5.338 13.794 -2.475 1.00 81.88 291 THR A CA 1
ATOM 2419 C C . THR A 1 291 ? 6.603 13.838 -1.623 1.00 81.88 291 THR A C 1
ATOM 2421 O O . THR A 1 291 ? 7.142 12.786 -1.296 1.00 81.88 291 THR A O 1
ATOM 2424 N N . ALA A 1 292 ? 7.036 15.032 -1.208 1.00 84.12 292 ALA A N 1
ATOM 2425 C CA . ALA A 1 292 ? 8.166 15.237 -0.306 1.00 84.12 292 ALA A CA 1
ATOM 2426 C C . ALA A 1 292 ? 7.932 14.582 1.058 1.00 84.12 292 ALA A C 1
ATOM 2428 O O . ALA A 1 292 ? 8.770 13.813 1.515 1.00 84.12 292 ALA A O 1
ATOM 2429 N N . LEU A 1 293 ? 6.776 14.831 1.682 1.00 80.06 293 LEU A N 1
ATOM 2430 C CA . LEU A 1 293 ? 6.407 14.225 2.962 1.00 80.06 293 LEU A CA 1
ATOM 2431 C C . LEU A 1 293 ? 6.309 12.707 2.844 1.00 80.06 293 LEU A C 1
ATOM 2433 O O . LEU A 1 293 ? 6.826 11.997 3.697 1.00 80.06 293 LEU A O 1
ATOM 2437 N N . PHE A 1 294 ? 5.698 12.199 1.771 1.00 78.56 294 PHE A N 1
ATOM 2438 C CA . PHE A 1 294 ? 5.627 10.762 1.538 1.00 78.56 294 PHE A CA 1
ATOM 2439 C C . PHE A 1 294 ? 7.018 10.137 1.396 1.00 78.56 294 PHE A C 1
ATOM 2441 O O . PHE A 1 294 ? 7.312 9.153 2.068 1.00 78.56 294 PHE A O 1
ATOM 2448 N N . ALA A 1 295 ? 7.885 10.722 0.567 1.00 79.00 295 ALA A N 1
ATOM 2449 C CA . ALA A 1 295 ? 9.251 10.248 0.376 1.00 79.00 295 ALA A CA 1
ATOM 2450 C C . ALA A 1 295 ? 10.069 10.329 1.673 1.00 79.00 295 ALA A C 1
ATOM 2452 O O . ALA A 1 295 ? 10.763 9.375 2.001 1.00 79.00 295 ALA A O 1
ATOM 2453 N N . PHE A 1 296 ? 9.929 11.410 2.442 1.00 78.38 296 PHE A N 1
ATOM 2454 C CA . PHE A 1 296 ? 10.593 11.587 3.734 1.00 78.38 296 PHE A CA 1
ATOM 2455 C C . PHE A 1 296 ? 10.106 10.586 4.786 1.00 78.38 296 PHE A C 1
ATOM 2457 O O . PHE A 1 296 ? 10.894 10.055 5.559 1.00 78.38 296 PHE A O 1
ATOM 2464 N N . CYS A 1 297 ? 8.813 10.270 4.800 1.00 75.50 297 CYS A N 1
ATOM 2465 C CA . CYS A 1 297 ? 8.298 9.199 5.640 1.00 75.50 297 CYS A CA 1
ATOM 2466 C C . CYS A 1 297 ? 8.820 7.824 5.188 1.00 75.50 297 CYS A C 1
ATOM 2468 O O . CYS A 1 297 ? 9.072 6.959 6.016 1.00 75.50 297 CYS A O 1
ATOM 2470 N N . LEU A 1 298 ? 9.020 7.592 3.892 1.00 73.31 298 LEU A N 1
ATOM 2471 C CA . LEU A 1 298 ? 9.654 6.352 3.437 1.00 73.31 298 LEU A CA 1
ATOM 2472 C C . LEU A 1 298 ? 11.156 6.304 3.696 1.00 73.31 298 LEU A C 1
ATOM 2474 O O . LEU A 1 298 ? 11.712 5.217 3.801 1.00 73.31 298 LEU A O 1
ATOM 2478 N N . TYR A 1 299 ? 11.817 7.451 3.768 1.00 74.69 299 TYR A N 1
ATOM 2479 C CA . TYR A 1 299 ? 13.227 7.548 4.094 1.00 74.69 299 TYR A CA 1
ATOM 2480 C C . TYR A 1 299 ? 13.547 8.958 4.612 1.00 74.69 299 TYR A C 1
ATOM 2482 O O . TYR A 1 299 ? 13.562 9.893 3.809 1.00 74.69 299 TYR A O 1
ATOM 2490 N N . PRO A 1 300 ? 13.787 9.157 5.925 1.00 76.12 300 PRO A N 1
ATOM 2491 C CA . PRO A 1 300 ? 13.928 10.454 6.565 1.00 76.12 300 PRO A CA 1
ATOM 2492 C C . PRO A 1 300 ? 15.328 10.994 6.309 1.00 76.12 300 PRO A C 1
ATOM 2494 O O . PRO A 1 300 ? 16.152 11.150 7.205 1.00 76.12 300 PRO A O 1
ATOM 2497 N N . SER A 1 301 ? 15.607 11.274 5.042 1.00 79.25 301 SER A N 1
ATOM 2498 C CA . SER A 1 301 ? 16.789 11.987 4.604 1.00 79.25 301 SER A CA 1
ATOM 2499 C C . SER A 1 301 ? 16.376 13.212 3.806 1.00 79.25 301 SER A C 1
ATOM 2501 O O . SER A 1 301 ? 15.349 13.236 3.119 1.00 79.25 301 SER A O 1
ATOM 2503 N N . PHE A 1 302 ? 17.210 14.247 3.865 1.00 80.06 302 PHE A N 1
ATOM 2504 C CA . PHE A 1 302 ? 16.998 15.448 3.064 1.00 80.06 302 PHE A CA 1
ATOM 2505 C C . PHE A 1 302 ? 17.004 15.143 1.564 1.00 80.06 302 PHE A C 1
ATOM 2507 O O . PHE A 1 302 ? 16.247 15.762 0.823 1.00 80.06 302 PHE A O 1
ATOM 2514 N N . ALA A 1 303 ? 17.785 14.153 1.119 1.00 80.44 303 ALA A N 1
ATOM 2515 C CA . ALA A 1 303 ? 17.789 13.716 -0.273 1.00 80.44 303 ALA A CA 1
ATOM 2516 C C . ALA A 1 303 ? 16.398 13.237 -0.722 1.00 80.44 303 ALA A C 1
ATOM 2518 O O . ALA A 1 303 ? 15.912 13.673 -1.761 1.00 80.44 303 ALA A O 1
ATOM 2519 N N . PHE A 1 304 ? 15.718 12.414 0.083 1.00 78.38 304 PHE A N 1
ATOM 2520 C CA . PHE A 1 304 ? 14.369 11.938 -0.235 1.00 78.38 304 PHE A CA 1
ATOM 2521 C C . PHE A 1 304 ? 13.307 13.031 -0.095 1.00 78.38 304 PHE A C 1
ATOM 2523 O O . PHE A 1 304 ? 12.383 13.080 -0.905 1.00 78.38 304 PHE A O 1
ATOM 2530 N N . LEU A 1 305 ? 13.454 13.946 0.867 1.00 83.81 305 LEU A N 1
ATOM 2531 C CA . LEU A 1 305 ? 12.570 15.107 0.995 1.00 83.81 305 LEU A CA 1
ATOM 2532 C C . LEU A 1 305 ? 12.628 15.994 -0.262 1.00 83.81 305 LEU A C 1
ATOM 2534 O O . LEU A 1 305 ? 11.597 16.265 -0.881 1.00 83.81 305 LEU A O 1
ATOM 2538 N N . TRP A 1 306 ? 13.833 16.405 -0.672 1.00 82.06 306 TRP A N 1
ATOM 2539 C CA . TRP A 1 306 ? 14.045 17.239 -1.858 1.00 82.06 306 TRP A CA 1
ATOM 2540 C C . TRP A 1 306 ? 13.701 16.500 -3.151 1.00 82.06 306 TRP A C 1
ATOM 2542 O O . TRP A 1 306 ? 13.016 17.052 -4.013 1.00 82.06 306 TRP A O 1
ATOM 2552 N N . GLY A 1 307 ? 14.106 15.235 -3.266 1.00 80.69 307 GLY A N 1
ATOM 2553 C CA . GLY A 1 307 ? 13.772 14.376 -4.397 1.00 80.69 307 GLY A CA 1
ATOM 2554 C C . GLY A 1 307 ? 12.270 14.198 -4.574 1.00 80.69 307 GLY A C 1
ATOM 2555 O O . GLY A 1 307 ? 11.750 14.358 -5.678 1.00 80.69 307 GLY A O 1
ATOM 2556 N N . GLY A 1 308 ? 11.553 13.960 -3.473 1.00 83.88 308 GLY A N 1
ATOM 2557 C CA . GLY A 1 308 ? 10.097 13.907 -3.463 1.00 83.88 308 GLY A CA 1
ATOM 2558 C C . GLY A 1 308 ? 9.468 15.239 -3.872 1.00 83.88 308 GLY A C 1
ATOM 2559 O O . GLY A 1 308 ? 8.527 15.252 -4.664 1.00 83.88 308 GLY A O 1
ATOM 2560 N N . MET A 1 309 ? 10.009 16.371 -3.418 1.00 86.62 309 MET A N 1
ATOM 2561 C CA . MET A 1 309 ? 9.515 17.693 -3.813 1.00 86.62 309 MET A CA 1
ATOM 2562 C C . MET A 1 309 ? 9.655 17.932 -5.324 1.00 86.62 309 MET A C 1
ATOM 2564 O O . MET A 1 309 ? 8.680 18.314 -5.974 1.00 86.62 309 MET A O 1
ATOM 2568 N N . ILE A 1 310 ? 10.831 17.648 -5.895 1.00 85.25 310 ILE A N 1
ATOM 2569 C CA . ILE A 1 310 ? 11.101 17.759 -7.339 1.00 85.25 310 ILE A CA 1
ATOM 2570 C C . ILE A 1 310 ? 10.160 16.842 -8.126 1.00 85.25 310 ILE A C 1
ATOM 2572 O O . ILE A 1 310 ? 9.513 17.283 -9.080 1.00 85.25 310 ILE A O 1
ATOM 2576 N N . LEU A 1 311 ? 10.032 15.584 -7.696 1.00 82.44 311 LEU A N 1
ATOM 2577 C CA . LEU A 1 311 ? 9.135 14.610 -8.308 1.00 82.44 311 LEU A CA 1
ATOM 2578 C C . LEU A 1 311 ? 7.687 15.115 -8.318 1.00 82.44 311 LEU A C 1
ATOM 2580 O O . LEU A 1 311 ? 7.020 15.050 -9.349 1.00 82.44 311 LEU A O 1
ATOM 2584 N N . GLY A 1 312 ? 7.205 15.664 -7.203 1.00 84.88 312 GLY A N 1
ATOM 2585 C CA . GLY A 1 312 ? 5.844 16.181 -7.112 1.00 84.88 312 GLY A CA 1
ATOM 2586 C C . GLY A 1 312 ? 5.592 17.390 -8.020 1.00 84.88 312 GLY A C 1
ATOM 2587 O O . GLY A 1 312 ? 4.526 17.482 -8.634 1.00 84.88 312 GLY A O 1
ATOM 2588 N N . ILE A 1 313 ? 6.581 18.275 -8.192 1.00 85.81 313 ILE A N 1
ATOM 2589 C CA . ILE A 1 313 ? 6.503 19.380 -9.163 1.00 85.81 313 ILE A CA 1
ATOM 2590 C C . ILE A 1 313 ? 6.386 18.823 -10.587 1.00 85.81 313 ILE A C 1
ATOM 2592 O O . ILE A 1 313 ? 5.481 19.224 -11.321 1.00 85.81 313 ILE A O 1
ATOM 2596 N N . LEU A 1 314 ? 7.234 17.863 -10.965 1.00 83.56 314 LEU A N 1
ATOM 2597 C CA . LEU A 1 314 ? 7.222 17.255 -12.301 1.00 83.56 314 LEU A CA 1
ATOM 2598 C C . LEU A 1 314 ? 5.917 16.512 -12.597 1.00 83.56 314 LEU A C 1
ATOM 2600 O O . LEU A 1 314 ? 5.347 16.664 -13.677 1.00 83.56 314 LEU A O 1
ATOM 2604 N N . VAL A 1 315 ? 5.397 15.766 -11.621 1.00 82.25 315 VAL A N 1
ATOM 2605 C CA . VAL A 1 315 ? 4.079 15.128 -11.716 1.00 82.25 315 VAL A CA 1
ATOM 2606 C C . VAL A 1 315 ? 2.989 16.179 -11.915 1.00 82.25 315 VAL A C 1
ATOM 2608 O O . VAL A 1 315 ? 2.079 15.975 -12.718 1.00 82.25 315 VAL A O 1
ATOM 2611 N N . SER A 1 316 ? 3.070 17.322 -11.226 1.00 83.44 316 SER A N 1
ATOM 2612 C CA . SER A 1 316 ? 2.092 18.395 -11.404 1.00 83.44 316 SER A CA 1
ATOM 2613 C C . SER A 1 316 ? 2.095 18.951 -12.834 1.00 83.44 316 SER A C 1
ATOM 2615 O O . SER A 1 316 ? 1.030 19.304 -13.336 1.00 83.44 316 SER A O 1
ATOM 2617 N N . CYS A 1 317 ? 3.241 18.966 -13.525 1.00 84.81 317 CYS A N 1
ATOM 2618 C CA . CYS A 1 317 ? 3.346 19.455 -14.902 1.00 84.81 317 CYS A CA 1
ATOM 2619 C C . CYS A 1 317 ? 2.542 18.608 -15.905 1.00 84.81 317 CYS A C 1
ATOM 2621 O O . CYS A 1 317 ? 1.988 19.158 -16.855 1.00 84.81 317 CYS A O 1
ATOM 2623 N N . ASP A 1 318 ? 2.385 17.299 -15.671 1.00 81.44 318 ASP A N 1
ATOM 2624 C CA . ASP A 1 318 ? 1.513 16.417 -16.474 1.00 81.44 318 ASP A CA 1
ATOM 2625 C C . ASP A 1 318 ? 0.026 16.836 -16.396 1.00 81.44 318 ASP A C 1
ATOM 2627 O O . ASP A 1 318 ? -0.786 16.510 -17.266 1.00 81.44 318 ASP A O 1
ATOM 2631 N N . ALA A 1 319 ? -0.345 17.615 -15.375 1.00 80.94 319 ALA A N 1
ATOM 2632 C CA . ALA A 1 319 ? -1.688 18.159 -15.214 1.00 80.94 319 ALA A CA 1
ATOM 2633 C C . ALA A 1 319 ? -1.933 19.456 -16.012 1.00 80.94 319 ALA A C 1
ATOM 2635 O O . ALA A 1 319 ? -3.081 19.896 -16.107 1.00 80.94 319 ALA A O 1
ATOM 2636 N N . ILE A 1 320 ? -0.893 20.070 -16.592 1.00 85.50 320 ILE A N 1
ATOM 2637 C CA . ILE A 1 320 ? -1.018 21.306 -17.374 1.00 85.50 320 ILE A CA 1
ATOM 2638 C C . ILE A 1 320 ? -1.817 21.013 -18.660 1.00 85.50 320 ILE A C 1
ATOM 2640 O O . ILE A 1 320 ? -1.423 20.134 -19.433 1.00 85.50 320 ILE A O 1
ATOM 2644 N N . PRO A 1 321 ? -2.899 21.762 -18.966 1.00 82.88 321 PRO A N 1
ATOM 2645 C CA . PRO A 1 321 ? -3.740 21.501 -20.140 1.00 82.88 321 PRO A CA 1
ATOM 2646 C C . PRO A 1 321 ? -2.973 21.490 -21.466 1.00 82.88 321 PRO A C 1
ATOM 2648 O O . PRO A 1 321 ? -3.279 20.706 -22.360 1.00 82.88 321 PRO A O 1
ATOM 2651 N N . TRP A 1 322 ? -1.953 22.343 -21.589 1.00 83.19 322 TRP A N 1
ATOM 2652 C CA . TRP A 1 322 ? -1.070 22.375 -22.753 1.00 83.19 322 TRP A CA 1
ATOM 2653 C C . TRP A 1 322 ? -0.306 21.057 -22.928 1.00 83.19 322 TRP A C 1
ATOM 2655 O O . TRP A 1 322 ? -0.282 20.529 -24.034 1.00 83.19 322 TRP A O 1
ATOM 2665 N N . VAL A 1 323 ? 0.235 20.479 -21.847 1.00 81.31 323 VAL A N 1
ATOM 2666 C CA . VAL A 1 323 ? 0.949 19.188 -21.868 1.00 81.31 323 VAL A CA 1
ATOM 2667 C C . VAL A 1 323 ? -0.003 18.046 -22.229 1.00 81.31 323 VAL A C 1
ATOM 2669 O O . VAL A 1 323 ? 0.342 17.187 -23.038 1.00 81.31 323 VAL A O 1
ATOM 2672 N N . GLN A 1 324 ? -1.231 18.059 -21.703 1.00 79.81 324 GLN A N 1
ATOM 2673 C CA . GLN A 1 324 ? -2.231 17.025 -22.003 1.00 79.81 324 GLN A CA 1
ATOM 2674 C C . GLN A 1 324 ? -2.670 17.000 -23.470 1.00 79.81 324 GLN A C 1
ATOM 2676 O O . GLN A 1 324 ? -3.043 15.943 -23.975 1.00 79.81 324 GLN A O 1
ATOM 2681 N N . LYS A 1 325 ? -2.622 18.149 -24.155 1.00 82.94 325 LYS A N 1
ATOM 2682 C CA . LYS A 1 325 ? -2.957 18.275 -25.581 1.00 82.94 325 LYS A CA 1
ATOM 2683 C C . LYS A 1 325 ? -1.806 17.876 -26.511 1.00 82.94 325 LYS A C 1
ATOM 2685 O O . LYS A 1 325 ? -2.019 17.776 -27.717 1.00 82.94 325 LYS A O 1
ATOM 2690 N N . ARG A 1 326 ? -0.590 17.675 -25.991 1.00 82.06 326 ARG A N 1
ATOM 2691 C CA . ARG A 1 326 ? 0.572 17.323 -26.813 1.00 82.06 326 ARG A CA 1
ATOM 2692 C C . ARG A 1 326 ? 0.562 15.843 -27.225 1.00 82.06 326 ARG A C 1
ATOM 2694 O O . ARG A 1 326 ? 0.029 14.992 -26.505 1.00 82.06 326 ARG A O 1
ATOM 2701 N N . PRO A 1 327 ? 1.175 15.522 -28.380 1.00 76.19 327 PRO A N 1
ATOM 2702 C CA . PRO A 1 327 ? 1.392 14.144 -28.809 1.00 76.19 327 PRO A CA 1
ATOM 2703 C C . PRO A 1 327 ? 2.152 13.337 -27.746 1.00 76.19 327 PRO A C 1
ATOM 2705 O O . PRO A 1 327 ? 2.899 13.885 -26.935 1.00 76.19 327 PRO A O 1
ATOM 2708 N N . GLY A 1 328 ? 1.947 12.016 -27.749 1.00 70.81 328 GLY A N 1
ATOM 2709 C CA . GLY A 1 328 ? 2.413 11.114 -26.689 1.00 70.81 328 GLY A CA 1
ATOM 2710 C C . GLY A 1 328 ? 3.896 11.249 -26.337 1.00 70.81 328 GLY A C 1
ATOM 2711 O O . GLY A 1 328 ? 4.228 11.189 -25.159 1.00 70.81 328 GLY A O 1
ATOM 2712 N N . TRP A 1 329 ? 4.765 11.512 -27.318 1.00 66.75 329 TRP A N 1
ATOM 2713 C CA . TRP A 1 329 ? 6.214 11.642 -27.120 1.00 66.75 329 TRP A CA 1
ATOM 2714 C C . TRP A 1 329 ? 6.604 12.723 -26.101 1.00 66.75 329 TRP A C 1
ATOM 2716 O O . TRP A 1 329 ? 7.469 12.462 -25.275 1.00 66.75 329 TRP A O 1
ATOM 2726 N N . VAL A 1 330 ? 5.905 13.865 -26.050 1.00 70.62 330 VAL A N 1
ATOM 2727 C CA . VAL A 1 330 ? 6.175 14.924 -25.053 1.00 70.62 330 VAL A CA 1
ATOM 2728 C C . VAL A 1 330 ? 5.894 14.429 -23.631 1.00 70.62 330 VAL A C 1
ATOM 2730 O O . VAL A 1 330 ? 6.639 14.718 -22.697 1.00 70.62 330 VAL A O 1
ATOM 2733 N N . ARG A 1 331 ? 4.827 13.641 -23.457 1.00 70.56 331 ARG A N 1
ATOM 2734 C CA . ARG A 1 331 ? 4.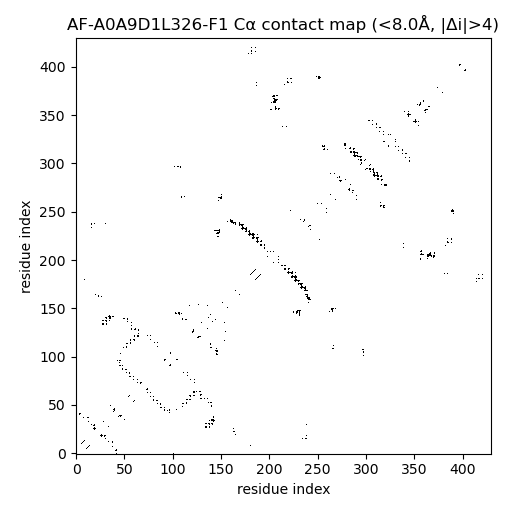494 13.029 -22.162 1.00 70.56 331 ARG A CA 1
ATOM 2735 C C . ARG A 1 331 ? 5.484 11.925 -21.797 1.00 70.56 331 ARG A C 1
ATOM 2737 O O . ARG A 1 331 ? 5.881 11.841 -20.641 1.00 70.56 331 ARG A O 1
ATOM 2744 N N . TYR A 1 332 ? 5.946 11.144 -22.776 1.00 67.81 332 TYR A N 1
ATOM 2745 C CA . TYR A 1 332 ? 7.002 10.151 -22.567 1.00 67.81 332 TYR A CA 1
ATOM 2746 C C . TYR A 1 332 ? 8.326 10.786 -22.130 1.00 67.81 332 TYR A C 1
ATOM 2748 O O . TYR A 1 332 ? 8.994 10.207 -21.285 1.00 67.81 332 TYR A O 1
ATOM 2756 N N . THR A 1 333 ? 8.677 11.986 -22.606 1.00 67.19 333 THR A N 1
ATOM 2757 C CA . THR A 1 333 ? 9.862 12.716 -22.121 1.00 67.19 333 THR A CA 1
ATOM 2758 C C . THR A 1 333 ? 9.724 13.118 -20.652 1.00 67.19 333 THR A C 1
ATOM 2760 O O . THR A 1 333 ? 10.657 12.932 -19.877 1.00 67.19 333 THR A O 1
ATOM 2763 N N . ILE A 1 334 ? 8.552 13.611 -20.235 1.00 68.56 334 ILE A N 1
ATOM 2764 C CA . ILE A 1 334 ? 8.282 13.926 -18.821 1.00 68.56 334 ILE A CA 1
ATOM 2765 C C . ILE A 1 334 ? 8.369 12.656 -17.966 1.00 68.56 334 ILE A C 1
ATOM 2767 O O . ILE A 1 334 ? 8.988 12.671 -16.904 1.00 68.56 334 ILE A O 1
ATOM 2771 N N . TYR A 1 335 ? 7.800 11.543 -18.436 1.00 72.62 335 TYR A N 1
ATOM 2772 C CA . TYR A 1 335 ? 7.893 10.254 -17.746 1.00 72.62 335 TYR A CA 1
ATOM 2773 C C . TYR A 1 335 ? 9.324 9.736 -17.684 1.00 72.62 335 TYR A C 1
ATOM 2775 O O . TYR A 1 335 ? 9.739 9.271 -16.632 1.00 72.62 335 TYR A O 1
ATOM 2783 N N . PHE A 1 336 ? 10.096 9.876 -18.757 1.00 68.38 336 PHE A N 1
ATOM 2784 C CA . PHE A 1 336 ? 11.506 9.524 -18.772 1.00 68.38 336 PHE A CA 1
ATOM 2785 C C . PHE A 1 336 ? 12.290 10.324 -17.728 1.00 68.38 336 PHE A C 1
ATOM 2787 O O . PHE A 1 336 ? 12.962 9.726 -16.901 1.00 68.38 336 PHE A O 1
ATOM 2794 N N . ILE A 1 337 ? 12.131 11.650 -17.683 1.00 69.56 337 ILE A N 1
ATOM 2795 C CA . ILE A 1 337 ? 12.791 12.506 -16.681 1.00 69.56 337 ILE A CA 1
ATOM 2796 C C . ILE A 1 337 ? 12.405 12.081 -15.260 1.00 69.56 337 ILE A C 1
ATOM 2798 O O . ILE A 1 337 ? 13.268 11.939 -14.396 1.00 69.56 337 ILE A O 1
ATOM 2802 N N . ILE A 1 338 ? 11.116 11.839 -15.018 1.00 71.56 338 ILE A N 1
ATOM 2803 C CA . ILE A 1 338 ? 10.613 11.379 -13.721 1.00 71.56 338 ILE A CA 1
ATOM 2804 C C . ILE A 1 338 ? 11.252 10.048 -13.323 1.0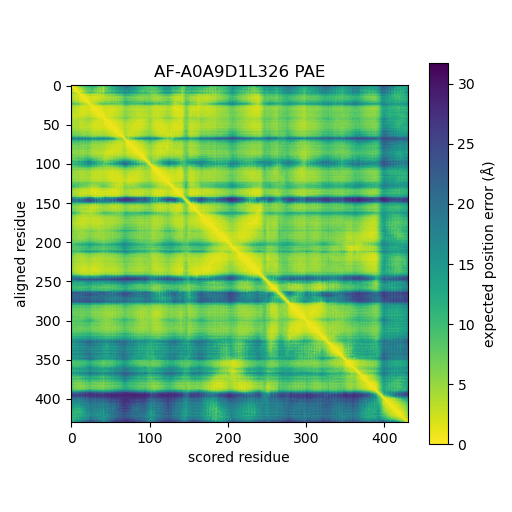0 71.56 338 ILE A C 1
ATOM 2806 O O . ILE A 1 338 ? 11.714 9.898 -12.195 1.00 71.56 338 ILE A O 1
ATOM 2810 N N . VAL A 1 339 ? 11.300 9.088 -14.241 1.00 66.56 339 VAL A N 1
ATOM 2811 C CA . VAL A 1 339 ? 11.845 7.761 -13.968 1.00 66.56 339 VAL A CA 1
ATOM 2812 C C . VAL A 1 339 ? 13.365 7.814 -13.794 1.00 66.56 339 VAL A C 1
ATOM 2814 O O . VAL A 1 339 ? 13.879 7.156 -12.896 1.00 66.56 339 VAL A O 1
ATOM 2817 N N . SER A 1 340 ? 14.079 8.649 -14.549 1.00 65.56 340 SER A N 1
ATOM 2818 C CA . SER A 1 340 ? 15.514 8.906 -14.372 1.00 65.56 340 SER A CA 1
ATOM 2819 C C . SER A 1 340 ? 15.824 9.500 -12.997 1.00 65.56 340 SER A C 1
ATOM 2821 O O . SER A 1 340 ? 16.751 9.054 -12.327 1.00 65.56 340 SER A O 1
ATOM 2823 N N . ILE A 1 341 ? 15.006 10.443 -12.522 1.00 66.62 341 ILE A N 1
ATOM 2824 C CA . ILE A 1 341 ? 15.132 11.016 -11.175 1.00 66.62 341 ILE A CA 1
ATOM 2825 C C . ILE A 1 341 ? 14.859 9.954 -10.107 1.00 66.62 341 ILE A C 1
ATOM 2827 O O . ILE A 1 341 ? 15.648 9.799 -9.181 1.00 66.62 341 ILE A O 1
ATOM 2831 N N . VAL A 1 342 ? 13.782 9.177 -10.244 1.00 68.06 342 VAL A N 1
ATOM 2832 C CA . VAL A 1 342 ? 13.489 8.066 -9.323 1.00 68.06 342 VAL A CA 1
ATOM 2833 C C . VAL A 1 342 ? 14.635 7.050 -9.305 1.00 68.06 342 VAL A C 1
ATOM 2835 O O . VAL A 1 342 ? 15.005 6.573 -8.239 1.00 68.06 342 VAL A O 1
ATOM 2838 N N . THR A 1 343 ? 15.237 6.761 -10.458 1.00 63.84 343 THR A N 1
ATOM 2839 C CA . THR A 1 343 ? 16.364 5.827 -10.588 1.00 63.84 343 THR A CA 1
ATOM 2840 C C . THR A 1 343 ? 17.619 6.349 -9.890 1.00 63.84 343 THR A C 1
ATOM 2842 O O . THR A 1 343 ? 18.240 5.598 -9.144 1.00 63.84 343 THR A O 1
ATOM 2845 N N . LEU A 1 344 ? 17.938 7.643 -10.026 1.00 65.25 344 LEU A N 1
ATOM 2846 C CA . LEU A 1 344 ? 19.013 8.289 -9.262 1.00 65.25 344 LEU A CA 1
ATOM 2847 C C . LEU A 1 344 ? 18.821 8.130 -7.749 1.00 65.25 344 LEU A C 1
ATOM 2849 O O . LEU A 1 344 ? 19.767 7.815 -7.033 1.00 65.25 344 LEU A O 1
ATOM 2853 N N . PHE A 1 345 ? 17.592 8.309 -7.261 1.00 64.50 345 PHE A N 1
ATOM 2854 C CA . PHE A 1 345 ? 17.293 8.185 -5.834 1.00 64.50 345 PHE A CA 1
ATOM 2855 C C . PHE A 1 345 ? 17.283 6.739 -5.335 1.00 64.50 345 PHE A C 1
ATOM 2857 O O . PHE A 1 345 ? 17.706 6.487 -4.210 1.00 64.50 345 PHE A O 1
ATOM 2864 N N . LEU A 1 346 ? 16.814 5.790 -6.149 1.00 63.91 346 LEU A N 1
ATOM 2865 C CA . LEU A 1 346 ? 16.793 4.373 -5.784 1.00 63.91 346 LEU A CA 1
ATOM 2866 C C . LEU A 1 346 ? 18.191 3.744 -5.779 1.00 63.91 346 LEU A C 1
ATOM 2868 O O . LEU A 1 346 ? 18.424 2.833 -4.989 1.00 63.91 346 LEU A O 1
ATOM 2872 N N . LEU A 1 347 ? 19.090 4.202 -6.654 1.00 65.00 347 LEU A N 1
ATOM 2873 C CA . LEU A 1 347 ? 20.430 3.629 -6.828 1.00 65.00 347 LEU A CA 1
ATOM 2874 C C . LEU A 1 347 ? 21.535 4.394 -6.095 1.00 65.00 347 LEU A C 1
ATOM 2876 O O . LEU A 1 347 ? 22.666 3.920 -6.034 1.00 65.00 347 LEU A O 1
ATOM 2880 N N . GLY A 1 348 ? 21.230 5.558 -5.518 1.00 70.12 348 GLY A N 1
ATOM 2881 C CA . GLY A 1 348 ? 22.196 6.331 -4.743 1.00 70.12 348 GLY A CA 1
ATOM 2882 C C . GLY A 1 348 ? 23.443 6.674 -5.562 1.00 70.12 348 GLY A C 1
ATOM 2883 O O . GLY A 1 348 ? 23.341 7.307 -6.613 1.00 70.12 348 GLY A O 1
ATOM 2884 N N . ALA A 1 349 ? 24.618 6.256 -5.078 1.00 63.94 349 ALA A N 1
ATOM 2885 C CA . ALA A 1 349 ? 25.911 6.543 -5.706 1.00 63.94 349 ALA A CA 1
ATOM 2886 C C . ALA A 1 349 ? 26.017 6.015 -7.150 1.00 63.94 349 ALA A C 1
ATOM 2888 O O . ALA A 1 349 ? 26.589 6.689 -8.006 1.00 63.94 349 ALA A O 1
ATOM 2889 N N . ASP A 1 350 ? 25.385 4.876 -7.447 1.00 70.06 350 ASP A N 1
ATOM 2890 C CA . ASP A 1 350 ? 25.444 4.240 -8.769 1.00 70.06 350 ASP A CA 1
ATOM 2891 C C . ASP A 1 350 ? 24.447 4.839 -9.767 1.00 70.06 350 ASP A C 1
ATOM 2893 O O . ASP A 1 350 ? 24.508 4.574 -10.968 1.00 70.06 350 ASP A O 1
ATOM 2897 N N . GLY A 1 351 ? 23.527 5.688 -9.301 1.00 73.81 351 GLY A N 1
ATOM 2898 C CA . GLY A 1 351 ? 22.495 6.271 -10.150 1.00 73.81 351 GLY A CA 1
ATOM 2899 C C . GLY A 1 351 ? 23.064 7.141 -11.273 1.00 73.81 351 GLY A C 1
ATOM 2900 O O . GLY A 1 351 ? 22.544 7.131 -12.388 1.00 73.81 351 GLY A O 1
ATOM 2901 N N . MET A 1 352 ? 24.131 7.900 -10.996 1.00 76.38 352 MET A N 1
ATOM 2902 C CA . MET A 1 352 ? 24.761 8.759 -12.005 1.00 76.38 352 MET A CA 1
ATOM 2903 C C . MET A 1 352 ? 25.449 7.922 -13.084 1.00 76.38 352 MET A C 1
ATOM 2905 O O . MET A 1 352 ? 25.303 8.205 -14.272 1.00 76.38 352 MET A O 1
ATOM 2909 N N . THR A 1 353 ? 26.154 6.870 -12.673 1.00 80.94 353 THR A N 1
ATOM 2910 C CA . THR A 1 353 ? 26.785 5.897 -13.569 1.00 80.94 353 THR A CA 1
ATOM 2911 C C . THR A 1 353 ? 25.735 5.217 -14.445 1.00 80.94 353 THR A C 1
ATOM 2913 O O . THR A 1 353 ? 25.901 5.133 -15.657 1.00 80.94 353 THR A O 1
ATOM 2916 N N . TYR A 1 354 ? 24.586 4.851 -13.872 1.00 79.31 354 TYR A N 1
ATOM 2917 C CA . TYR A 1 354 ? 23.469 4.288 -14.626 1.00 79.31 354 TYR A CA 1
ATOM 2918 C C . TYR A 1 354 ? 22.919 5.259 -15.686 1.00 79.31 354 TYR A C 1
ATOM 2920 O O . TYR A 1 354 ? 22.708 4.869 -16.834 1.00 79.31 354 TYR A O 1
ATOM 2928 N N . LEU A 1 355 ? 22.730 6.544 -15.355 1.00 80.81 355 LEU A N 1
ATOM 2929 C CA . LEU A 1 355 ? 22.288 7.539 -16.343 1.00 80.81 355 LEU A CA 1
ATOM 2930 C C . LEU A 1 355 ? 23.315 7.758 -17.460 1.00 80.81 355 LEU A C 1
ATOM 2932 O O . LEU A 1 355 ? 22.932 7.877 -18.625 1.00 80.81 355 LEU A O 1
ATOM 2936 N N . LYS A 1 356 ? 24.610 7.787 -17.127 1.00 82.81 356 LYS A N 1
ATOM 2937 C CA . LYS A 1 356 ? 25.690 7.860 -18.121 1.00 82.81 356 LYS A CA 1
ATOM 2938 C C . LYS A 1 356 ? 25.672 6.640 -19.041 1.00 82.81 356 LYS A C 1
ATOM 2940 O O . LYS A 1 356 ? 25.730 6.798 -20.260 1.00 82.81 356 LYS A O 1
ATOM 2945 N N . ALA A 1 357 ? 25.498 5.450 -18.474 1.00 83.75 357 ALA A N 1
ATOM 2946 C CA . ALA A 1 357 ? 25.383 4.195 -19.204 1.00 83.75 357 ALA A CA 1
ATOM 2947 C C . ALA A 1 357 ? 24.192 4.198 -20.178 1.00 83.75 357 ALA A C 1
ATOM 2949 O O . ALA A 1 357 ? 24.343 3.819 -21.338 1.00 83.75 357 ALA A O 1
ATOM 2950 N N . MET A 1 358 ? 23.030 4.720 -19.767 1.00 81.75 358 MET A N 1
ATOM 2951 C CA . MET A 1 358 ? 21.851 4.845 -20.636 1.00 81.75 358 MET A CA 1
ATOM 2952 C C . MET A 1 358 ? 22.058 5.774 -21.841 1.00 81.75 358 MET A C 1
ATOM 2954 O O . MET A 1 358 ? 21.388 5.611 -22.856 1.00 81.75 358 MET A O 1
ATOM 2958 N N . ILE A 1 359 ? 22.948 6.762 -21.755 1.00 85.38 359 ILE A N 1
ATOM 2959 C CA . ILE A 1 359 ? 23.222 7.698 -22.862 1.00 85.38 359 ILE A CA 1
ATOM 2960 C C . ILE A 1 359 ? 24.471 7.256 -23.658 1.00 85.38 359 ILE A C 1
ATOM 2962 O O . ILE A 1 359 ? 24.823 7.870 -24.659 1.00 85.38 359 ILE A O 1
ATOM 2966 N N . GLY A 1 360 ? 25.114 6.149 -23.262 1.00 82.56 360 GLY A N 1
ATOM 2967 C CA . GLY A 1 360 ? 26.300 5.599 -23.928 1.00 82.56 360 GLY A CA 1
ATOM 2968 C C . GLY A 1 360 ? 27.623 6.251 -23.514 1.00 82.56 360 GLY A C 1
ATOM 2969 O O . GLY A 1 360 ? 28.638 6.036 -24.169 1.00 82.56 360 GLY A O 1
ATOM 2970 N N . LEU A 1 361 ? 27.637 7.027 -22.426 1.00 85.69 361 LEU A N 1
ATOM 2971 C CA . LEU A 1 361 ? 28.837 7.706 -21.917 1.00 85.69 361 LEU A CA 1
ATOM 2972 C C . LEU A 1 361 ? 29.788 6.776 -21.143 1.00 85.69 361 LEU A C 1
ATOM 2974 O O . LEU A 1 361 ? 30.916 7.166 -20.875 1.00 85.69 361 LEU A O 1
ATOM 2978 N N . GLU A 1 362 ? 29.357 5.554 -20.819 1.00 85.00 362 GLU A N 1
ATOM 2979 C CA . GLU A 1 362 ? 30.174 4.511 -20.164 1.00 85.00 362 GLU A CA 1
ATOM 2980 C C . GLU A 1 362 ? 30.812 3.538 -21.179 1.00 85.00 362 GLU A C 1
ATOM 2982 O O . GLU A 1 362 ? 31.161 2.412 -20.839 1.00 85.00 362 GLU A O 1
ATOM 2987 N N . HIS A 1 363 ? 30.921 3.939 -22.453 1.00 84.75 363 HIS A N 1
ATOM 2988 C CA . HIS A 1 363 ? 31.499 3.129 -23.540 1.00 84.75 363 HIS A CA 1
ATOM 2989 C C . HIS A 1 363 ? 30.841 1.748 -23.744 1.00 84.75 363 HIS A C 1
ATOM 2991 O O . HIS A 1 363 ? 31.453 0.825 -24.282 1.00 84.75 363 HIS A O 1
ATOM 2997 N N . LEU A 1 364 ? 29.573 1.610 -23.349 1.00 84.56 364 LEU A N 1
ATOM 2998 C CA . LEU A 1 364 ? 28.802 0.384 -23.533 1.00 84.56 364 LEU A CA 1
ATOM 2999 C C . LEU A 1 364 ? 28.380 0.206 -25.000 1.00 84.56 364 LEU A C 1
ATOM 3001 O O . LEU A 1 364 ? 28.039 1.189 -25.669 1.00 84.56 364 LEU A O 1
ATOM 3005 N N . PRO A 1 365 ? 28.321 -1.038 -25.511 1.00 85.19 365 PRO A N 1
ATOM 3006 C CA . PRO A 1 365 ? 27.797 -1.296 -26.844 1.00 85.19 365 PRO A CA 1
ATOM 3007 C C . PRO A 1 365 ? 26.321 -0.889 -26.920 1.00 85.19 365 PRO A C 1
ATOM 3009 O O . PRO A 1 365 ? 25.548 -1.102 -25.982 1.00 85.19 365 PRO A O 1
ATOM 3012 N N . PHE A 1 366 ? 25.896 -0.332 -28.058 1.00 84.00 366 PHE A N 1
ATOM 3013 C CA . PHE A 1 366 ? 24.495 0.060 -28.234 1.00 84.00 366 PHE A CA 1
ATOM 3014 C C . PHE A 1 366 ? 23.559 -1.158 -28.181 1.00 84.00 366 PHE A C 1
ATOM 3016 O O . PHE A 1 366 ? 22.554 -1.146 -27.472 1.00 84.00 366 PHE A O 1
ATOM 3023 N N . ILE A 1 367 ? 23.945 -2.233 -28.875 1.00 84.88 367 ILE A N 1
ATOM 3024 C CA . ILE A 1 367 ? 23.351 -3.573 -28.823 1.00 84.88 367 ILE A CA 1
ATOM 3025 C C . ILE A 1 367 ? 24.514 -4.562 -28.707 1.00 84.88 367 ILE A C 1
ATOM 3027 O O . ILE A 1 367 ? 25.498 -4.435 -29.431 1.00 84.88 367 ILE A O 1
ATOM 3031 N N . GLY A 1 368 ? 24.412 -5.531 -27.800 1.00 80.75 368 GLY A N 1
ATOM 3032 C CA . GLY A 1 368 ? 25.414 -6.578 -27.608 1.00 80.75 368 GLY A CA 1
ATOM 3033 C C . GLY A 1 368 ? 24.793 -7.973 -27.597 1.00 80.75 368 GLY A C 1
ATOM 3034 O O . GLY A 1 368 ? 23.573 -8.135 -27.609 1.00 80.75 368 GLY A O 1
ATOM 3035 N N . ASN A 1 369 ? 25.634 -9.003 -27.523 1.00 80.88 369 ASN A N 1
ATOM 3036 C CA . ASN A 1 369 ? 25.173 -10.398 -27.498 1.00 80.88 369 ASN A CA 1
ATOM 3037 C C . ASN A 1 369 ? 24.287 -10.695 -26.270 1.00 80.88 369 ASN A C 1
ATOM 3039 O O . ASN A 1 369 ? 23.300 -11.425 -26.375 1.00 80.88 369 ASN A O 1
ATOM 3043 N N . MET A 1 370 ? 24.575 -10.052 -25.131 1.00 78.81 370 MET A N 1
ATOM 3044 C CA . MET A 1 370 ? 23.764 -10.148 -23.910 1.00 78.81 370 MET A CA 1
ATOM 3045 C C . MET A 1 370 ? 22.355 -9.565 -24.082 1.00 78.81 370 MET A C 1
ATOM 3047 O O . MET A 1 370 ? 21.408 -10.058 -23.472 1.00 78.81 370 MET A O 1
ATOM 3051 N N . THR A 1 371 ? 22.180 -8.574 -24.962 1.00 80.31 371 THR A N 1
ATOM 3052 C CA . THR A 1 371 ? 20.876 -7.966 -25.258 1.00 80.31 371 THR A CA 1
ATOM 3053 C C . THR A 1 371 ? 19.908 -8.993 -25.833 1.00 80.31 371 THR A C 1
ATOM 3055 O O . THR A 1 371 ? 18.774 -9.105 -25.372 1.00 80.31 371 THR A O 1
ATOM 3058 N N . LEU A 1 372 ? 20.358 -9.773 -26.823 1.00 80.06 372 LEU A N 1
ATOM 3059 C CA . LEU A 1 372 ? 19.528 -10.791 -27.466 1.00 80.06 372 LEU A CA 1
ATOM 3060 C C . LEU A 1 372 ? 19.151 -11.890 -26.468 1.00 80.06 372 LEU A C 1
ATOM 3062 O O . LEU A 1 372 ? 17.983 -12.263 -26.375 1.00 80.06 372 LEU A O 1
ATOM 3066 N N . TYR A 1 373 ? 20.126 -12.352 -25.681 1.00 82.12 373 TYR A N 1
ATOM 3067 C CA . TYR A 1 373 ? 19.905 -13.360 -24.647 1.00 82.12 373 TYR A CA 1
ATOM 3068 C C . TYR A 1 373 ? 18.839 -12.912 -23.636 1.00 82.12 373 TYR A C 1
ATOM 3070 O O . TYR A 1 373 ? 17.896 -13.648 -23.360 1.00 82.12 373 TYR A O 1
ATOM 3078 N N . GLN A 1 374 ? 18.913 -11.672 -23.152 1.00 81.12 374 GLN A N 1
ATOM 3079 C CA . GLN A 1 374 ? 17.962 -11.141 -22.172 1.00 81.12 374 GLN A CA 1
ATOM 3080 C C . GLN A 1 374 ? 16.570 -10.892 -22.745 1.00 81.12 374 GLN A C 1
ATOM 3082 O O . GLN A 1 374 ? 15.576 -11.100 -22.049 1.00 81.12 374 GLN A O 1
ATOM 3087 N N . ILE A 1 375 ? 16.474 -10.470 -24.007 1.00 79.44 375 ILE A N 1
ATOM 3088 C CA . ILE A 1 375 ? 15.185 -10.354 -24.695 1.00 79.44 375 ILE A CA 1
ATOM 3089 C C . ILE A 1 375 ? 14.559 -11.738 -24.865 1.00 79.44 375 ILE A C 1
ATOM 3091 O O . ILE A 1 375 ? 13.363 -11.888 -24.643 1.00 79.44 375 ILE A O 1
ATOM 3095 N N . LEU A 1 376 ? 15.338 -12.762 -25.210 1.00 82.50 376 LEU A N 1
ATOM 3096 C CA . LEU A 1 376 ? 14.822 -14.127 -25.325 1.00 82.50 376 LEU A CA 1
ATOM 3097 C C . LEU A 1 376 ? 14.411 -14.694 -23.958 1.00 82.50 376 LEU A C 1
ATOM 3099 O O . LEU A 1 376 ? 13.352 -15.308 -23.844 1.00 82.50 376 LEU A O 1
ATOM 3103 N N . GLN A 1 377 ? 15.198 -14.433 -22.912 1.00 82.44 377 GLN A N 1
ATOM 3104 C CA . GLN A 1 377 ? 14.949 -14.939 -21.563 1.00 82.44 377 GLN A CA 1
ATOM 3105 C C . GLN A 1 377 ? 13.762 -14.247 -20.874 1.00 82.44 377 GLN A C 1
ATOM 3107 O O . GLN A 1 377 ? 12.939 -14.909 -20.241 1.00 82.44 377 GLN A O 1
ATOM 3112 N N . TYR A 1 378 ? 13.649 -12.920 -20.991 1.00 83.31 378 TYR A N 1
ATOM 3113 C CA . TYR A 1 378 ? 12.658 -12.119 -20.261 1.00 83.31 378 TYR A CA 1
ATOM 3114 C C . TYR A 1 378 ? 11.577 -11.497 -21.154 1.00 83.31 378 TYR A C 1
ATOM 3116 O O . TYR A 1 378 ? 10.619 -10.919 -20.640 1.00 83.31 378 TYR A O 1
ATOM 3124 N N . GLY A 1 379 ? 11.669 -11.621 -22.479 1.00 82.38 379 GLY A N 1
ATOM 3125 C CA . GLY A 1 379 ? 10.741 -10.990 -23.422 1.00 82.38 379 GLY A CA 1
ATOM 3126 C C . GLY A 1 379 ? 9.303 -11.469 -23.262 1.00 82.38 379 GLY A C 1
ATOM 3127 O O . GLY A 1 379 ? 8.384 -10.653 -23.271 1.00 82.38 379 GLY A O 1
ATOM 3128 N N . LEU A 1 380 ? 9.088 -12.767 -23.015 1.00 82.81 380 LEU A N 1
ATOM 3129 C CA . LEU A 1 380 ? 7.749 -13.294 -22.724 1.00 82.81 380 LEU A CA 1
ATOM 3130 C C . LEU A 1 380 ? 7.173 -12.681 -21.440 1.00 82.81 380 LEU A C 1
ATOM 3132 O O . LEU A 1 380 ? 6.019 -12.253 -21.421 1.00 82.81 380 LEU A O 1
ATOM 3136 N N . PHE A 1 381 ? 7.980 -12.592 -20.380 1.00 84.44 381 PHE A N 1
ATOM 3137 C CA . PHE A 1 381 ? 7.581 -11.954 -19.125 1.00 84.44 381 PHE A CA 1
ATOM 3138 C C . PHE A 1 381 ? 7.214 -10.480 -19.344 1.00 84.44 381 PHE A C 1
ATOM 3140 O O . PHE A 1 381 ? 6.169 -10.006 -18.892 1.00 84.44 381 PHE A O 1
ATOM 3147 N N . TYR A 1 382 ? 8.032 -9.765 -20.112 1.00 81.44 382 TYR A N 1
ATOM 3148 C CA . TYR A 1 382 ? 7.795 -8.376 -20.483 1.00 81.44 382 TYR A CA 1
ATOM 3149 C C . TYR A 1 382 ? 6.487 -8.196 -21.277 1.00 81.44 382 TYR A C 1
ATOM 3151 O O . TYR A 1 382 ? 5.674 -7.326 -20.971 1.00 81.44 382 TYR A O 1
ATOM 3159 N N . LEU A 1 383 ? 6.208 -9.075 -22.242 1.00 82.69 383 LEU A N 1
ATOM 3160 C CA . LEU A 1 383 ? 4.951 -9.056 -22.995 1.00 82.69 383 LEU A CA 1
ATOM 3161 C C . LEU A 1 383 ? 3.741 -9.317 -22.092 1.00 82.69 383 LEU A C 1
ATOM 3163 O O . LEU A 1 383 ? 2.758 -8.575 -22.141 1.00 82.69 383 LEU A O 1
ATOM 3167 N N . VAL A 1 384 ? 3.811 -10.329 -21.223 1.00 82.00 384 VAL A N 1
ATOM 3168 C CA . VAL A 1 384 ? 2.726 -10.654 -20.285 1.00 82.00 384 VAL A CA 1
ATOM 3169 C C . VAL A 1 384 ? 2.464 -9.489 -19.326 1.00 82.00 384 VAL A C 1
ATOM 3171 O O . VAL A 1 384 ? 1.304 -9.123 -19.116 1.00 82.00 384 VAL A O 1
ATOM 3174 N N . THR A 1 385 ? 3.510 -8.859 -18.782 1.00 82.69 385 THR A N 1
ATOM 3175 C CA . THR A 1 385 ? 3.365 -7.698 -17.886 1.00 82.69 385 THR A CA 1
ATOM 3176 C C . THR A 1 385 ? 2.710 -6.505 -18.588 1.00 82.69 385 THR A C 1
ATOM 3178 O O . THR A 1 385 ? 1.806 -5.899 -18.004 1.00 82.69 385 THR A O 1
ATOM 3181 N N . ILE A 1 386 ? 3.068 -6.206 -19.843 1.00 82.56 386 ILE A N 1
ATOM 3182 C CA . ILE A 1 386 ? 2.414 -5.155 -20.643 1.00 82.56 386 ILE A CA 1
ATOM 3183 C C . ILE A 1 386 ? 0.937 -5.483 -20.874 1.00 82.56 386 ILE A C 1
ATOM 3185 O O . ILE A 1 386 ? 0.062 -4.666 -20.574 1.00 82.56 386 ILE A O 1
ATOM 3189 N N . LEU A 1 387 ? 0.634 -6.688 -21.363 1.00 80.12 387 LEU A N 1
ATOM 3190 C CA . LEU A 1 387 ? -0.738 -7.105 -21.672 1.00 80.12 387 LEU A CA 1
ATOM 3191 C C . LEU A 1 387 ? -1.642 -7.071 -20.433 1.00 80.12 387 LEU A C 1
ATOM 3193 O O . LEU A 1 387 ? -2.816 -6.704 -20.522 1.00 80.12 387 LEU A O 1
ATOM 3197 N N . CYS A 1 388 ? -1.088 -7.403 -19.265 1.00 78.00 388 CYS A N 1
ATOM 3198 C CA . CYS A 1 388 ? -1.795 -7.347 -17.991 1.00 78.00 388 CYS A CA 1
ATOM 3199 C C . CYS A 1 388 ? -1.994 -5.921 -17.456 1.00 78.00 388 CYS A C 1
ATOM 3201 O O . CYS A 1 388 ? -2.852 -5.734 -16.586 1.00 78.00 388 CYS A O 1
ATOM 3203 N N . ALA A 1 389 ? -1.210 -4.940 -17.918 1.00 76.25 389 ALA A N 1
ATOM 3204 C CA . ALA A 1 389 ? -1.303 -3.539 -17.502 1.00 76.25 389 ALA A CA 1
ATOM 3205 C C . ALA A 1 389 ? -2.320 -2.731 -18.326 1.00 76.25 389 ALA A C 1
ATOM 3207 O O . ALA A 1 389 ? -2.870 -1.734 -17.847 1.00 76.25 389 ALA A O 1
ATOM 3208 N N . ILE A 1 390 ? -2.614 -3.171 -19.552 1.00 72.94 390 ILE A N 1
ATOM 3209 C CA . ILE A 1 390 ? -3.590 -2.514 -20.420 1.00 72.94 390 ILE A CA 1
ATOM 3210 C C . ILE A 1 390 ? -5.005 -2.750 -19.861 1.00 72.94 390 ILE A C 1
ATOM 3212 O O . ILE A 1 390 ? -5.421 -3.897 -19.678 1.00 72.94 390 ILE A O 1
ATOM 3216 N N . PRO A 1 391 ? -5.795 -1.691 -19.595 1.00 64.81 391 PRO A N 1
ATOM 3217 C CA . PRO A 1 391 ? -7.188 -1.850 -19.216 1.00 64.81 391 PRO A CA 1
ATOM 3218 C C . PRO A 1 391 ? -7.978 -2.299 -20.447 1.00 64.81 391 PRO A C 1
ATOM 3220 O O . PRO A 1 391 ? -8.433 -1.473 -21.241 1.00 64.81 391 PRO A O 1
ATOM 3223 N N . TRP A 1 392 ? -8.150 -3.611 -20.609 1.00 61.50 392 TRP A N 1
ATOM 3224 C CA . TRP A 1 392 ? -9.043 -4.186 -21.611 1.00 61.50 392 TRP A CA 1
ATOM 3225 C C . TRP A 1 392 ? -10.436 -3.607 -21.375 1.00 61.50 392 TRP A C 1
ATOM 3227 O O . TRP A 1 392 ? -11.115 -3.951 -20.400 1.00 61.50 392 TRP A O 1
ATOM 3237 N N . LYS A 1 393 ? -10.841 -2.639 -22.210 1.00 50.38 393 LYS A N 1
ATOM 3238 C CA . LYS A 1 393 ? -12.149 -2.003 -22.080 1.00 50.38 393 LYS A CA 1
ATOM 3239 C C . LYS A 1 393 ? -13.183 -3.116 -22.170 1.00 50.38 393 LYS A C 1
ATOM 3241 O O . LYS A 1 393 ? -13.377 -3.690 -23.235 1.00 50.38 393 LYS A O 1
ATOM 3246 N N . LYS A 1 394 ? -13.928 -3.328 -21.083 1.00 46.66 394 LYS A N 1
ATOM 3247 C CA . LYS A 1 394 ? -15.268 -3.920 -21.139 1.00 46.66 394 LYS A CA 1
ATOM 3248 C C . LYS A 1 394 ? -16.208 -2.947 -21.864 1.00 46.66 394 LYS A C 1
ATOM 3250 O O . LYS A 1 394 ? -17.238 -2.562 -21.322 1.00 46.66 394 LYS A O 1
ATOM 3255 N N . LYS A 1 395 ? -15.877 -2.509 -23.088 1.00 40.34 395 LYS A N 1
ATOM 3256 C CA . LYS A 1 395 ? -16.95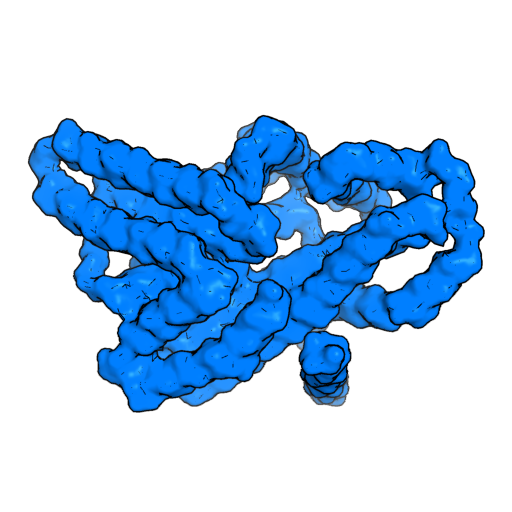0 -2.232 -24.046 1.00 40.34 395 LYS A CA 1
ATOM 3257 C C . LYS A 1 395 ? -17.754 -3.519 -24.050 1.00 40.34 395 LYS A C 1
ATOM 3259 O O . LYS A 1 395 ? -17.116 -4.569 -24.113 1.00 40.34 395 LYS A O 1
ATOM 3264 N N . LYS A 1 396 ? -19.073 -3.431 -23.825 1.00 44.50 396 LYS A N 1
ATOM 3265 C CA . LYS A 1 396 ? -19.982 -4.582 -23.783 1.00 44.50 396 LYS A CA 1
ATOM 3266 C C . LYS A 1 396 ? -19.465 -5.607 -24.780 1.00 44.50 396 LYS A C 1
ATOM 3268 O O . LYS A 1 396 ? -19.501 -5.373 -25.983 1.00 44.50 396 LYS A O 1
ATOM 3273 N N . ILE A 1 397 ? -18.878 -6.682 -24.272 1.00 46.44 397 ILE A N 1
ATOM 3274 C CA . ILE A 1 397 ? -18.523 -7.803 -25.116 1.00 46.44 397 ILE A CA 1
ATOM 3275 C C . ILE A 1 397 ? -19.879 -8.455 -25.358 1.00 46.44 397 ILE A C 1
ATOM 3277 O O . ILE A 1 397 ? -20.300 -9.318 -24.596 1.00 46.44 397 ILE A O 1
ATOM 3281 N N . GLU A 1 398 ? -20.637 -7.907 -26.311 1.00 48.50 398 GLU A N 1
ATOM 3282 C CA . GLU A 1 398 ? -21.982 -8.383 -26.655 1.00 48.50 398 GLU A CA 1
ATOM 3283 C C . GLU A 1 398 ? -21.899 -9.815 -27.182 1.00 48.50 398 GLU A C 1
ATOM 3285 O O . GLU A 1 398 ? -22.800 -10.628 -26.980 1.00 48.50 398 GLU A O 1
ATOM 3290 N N . ASN A 1 399 ? -20.746 -10.164 -27.757 1.00 59.34 399 ASN A N 1
ATOM 3291 C CA . ASN A 1 399 ? -20.459 -11.503 -28.210 1.00 59.34 399 ASN A CA 1
ATOM 3292 C C . ASN A 1 399 ? -20.105 -12.436 -27.035 1.00 59.34 399 ASN A C 1
ATOM 3294 O O . ASN A 1 399 ? -18.977 -12.451 -26.532 1.00 59.34 399 ASN A O 1
ATOM 3298 N N . LYS A 1 400 ? -21.074 -13.267 -26.628 1.00 63.53 400 LYS A N 1
ATOM 3299 C CA . LYS A 1 400 ? -20.925 -14.295 -25.580 1.00 63.53 400 LYS A CA 1
ATOM 3300 C C . LYS A 1 400 ? -19.690 -15.183 -25.784 1.00 63.53 400 LYS A C 1
ATOM 3302 O O . LYS A 1 400 ? -19.100 -15.616 -24.796 1.00 63.53 400 LYS A O 1
ATOM 3307 N N . TRP A 1 401 ? -19.272 -15.420 -27.030 1.00 63.62 401 TRP A N 1
ATOM 3308 C CA . TRP A 1 401 ? -18.067 -16.189 -27.342 1.00 63.62 401 TRP A CA 1
ATOM 3309 C C . TRP A 1 401 ? -16.791 -15.494 -26.891 1.00 63.62 401 TRP A C 1
ATOM 3311 O O . TRP A 1 401 ? -16.007 -16.101 -26.175 1.00 63.62 401 TRP A O 1
ATOM 3321 N N . VAL A 1 402 ? -16.616 -14.212 -27.211 1.00 54.53 402 VAL A N 1
ATOM 3322 C CA . VAL A 1 402 ? -15.438 -13.434 -26.795 1.00 54.53 402 VAL A CA 1
ATOM 3323 C C . VAL A 1 402 ? -15.392 -13.302 -25.270 1.00 54.53 402 VAL A C 1
ATOM 3325 O O . VAL A 1 402 ? -14.327 -13.409 -24.672 1.00 54.53 402 VAL A O 1
ATOM 3328 N N . ALA A 1 403 ? -16.547 -13.163 -24.611 1.00 49.81 403 ALA A N 1
ATOM 3329 C CA . ALA A 1 403 ? -16.615 -13.134 -23.151 1.00 49.81 403 ALA A CA 1
ATOM 3330 C C . ALA A 1 403 ? -16.204 -14.480 -22.526 1.00 49.81 403 ALA A C 1
ATOM 3332 O O . ALA A 1 403 ? -15.455 -14.501 -21.546 1.00 49.81 403 ALA A O 1
ATOM 3333 N N . ARG A 1 404 ? -16.645 -15.608 -23.104 1.00 59.25 404 ARG A N 1
ATOM 3334 C CA . ARG A 1 404 ? -16.211 -16.954 -22.694 1.00 59.25 404 ARG A CA 1
ATOM 3335 C C . ARG A 1 404 ? -14.722 -17.163 -22.947 1.00 59.25 404 ARG A C 1
ATOM 3337 O O . ARG A 1 404 ? -14.033 -17.604 -22.039 1.00 59.25 404 ARG A O 1
ATOM 3344 N N . LEU A 1 405 ? -14.219 -16.776 -24.116 1.00 61.28 405 LEU A N 1
ATOM 3345 C CA . LEU A 1 405 ? -12.811 -16.901 -24.493 1.00 61.28 405 LEU A CA 1
ATOM 3346 C C . LEU A 1 405 ? -11.913 -16.073 -23.569 1.00 61.28 405 LEU A C 1
ATOM 3348 O O . LEU A 1 405 ? -10.934 -16.596 -23.058 1.00 61.28 405 LEU A O 1
ATOM 3352 N N . MET A 1 406 ? -12.290 -14.832 -23.243 1.00 51.72 406 MET A N 1
ATOM 3353 C CA . MET A 1 406 ? -11.573 -14.022 -22.251 1.00 51.72 406 MET A CA 1
ATOM 3354 C C . MET A 1 406 ? -11.647 -14.614 -20.843 1.00 51.72 406 MET A C 1
ATOM 3356 O O . MET A 1 406 ? -10.681 -14.520 -20.096 1.00 51.72 406 MET A O 1
ATOM 3360 N N . THR A 1 407 ? -12.766 -15.236 -20.467 1.00 54.97 407 THR A N 1
ATOM 3361 C CA . THR A 1 407 ? -12.888 -15.909 -19.165 1.00 54.97 407 THR A CA 1
ATOM 3362 C C . THR A 1 407 ? -11.984 -17.139 -19.103 1.00 54.97 407 THR A C 1
ATOM 3364 O O . THR A 1 407 ? -11.259 -17.303 -18.128 1.00 54.97 407 THR A O 1
ATOM 3367 N N . ILE A 1 408 ? -11.970 -17.959 -20.158 1.00 62.72 408 ILE A N 1
ATOM 3368 C CA . ILE A 1 408 ? -11.081 -19.119 -20.300 1.00 62.72 408 ILE A CA 1
ATOM 3369 C C . ILE A 1 408 ? -9.624 -18.660 -20.299 1.00 62.72 408 ILE A C 1
ATOM 3371 O O . ILE A 1 408 ? -8.829 -19.200 -19.545 1.00 62.72 408 ILE A O 1
ATOM 3375 N N . LEU A 1 409 ? -9.284 -17.611 -21.051 1.00 61.06 409 LEU A N 1
ATOM 3376 C CA . LEU A 1 409 ? -7.947 -17.025 -21.074 1.00 61.06 409 LEU A CA 1
ATOM 3377 C C . LEU A 1 409 ? -7.540 -16.515 -19.688 1.00 61.06 409 LEU A C 1
ATOM 3379 O O . LEU A 1 409 ? -6.435 -16.784 -19.243 1.00 61.06 409 LEU A O 1
ATOM 3383 N N . MET A 1 410 ? -8.428 -15.828 -18.964 1.00 55.06 410 MET A N 1
ATOM 3384 C CA . MET A 1 410 ? -8.152 -15.391 -17.593 1.00 55.06 410 MET A CA 1
ATOM 3385 C C . MET A 1 410 ? -7.956 -16.571 -16.641 1.00 55.06 410 MET A C 1
ATOM 3387 O O . MET A 1 410 ? -7.099 -16.488 -15.766 1.00 55.06 410 MET A O 1
ATOM 3391 N N . ILE A 1 411 ? -8.717 -17.657 -16.795 1.00 58.88 411 ILE A N 1
ATOM 3392 C CA . ILE A 1 411 ? -8.550 -18.883 -16.003 1.00 58.88 411 ILE A CA 1
ATOM 3393 C C . ILE A 1 411 ? -7.215 -19.548 -16.341 1.00 58.88 411 ILE A C 1
ATOM 3395 O O . ILE A 1 411 ? -6.458 -19.842 -15.428 1.00 58.88 411 ILE A O 1
ATOM 3399 N N . LEU A 1 412 ? -6.882 -19.707 -17.622 1.00 64.19 412 LEU A N 1
ATOM 3400 C CA . LEU A 1 412 ? -5.606 -20.258 -18.083 1.00 64.19 412 LEU A CA 1
ATOM 3401 C C . LEU A 1 412 ? -4.424 -19.412 -17.611 1.00 64.19 412 LEU A C 1
ATOM 3403 O O . LEU A 1 412 ? -3.459 -19.964 -17.104 1.00 64.19 412 LEU A O 1
ATOM 3407 N N . ILE A 1 413 ? -4.522 -18.082 -17.689 1.00 60.19 413 ILE A N 1
ATOM 3408 C CA . ILE A 1 413 ? -3.529 -17.162 -17.123 1.00 60.19 413 ILE A CA 1
ATOM 3409 C C . ILE A 1 413 ? -3.450 -17.354 -15.607 1.00 60.19 413 ILE A C 1
ATOM 3411 O O . ILE A 1 413 ? -2.358 -17.399 -15.071 1.00 60.19 413 ILE A O 1
ATOM 3415 N N . SER A 1 414 ? -4.570 -17.520 -14.902 1.00 53.41 414 SER A N 1
ATOM 3416 C CA . SER A 1 414 ? -4.559 -17.761 -13.450 1.00 53.41 414 SER A CA 1
ATOM 3417 C C . SER A 1 414 ? -3.901 -19.093 -13.087 1.00 53.41 414 SER A C 1
ATOM 3419 O O . SER A 1 414 ? -3.132 -19.140 -12.135 1.00 53.41 414 SER A O 1
ATOM 3421 N N . ILE A 1 415 ? -4.174 -20.156 -13.849 1.00 63.00 415 ILE A N 1
ATOM 3422 C CA . ILE A 1 415 ? -3.579 -21.487 -13.670 1.00 63.00 415 ILE A CA 1
ATOM 3423 C C . ILE A 1 415 ? -2.090 -21.443 -14.006 1.00 63.00 415 ILE A C 1
ATOM 3425 O O . ILE A 1 415 ? -1.290 -21.983 -13.257 1.00 63.00 415 ILE A O 1
ATOM 3429 N N . LEU A 1 416 ? -1.705 -20.761 -15.085 1.00 64.88 416 LEU A N 1
ATOM 3430 C CA . LEU A 1 416 ? -0.310 -20.566 -15.463 1.00 64.88 416 LEU A CA 1
ATOM 3431 C C . LEU A 1 416 ? 0.437 -19.764 -14.397 1.00 64.88 416 LEU A C 1
ATOM 3433 O O . LEU A 1 416 ? 1.511 -20.168 -13.979 1.00 64.88 416 LEU A O 1
ATOM 3437 N N . LEU A 1 417 ? -0.137 -18.657 -13.920 1.00 60.16 417 LEU A N 1
ATOM 3438 C CA . LEU A 1 417 ? 0.429 -17.859 -12.833 1.00 60.16 417 LEU A CA 1
ATOM 3439 C C . LEU A 1 417 ? 0.550 -18.702 -11.553 1.00 60.16 417 LEU A C 1
ATOM 3441 O O . LEU A 1 417 ? 1.572 -18.637 -10.884 1.00 60.16 417 LEU A O 1
ATOM 3445 N N . PHE A 1 418 ? -0.436 -19.546 -11.243 1.00 63.22 418 PHE A N 1
ATOM 3446 C CA . PHE A 1 418 ? -0.362 -20.483 -10.121 1.00 63.22 418 PHE A CA 1
ATOM 3447 C C . PHE A 1 418 ? 0.739 -21.536 -10.297 1.00 63.22 418 PHE A C 1
ATOM 3449 O O . PHE A 1 418 ? 1.539 -21.735 -9.393 1.00 63.22 418 PHE A O 1
ATOM 3456 N N . ALA A 1 419 ? 0.828 -22.172 -11.464 1.00 64.69 419 ALA A N 1
ATOM 3457 C CA . ALA A 1 419 ? 1.862 -23.156 -11.764 1.00 64.69 419 ALA A CA 1
ATOM 3458 C C . ALA A 1 419 ? 3.260 -22.522 -11.716 1.00 64.69 419 ALA A C 1
ATOM 3460 O O . ALA A 1 419 ? 4.166 -23.084 -11.112 1.00 64.69 419 ALA A O 1
ATOM 3461 N N . LEU A 1 420 ? 3.420 -21.317 -12.271 1.00 62.81 420 LEU A N 1
ATOM 3462 C CA . LEU A 1 420 ? 4.659 -20.542 -12.197 1.00 62.81 420 LEU A CA 1
ATOM 3463 C C . LEU A 1 420 ? 4.990 -20.124 -10.761 1.00 62.81 420 LEU A C 1
ATOM 3465 O O . LEU A 1 420 ? 6.160 -20.151 -10.396 1.00 62.81 420 LEU A O 1
ATOM 3469 N N . LEU A 1 421 ? 3.991 -19.785 -9.934 1.00 62.16 421 LEU A N 1
ATOM 3470 C CA . LEU A 1 421 ? 4.183 -19.585 -8.493 1.00 62.16 421 LEU A CA 1
ATOM 3471 C C . LEU A 1 421 ? 4.721 -20.860 -7.846 1.00 62.16 421 LEU A C 1
ATOM 3473 O O . LEU A 1 421 ? 5.740 -20.798 -7.172 1.00 62.16 421 LEU A O 1
ATOM 3477 N N . CYS A 1 422 ? 4.086 -22.011 -8.079 1.00 61.88 422 CYS A N 1
ATOM 3478 C CA . CYS A 1 422 ? 4.520 -23.296 -7.532 1.00 61.88 422 CYS A CA 1
ATOM 3479 C C . CYS A 1 422 ? 5.943 -23.678 -7.970 1.00 61.88 422 CYS A C 1
ATOM 3481 O O . CYS A 1 422 ? 6.734 -24.105 -7.135 1.00 61.88 422 CYS A O 1
ATOM 3483 N N . VAL A 1 423 ? 6.293 -23.483 -9.246 1.00 62.91 423 VAL A N 1
ATOM 3484 C CA . VAL A 1 423 ? 7.644 -23.746 -9.776 1.00 62.91 423 VAL A CA 1
ATOM 3485 C C . VAL A 1 423 ? 8.673 -22.800 -9.163 1.00 62.91 423 VAL A C 1
ATOM 3487 O O . VAL A 1 423 ? 9.730 -23.244 -8.724 1.00 62.91 423 VAL A O 1
ATOM 3490 N N . TYR A 1 424 ? 8.355 -21.507 -9.085 1.00 58.25 424 TYR A N 1
ATOM 3491 C CA . TYR A 1 424 ? 9.210 -20.531 -8.417 1.00 58.25 424 TYR A CA 1
ATOM 3492 C C . TYR A 1 424 ? 9.420 -20.891 -6.938 1.00 58.25 424 TYR A C 1
ATOM 3494 O O . TYR A 1 424 ? 10.532 -20.766 -6.438 1.00 58.25 424 TYR A O 1
ATOM 3502 N N . PHE A 1 425 ? 8.391 -21.387 -6.242 1.00 55.41 425 PHE A N 1
ATOM 3503 C CA . PHE A 1 425 ? 8.533 -21.851 -4.860 1.00 55.41 425 PHE A CA 1
ATOM 3504 C C . PHE A 1 425 ? 9.411 -23.092 -4.737 1.00 55.41 425 PHE A C 1
ATOM 3506 O O . PHE A 1 425 ? 10.261 -23.111 -3.856 1.00 55.41 425 PHE A O 1
ATOM 3513 N N . TRP A 1 426 ? 9.265 -24.071 -5.633 1.00 52.19 426 TRP A N 1
ATOM 3514 C CA . TRP A 1 426 ? 10.113 -25.266 -5.648 1.00 52.19 426 TRP A CA 1
ATOM 3515 C C . TRP A 1 426 ? 11.600 -24.910 -5.771 1.00 52.19 426 TRP A C 1
ATOM 3517 O O . TRP A 1 426 ? 12.427 -25.456 -5.051 1.00 52.19 426 TRP A O 1
ATOM 3527 N N . GLN A 1 427 ? 11.934 -23.953 -6.640 1.00 54.44 427 GLN A N 1
ATOM 3528 C CA . GLN A 1 427 ? 13.313 -23.494 -6.849 1.00 54.44 427 GLN A CA 1
ATOM 3529 C C . GLN A 1 427 ? 13.901 -22.683 -5.690 1.00 54.44 427 GLN A C 1
ATOM 3531 O O . GLN A 1 427 ? 15.108 -22.505 -5.646 1.00 54.44 427 GLN A O 1
ATOM 3536 N N . VAL A 1 428 ? 13.066 -22.129 -4.809 1.00 50.34 428 VAL A N 1
ATOM 3537 C CA . VAL A 1 428 ? 13.517 -21.332 -3.656 1.00 50.34 428 VAL A CA 1
ATOM 3538 C C . VAL A 1 428 ? 13.626 -22.195 -2.392 1.00 50.34 428 VAL A C 1
ATOM 3540 O O . VAL A 1 428 ? 14.359 -21.847 -1.475 1.00 50.34 428 VAL A O 1
ATOM 3543 N N . SER A 1 429 ? 12.899 -23.316 -2.333 1.00 40.22 429 SER A N 1
ATOM 3544 C CA . SER A 1 429 ? 12.936 -24.280 -1.224 1.00 40.22 429 SER A CA 1
ATOM 3545 C C . SER A 1 429 ? 14.033 -25.350 -1.327 1.00 40.22 429 SER A C 1
ATOM 3547 O O . SER A 1 429 ? 14.213 -26.105 -0.373 1.00 40.22 429 SER A O 1
ATOM 3549 N N . VAL A 1 430 ? 14.704 -25.446 -2.479 1.00 37.91 430 VAL A N 1
ATOM 3550 C CA . VAL A 1 430 ? 15.869 -26.310 -2.752 1.00 37.91 430 VAL A CA 1
ATOM 3551 C C . VAL A 1 430 ? 17.092 -25.414 -2.832 1.00 37.91 430 VAL A C 1
ATOM 3553 O O . VAL A 1 430 ? 18.134 -25.806 -2.266 1.00 37.91 430 VAL A O 1
#

Mean predicted aligned error: 9.62 Å

Radius of gyration: 22.93 Å; Cα contacts (8 Å, |Δi|>4): 501; chains: 1; bounding box: 54×53×59 Å

Solvent-accessible surface area (backbone atoms only — not comparable to full-atom values): 22651 Å² total; per-residue (Å²): 106,74,66,55,55,45,50,36,65,74,48,52,47,56,51,38,53,51,51,24,67,76,37,64,94,49,20,47,52,40,42,22,52,45,13,47,50,54,35,34,77,73,36,54,67,59,29,52,43,50,50,48,50,46,50,49,31,56,53,48,29,45,56,46,61,70,50,78,82,52,64,66,63,37,52,50,52,51,50,50,51,54,48,47,53,50,51,51,52,47,52,43,56,76,65,49,61,46,76,80,29,66,70,56,38,57,29,50,51,43,36,51,45,52,32,53,48,52,35,50,35,31,73,73,63,77,46,80,69,81,81,57,62,42,56,49,41,25,65,62,58,23,67,57,69,39,72,56,45,78,58,65,57,66,74,58,43,61,74,37,48,33,87,76,59,53,69,69,47,32,53,54,8,50,51,33,24,52,53,7,49,48,29,21,43,59,46,6,49,49,33,44,51,54,44,51,54,49,58,78,43,45,90,76,40,17,22,51,44,54,59,63,43,51,58,42,44,55,51,8,53,50,28,31,50,52,9,32,17,33,24,27,49,7,49,41,22,44,66,16,35,70,77,78,84,74,95,68,77,89,41,72,87,50,60,61,36,60,53,52,60,64,56,44,45,48,69,47,71,80,62,81,72,56,56,93,79,46,70,45,74,67,40,26,51,51,40,10,52,53,33,11,52,51,33,21,73,72,38,86,41,70,67,33,26,51,49,18,28,54,49,16,41,57,38,39,50,57,49,30,69,72,56,64,72,48,61,68,66,64,54,49,51,55,51,47,53,50,50,53,52,51,44,31,67,74,46,50,86,54,18,60,58,50,56,36,33,54,74,42,72,65,77,44,46,60,73,42,77,61,38,57,53,48,45,68,74,43,39,64,58,53,51,52,45,52,62,70,43,53,72,78,73,79,59,81,64,78,50,64,64,61,48,49,49,52,50,50,48,52,49,52,49,50,51,49,50,50,52,50,48,54,51,55,47,54,68,70,76,106

Organism: NCBI:txid2840820

Secondary structure (DSSP, 8-state):
-HHHHHIIIIIIHHHHHHHHHH-TTTHHHHHHHHHHHHHHHH-HHHHHHHHHHHHIIIIIHHHHHH--S-HHHHHHHHHHHHHHHHHHHHHHHHTSHHHH-HHHHHHHHHHHHHHHHHHHHHHTTSSPPP--HHHHHHHHH-TT--S-PPP--HHHHHHHB-SS--HHHHHHHHHHHHHHHHIIIIIIIHHHHHHHHHHHTGGGS-HHHHHHHHHHHHHHHHHHHHHHHHHHHHHHHHTTB--PPPSS---TTS-HHHHHHHHTHHHHTTS---GGG-S-HHHHHHHHHHHHHHHHHHS-SHHHHHHHHHHHHHHHHTTSHHHHTS-HHHHHHHHHHHHHHHHHHHHGGGHHHHHHHHHTTT---SS-HHHHHHHHHHHHHHHHHHHHHS---------HHHHHHHHHHHHHHHHHHHHHHHHHHHHHH-

pLDDT: mean 76.83, std 12.06, range [37.91, 93.44]

Nearest PDB structures (foldseek):
  6bug-assembly1_C  TM=6.329E-01  e=6.665E-04  Streptococcus thermophilus